Protein AF-A0A0X3Q0L3-F1 (afdb_monomer)

Organism: Schistocephalus solidus (NCBI:txid70667)

Solvent-accessible surface area (backbone atoms only — not comparable to full-atom values): 34203 Å² total; per-residue (Å²): 107,73,65,57,31,51,51,29,46,54,54,20,48,72,30,47,86,81,36,61,68,60,19,51,52,29,45,49,53,25,50,50,51,49,52,51,53,57,54,42,66,73,36,82,92,71,32,82,91,63,59,67,66,60,54,51,52,53,51,50,52,52,52,50,52,54,53,49,52,53,51,39,55,60,30,42,36,82,92,66,62,47,74,60,53,56,71,54,44,70,74,55,35,71,64,55,50,40,54,55,29,55,78,72,66,40,56,74,58,39,51,49,54,40,50,51,43,59,77,46,76,45,83,90,42,58,70,58,37,56,47,34,46,39,42,37,64,34,51,54,50,33,53,51,54,72,69,55,66,90,74,58,68,81,45,75,62,46,58,51,50,52,53,49,47,50,55,48,50,49,62,72,66,49,78,96,72,91,72,89,80,77,90,76,91,79,90,80,86,87,82,93,77,97,68,95,67,83,77,65,62,60,62,47,37,52,65,30,20,53,51,21,44,75,67,66,36,53,63,51,18,54,59,36,38,76,70,43,91,50,61,86,58,39,38,64,51,31,52,75,68,70,38,57,70,61,29,49,54,51,25,60,72,68,66,42,66,67,57,36,49,52,47,54,50,48,60,55,67,42,91,81,63,53,52,68,57,51,52,53,55,35,66,78,34,63,66,61,40,54,52,51,49,53,53,49,55,53,49,67,74,63,69,70,74,78,82,87,82,60,84,63,44,58,51,41,51,53,52,41,45,54,53,54,61,72,65,41,58,68,67,57,58,41,51,50,50,47,55,50,26,71,68,45,88,50,66,70,59,23,44,51,45,31,51,52,38,20,56,52,25,53,76,74,67,38,62,70,62,19,50,51,30,49,52,52,41,51,50,54,54,48,29,53,50,41,44,74,68,61,53,61,24,54,46,68,65,76,78,68,87,70,74,92,73,96,61,102,67,77,66,101,67,75,82,67,57,68,74,83,46,56,53,90,40,97,46,23,50,64,53,78,91,59,50,75,68,52,48,41,26,29,28,46,54,43,68,36,57,70,59,34,52,47,49,38,64,76,69,64,57,54,69,60,60,48,42,53,40,49,51,47,14,28,70,74,29,94,81,26,56,71,57,53,51,54,45,66,70,40,97,73,42,74,54,63,67,68,61,55,44,52,50,29,48,74,71,70,42,50,76,76,31,48,72,57,40,71,74,45,58,71,68,62,28,34,52,52,32,42,74,73,65,43,46,69,62,28,50,52,53,30,57,76,69,66,39,59,65,54,46,50,50,50,59,70,71,48,66,87,81,50,55,66,62,48,52,52,47,50,53,52,40,54,52,53,57,58,51,58,56,56,60,59,60,69,74,74,76,84,77,83,93,129

Structure (mmCIF, N/CA/C/O backbone):
data_AF-A0A0X3Q0L3-F1
#
_entry.id   AF-A0A0X3Q0L3-F1
#
loop_
_atom_site.group_PDB
_atom_site.id
_atom_site.type_symbol
_atom_site.label_atom_id
_atom_site.label_alt_id
_atom_site.label_comp_id
_atom_site.label_asym_id
_atom_site.label_entity_id
_atom_site.label_seq_id
_atom_site.pdbx_PDB_ins_code
_atom_site.Cartn_x
_atom_site.Cartn_y
_atom_site.Cartn_z
_atom_site.occupancy
_atom_site.B_iso_or_equiv
_atom_site.auth_seq_id
_atom_site.auth_comp_id
_atom_site.auth_asym_id
_atom_site.auth_atom_id
_atom_site.pdbx_PDB_model_num
ATOM 1 N N . MET A 1 1 ? 48.470 33.732 -33.107 1.00 76.88 1 MET A N 1
ATOM 2 C CA . MET A 1 1 ? 48.837 32.333 -32.759 1.00 76.88 1 MET A CA 1
ATOM 3 C C . MET A 1 1 ? 47.642 31.388 -32.696 1.00 76.88 1 MET A C 1
ATOM 5 O O . MET A 1 1 ? 47.747 30.322 -33.281 1.00 76.88 1 MET A O 1
ATOM 9 N N . LEU A 1 2 ? 46.522 31.747 -32.050 1.00 81.69 2 LEU A N 1
ATOM 10 C CA . LEU A 1 2 ? 45.299 30.919 -32.047 1.00 81.69 2 LEU A CA 1
ATOM 11 C C . LEU A 1 2 ? 44.821 30.569 -33.469 1.00 81.69 2 LEU A C 1
ATOM 13 O O . LEU A 1 2 ? 44.619 29.400 -33.780 1.00 81.69 2 LEU A O 1
ATOM 17 N N . GLU A 1 3 ? 44.752 31.568 -34.350 1.00 83.94 3 GLU A N 1
ATOM 18 C CA . GLU A 1 3 ? 44.387 31.388 -35.764 1.00 83.94 3 GLU A CA 1
ATOM 19 C C . GLU A 1 3 ? 45.371 30.498 -36.527 1.00 83.94 3 GLU A C 1
ATOM 21 O O . GLU A 1 3 ? 44.949 29.652 -37.301 1.00 83.94 3 GLU A O 1
ATOM 26 N N . ALA A 1 4 ? 46.675 30.615 -36.261 1.00 86.31 4 ALA A N 1
ATOM 27 C CA . ALA A 1 4 ? 47.685 29.768 -36.893 1.00 86.31 4 ALA A CA 1
ATOM 28 C C . ALA A 1 4 ? 47.533 28.293 -36.479 1.00 86.31 4 ALA A C 1
ATOM 30 O O . ALA A 1 4 ? 47.700 27.396 -37.300 1.00 86.31 4 ALA A O 1
ATOM 31 N N . VAL A 1 5 ? 47.176 28.026 -35.216 1.00 86.44 5 VAL A N 1
ATOM 32 C CA . VAL A 1 5 ? 46.862 26.663 -34.757 1.00 86.44 5 VAL A CA 1
ATOM 33 C C . VAL A 1 5 ? 45.595 26.147 -35.440 1.00 86.44 5 VAL A C 1
ATOM 35 O O . VAL A 1 5 ? 45.598 25.012 -35.909 1.00 86.44 5 VAL A O 1
ATOM 38 N N . ALA A 1 6 ? 44.546 26.968 -35.554 1.00 85.94 6 ALA A N 1
ATOM 39 C CA . ALA A 1 6 ? 43.314 26.598 -36.254 1.00 85.94 6 ALA A CA 1
ATOM 40 C C . ALA A 1 6 ? 43.556 26.304 -37.747 1.00 85.94 6 ALA A C 1
ATOM 42 O O . ALA A 1 6 ? 43.159 25.251 -38.234 1.00 85.94 6 ALA A O 1
ATOM 43 N N . GLN A 1 7 ? 44.303 27.162 -38.444 1.00 88.81 7 GLN A N 1
ATOM 44 C CA . GLN A 1 7 ? 44.673 26.970 -39.849 1.00 88.81 7 GLN A CA 1
ATOM 45 C C . GLN A 1 7 ? 45.525 25.713 -40.060 1.00 88.81 7 GLN A C 1
ATOM 47 O O . GLN A 1 7 ? 45.312 24.988 -41.027 1.00 88.81 7 GLN A O 1
ATOM 52 N N . CYS A 1 8 ? 46.452 25.401 -39.146 1.00 89.44 8 CYS A N 1
ATOM 53 C CA . CYS A 1 8 ? 47.207 24.144 -39.187 1.00 89.44 8 CYS A CA 1
ATOM 54 C C . CYS A 1 8 ? 46.304 22.911 -39.021 1.00 89.44 8 CYS A C 1
ATOM 56 O O . CYS A 1 8 ? 46.565 21.883 -39.645 1.00 89.44 8 CYS A O 1
ATOM 58 N N . LEU A 1 9 ? 45.255 22.996 -38.194 1.00 87.06 9 LEU A N 1
ATOM 59 C CA . LEU A 1 9 ? 44.275 21.917 -38.031 1.00 87.06 9 LEU A CA 1
ATOM 60 C C . LEU A 1 9 ? 43.424 21.740 -39.293 1.00 87.06 9 LEU A C 1
ATOM 62 O O . LEU A 1 9 ? 43.298 20.617 -39.777 1.00 87.06 9 LEU A O 1
ATOM 66 N N . ASP A 1 10 ? 42.913 22.830 -39.862 1.00 86.81 10 ASP A N 1
ATOM 67 C CA . ASP A 1 10 ? 42.085 22.789 -41.073 1.00 86.81 10 ASP A CA 1
ATOM 68 C C . ASP A 1 10 ? 42.907 22.315 -42.287 1.00 86.81 10 ASP A C 1
ATOM 70 O O . ASP A 1 10 ? 42.487 21.427 -43.033 1.00 86.81 10 ASP A O 1
ATOM 74 N N . ALA A 1 11 ? 44.151 22.785 -42.426 1.00 87.56 11 ALA A N 1
ATOM 75 C CA . ALA A 1 11 ? 45.081 22.294 -43.443 1.00 87.56 11 ALA A CA 1
ATOM 76 C C . ALA A 1 11 ? 45.384 20.793 -43.280 1.00 87.56 11 ALA A C 1
ATOM 78 O O . ALA A 1 11 ? 45.439 20.057 -44.270 1.00 87.56 11 ALA A O 1
ATOM 79 N N . ALA A 1 12 ? 45.527 20.303 -42.042 1.00 86.69 12 ALA A N 1
ATOM 80 C CA . ALA A 1 12 ? 45.717 18.877 -41.787 1.00 86.69 12 ALA A CA 1
ATOM 81 C C . ALA A 1 12 ? 44.505 18.038 -42.228 1.00 86.69 12 ALA A C 1
ATOM 83 O O . ALA A 1 12 ? 44.691 16.943 -42.767 1.00 86.69 12 ALA A O 1
ATOM 84 N N . CYS A 1 13 ? 43.284 18.552 -42.051 1.00 85.19 13 CYS A N 1
ATOM 85 C CA . CYS A 1 13 ? 42.057 17.906 -42.515 1.00 85.19 13 CYS A CA 1
ATOM 86 C C . CYS A 1 13 ? 42.023 17.743 -44.040 1.00 85.19 13 CYS A C 1
ATOM 88 O O . CYS A 1 13 ? 41.684 16.667 -44.540 1.00 85.19 13 CYS A O 1
ATOM 90 N N . HIS A 1 14 ? 42.419 18.777 -44.786 1.00 83.88 14 HIS A N 1
ATOM 91 C CA . HIS A 1 14 ? 42.435 18.740 -46.251 1.00 83.88 14 HIS A CA 1
ATOM 92 C C . HIS A 1 14 ? 43.498 17.786 -46.815 1.00 83.88 14 HIS A C 1
ATOM 94 O O . HIS A 1 14 ? 43.258 17.106 -47.812 1.00 83.88 14 HIS A O 1
ATOM 100 N N . CYS A 1 15 ? 44.656 17.676 -46.161 1.00 81.56 15 CYS A N 1
ATOM 101 C CA . CYS A 1 15 ? 45.745 16.812 -46.623 1.00 81.56 15 CYS A CA 1
ATOM 102 C C . CYS A 1 15 ? 45.576 15.326 -46.264 1.00 81.56 15 CYS A C 1
ATOM 104 O O . CYS A 1 15 ? 46.312 14.495 -46.798 1.00 81.56 15 CYS A O 1
ATOM 106 N N . ALA A 1 16 ? 44.636 14.971 -45.381 1.00 74.62 16 ALA A N 1
ATOM 107 C CA . ALA A 1 16 ? 44.571 13.651 -44.747 1.00 74.62 16 ALA A CA 1
ATOM 108 C C . ALA A 1 16 ? 44.473 12.466 -45.726 1.00 74.62 16 ALA A C 1
ATOM 110 O O . ALA A 1 16 ? 45.084 11.423 -45.484 1.00 74.62 16 ALA A O 1
ATOM 111 N N . LEU A 1 17 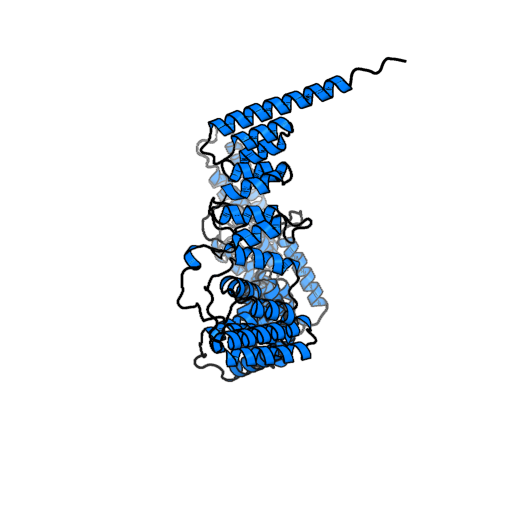? 43.742 12.625 -46.835 1.00 73.19 17 LEU A N 1
ATOM 112 C CA . LEU A 1 17 ? 43.577 11.566 -47.838 1.00 73.19 17 LEU A CA 1
ATOM 113 C C . LEU A 1 17 ? 44.730 11.530 -48.859 1.00 73.19 17 LEU A C 1
ATOM 115 O O . LEU A 1 17 ? 45.048 10.468 -49.385 1.00 73.19 17 LEU A O 1
ATOM 119 N N . ALA A 1 18 ? 45.355 12.683 -49.123 1.00 75.81 18 ALA A N 1
ATOM 120 C CA . ALA A 1 18 ? 46.375 12.855 -50.159 1.00 75.81 18 ALA A CA 1
ATOM 121 C C . ALA A 1 18 ? 47.796 12.535 -49.664 1.00 75.81 18 ALA A C 1
ATOM 123 O O . ALA A 1 18 ? 48.581 11.928 -50.387 1.00 75.81 18 ALA A O 1
ATOM 124 N N . SER A 1 19 ? 48.143 12.923 -48.432 1.00 82.56 19 SER A N 1
ATOM 125 C CA . SER A 1 19 ? 49.452 12.633 -47.839 1.00 82.56 19 SER A CA 1
ATOM 126 C C . SER A 1 19 ? 49.372 12.527 -46.315 1.00 82.56 19 SER A C 1
ATOM 128 O O . SER A 1 19 ? 49.200 13.503 -45.582 1.00 82.56 19 SER A O 1
ATOM 130 N N . LYS A 1 20 ? 49.547 11.299 -45.813 1.00 81.31 20 LYS A N 1
ATOM 131 C CA . LYS A 1 20 ? 49.497 10.998 -44.372 1.00 81.31 20 LYS A CA 1
ATOM 132 C C . LYS A 1 20 ? 50.671 11.614 -43.600 1.00 81.31 20 LYS A C 1
ATOM 134 O O . LYS A 1 20 ? 50.530 11.915 -42.415 1.00 81.31 20 LYS A O 1
ATOM 139 N N . SER A 1 21 ? 51.828 11.797 -44.243 1.00 85.75 21 SER A N 1
ATOM 140 C CA . SER A 1 21 ? 53.028 12.359 -43.607 1.00 85.75 21 SER A CA 1
ATOM 141 C C . SER A 1 21 ? 52.894 13.862 -43.360 1.00 85.75 21 SER A C 1
ATOM 143 O O . SER A 1 21 ? 53.215 14.325 -42.264 1.00 85.75 21 SER A O 1
ATOM 145 N N . THR A 1 22 ? 52.354 14.612 -44.326 1.00 85.75 22 THR A N 1
ATOM 146 C CA . THR A 1 22 ? 52.141 16.062 -44.197 1.00 85.75 22 THR A CA 1
ATOM 147 C C . THR A 1 22 ? 51.029 16.372 -43.202 1.00 85.75 22 THR A C 1
ATOM 149 O O . THR A 1 22 ? 51.220 17.217 -42.329 1.00 85.75 22 THR A O 1
ATOM 152 N N . ALA A 1 23 ? 49.921 15.623 -43.234 1.00 86.25 23 ALA A N 1
ATOM 153 C CA . ALA A 1 23 ? 48.855 15.752 -42.242 1.00 86.25 23 ALA A CA 1
ATOM 154 C C . ALA A 1 23 ? 49.378 15.522 -40.808 1.00 86.25 23 ALA A C 1
ATOM 156 O O . ALA A 1 23 ? 49.073 16.292 -39.899 1.00 86.25 23 ALA A O 1
ATOM 157 N N . LYS A 1 24 ? 50.242 14.516 -40.597 1.00 87.38 24 LYS A N 1
ATOM 158 C CA . LYS A 1 24 ? 50.867 14.253 -39.288 1.00 87.38 24 LYS A CA 1
ATOM 159 C C . LYS A 1 24 ? 51.799 15.387 -38.841 1.00 87.38 24 LYS A C 1
ATOM 161 O O . LYS A 1 24 ? 51.803 15.731 -37.660 1.00 87.38 24 LYS A O 1
ATOM 166 N N . ALA A 1 25 ? 52.573 15.969 -39.758 1.00 89.56 25 ALA A N 1
ATOM 167 C CA . ALA A 1 25 ? 53.445 17.105 -39.458 1.00 89.56 25 ALA A CA 1
ATOM 168 C C . ALA A 1 25 ? 52.641 18.352 -39.043 1.00 89.56 25 ALA A C 1
ATOM 170 O O . ALA A 1 25 ? 52.967 18.979 -38.035 1.00 89.56 25 ALA A O 1
ATOM 171 N N . LEU A 1 26 ? 51.546 18.651 -39.749 1.00 90.12 26 LEU A N 1
ATOM 172 C CA . LEU A 1 26 ? 50.646 19.766 -39.433 1.00 90.12 26 LEU A CA 1
ATOM 173 C C . LEU A 1 26 ? 49.928 19.577 -38.086 1.00 90.12 26 LEU A C 1
ATOM 175 O O . LEU A 1 26 ? 49.872 20.508 -37.284 1.00 90.12 26 LEU A O 1
ATOM 179 N N . LEU A 1 27 ? 49.472 18.357 -37.769 1.00 89.12 27 LEU A N 1
ATOM 180 C CA . LEU A 1 27 ? 48.901 18.042 -36.451 1.00 89.12 27 LEU A CA 1
ATOM 181 C C . LEU A 1 27 ? 49.932 18.175 -35.318 1.00 89.12 27 LEU A C 1
ATOM 183 O O . LEU A 1 27 ? 49.591 18.628 -34.225 1.00 89.12 27 LEU A O 1
ATOM 187 N N . ASN A 1 28 ? 51.198 17.817 -35.560 1.00 89.38 28 ASN A N 1
ATOM 188 C CA . ASN A 1 28 ? 52.276 18.015 -34.587 1.00 89.38 28 ASN A CA 1
ATOM 189 C C . ASN A 1 28 ? 52.581 19.504 -34.366 1.00 89.38 28 ASN A C 1
ATOM 191 O O . ASN A 1 28 ? 52.762 19.918 -33.220 1.00 89.38 28 ASN A O 1
ATOM 195 N N . ALA A 1 29 ? 52.581 20.310 -35.432 1.00 90.38 29 ALA A N 1
ATOM 196 C CA . ALA A 1 29 ? 52.731 21.761 -35.340 1.00 90.38 29 ALA A CA 1
ATOM 197 C C . ALA A 1 29 ? 51.571 22.398 -34.551 1.00 90.38 29 ALA A C 1
ATOM 199 O O . ALA A 1 29 ? 51.804 23.187 -33.633 1.00 90.38 29 ALA A O 1
ATOM 200 N N . ALA A 1 30 ? 50.330 21.980 -34.822 1.00 88.75 30 ALA A N 1
ATOM 201 C CA . ALA A 1 30 ? 49.154 22.410 -34.066 1.00 88.75 30 ALA A CA 1
ATOM 202 C C . ALA A 1 30 ? 49.227 21.990 -32.584 1.00 88.75 30 ALA A C 1
ATOM 204 O O . ALA A 1 30 ? 48.940 22.795 -31.696 1.00 88.75 30 ALA A O 1
ATOM 205 N N . ARG A 1 31 ? 49.678 20.759 -32.289 1.00 87.56 31 ARG A N 1
ATOM 206 C CA . ARG A 1 31 ? 49.891 20.270 -30.913 1.00 87.56 31 ARG A CA 1
ATOM 207 C C . ARG A 1 31 ? 50.918 21.117 -30.161 1.00 87.56 31 ARG A C 1
ATOM 209 O O . ARG A 1 31 ? 50.681 21.440 -28.998 1.00 87.56 31 ARG A O 1
ATOM 216 N N . PHE A 1 32 ? 52.036 21.453 -30.803 1.00 89.19 32 PHE A N 1
ATOM 217 C CA . PHE A 1 32 ? 53.075 22.297 -30.214 1.00 89.19 32 PHE A CA 1
ATOM 218 C C . PHE A 1 32 ? 52.551 23.709 -29.932 1.00 89.19 32 PHE A C 1
ATOM 220 O O . PHE A 1 32 ? 52.651 24.181 -28.801 1.00 89.19 32 PHE A O 1
ATOM 227 N N . GLY A 1 33 ? 51.903 24.340 -30.919 1.00 87.62 33 GLY A N 1
ATOM 228 C CA . GLY A 1 33 ? 51.305 25.668 -30.761 1.00 87.62 33 GLY A CA 1
ATOM 229 C C . GLY A 1 33 ? 50.254 25.716 -29.648 1.00 87.62 33 GLY A C 1
ATOM 230 O O . GLY A 1 33 ? 50.246 26.643 -28.843 1.00 87.62 33 GLY A O 1
ATOM 231 N N . ARG A 1 34 ? 49.422 24.676 -29.519 1.00 85.88 34 ARG A N 1
ATOM 232 C CA . ARG A 1 34 ? 48.458 24.546 -28.415 1.00 85.88 34 ARG A CA 1
ATOM 233 C C . ARG A 1 34 ? 49.137 24.388 -27.052 1.00 85.88 34 ARG A C 1
ATOM 235 O O . ARG A 1 34 ? 48.718 25.024 -26.089 1.00 85.88 34 ARG A O 1
ATOM 242 N N . GLY A 1 35 ? 50.171 23.548 -26.960 1.00 84.44 35 GLY A N 1
ATOM 243 C CA . GLY A 1 35 ? 50.947 23.369 -25.729 1.00 84.44 35 GLY A CA 1
ATOM 244 C C . GLY A 1 35 ? 51.589 24.677 -25.267 1.00 84.44 35 GLY A C 1
ATOM 245 O O . GLY A 1 35 ? 51.504 25.022 -24.093 1.00 84.44 35 GLY A O 1
ATOM 246 N N . PHE A 1 36 ? 52.131 25.450 -26.208 1.00 85.94 36 PHE A N 1
ATOM 247 C CA . PHE A 1 36 ? 52.668 26.781 -25.943 1.00 85.94 36 PHE A CA 1
ATOM 248 C C . PHE A 1 36 ? 51.596 27.742 -25.401 1.00 85.94 36 PHE A C 1
ATOM 250 O O . PHE A 1 36 ? 51.808 28.377 -24.372 1.00 85.94 36 PHE A O 1
ATOM 257 N N . LEU A 1 37 ? 50.415 27.801 -26.029 1.00 83.50 37 LEU A N 1
ATOM 258 C CA . LEU A 1 37 ? 49.298 28.642 -25.572 1.00 83.50 37 LEU A CA 1
ATOM 259 C C . LEU A 1 37 ? 48.811 28.264 -24.164 1.00 83.50 37 LEU A C 1
ATOM 261 O O . LEU A 1 37 ? 48.518 29.145 -23.360 1.00 83.50 37 LEU A O 1
ATOM 265 N N . SER A 1 38 ? 48.781 26.967 -23.841 1.00 82.88 38 SER A N 1
ATOM 266 C CA . SER A 1 38 ? 48.440 26.487 -22.497 1.00 82.88 38 SER A CA 1
ATOM 267 C C . SER A 1 38 ? 49.459 26.925 -21.441 1.00 82.88 38 SER A C 1
ATOM 269 O O . SER A 1 38 ? 49.064 27.229 -20.322 1.00 82.88 38 SER A O 1
ATOM 271 N N . VAL A 1 39 ? 50.752 26.969 -21.776 1.00 83.12 39 VAL A N 1
ATOM 272 C CA . VAL A 1 39 ? 51.809 27.447 -20.866 1.00 83.12 39 VAL A CA 1
ATOM 273 C C . VAL A 1 39 ? 51.728 28.965 -20.690 1.00 83.12 39 VAL A C 1
ATOM 275 O O . VAL A 1 39 ? 51.832 29.459 -19.569 1.00 83.12 39 VAL A O 1
ATOM 278 N N . VAL A 1 40 ? 51.464 29.714 -21.764 1.00 82.25 40 VAL A N 1
ATOM 279 C CA . VAL A 1 40 ? 51.289 31.176 -21.699 1.00 82.25 40 VAL A CA 1
ATOM 280 C C . VAL A 1 40 ? 50.124 31.567 -20.783 1.00 82.25 40 VAL A C 1
ATOM 282 O O . VAL A 1 40 ? 50.267 32.506 -20.008 1.00 82.25 40 VAL A O 1
ATOM 285 N N . LEU A 1 41 ? 49.020 30.809 -20.785 1.00 77.19 41 LEU A N 1
ATOM 286 C CA . LEU A 1 41 ? 47.884 31.030 -19.876 1.00 77.19 41 LEU A CA 1
ATOM 287 C C . LEU A 1 41 ? 48.222 30.839 -18.387 1.00 77.19 41 LEU A C 1
ATOM 289 O O . LEU A 1 41 ? 47.554 31.417 -17.537 1.00 77.19 41 LEU A O 1
ATOM 293 N N . THR A 1 42 ? 49.248 30.049 -18.056 1.00 77.12 42 THR A N 1
ATOM 294 C CA . THR A 1 42 ? 49.684 29.854 -16.658 1.00 77.12 42 THR A CA 1
ATOM 295 C C . THR A 1 42 ? 50.577 30.985 -16.135 1.00 77.12 42 THR A C 1
ATOM 297 O O . THR A 1 42 ? 50.873 31.024 -14.944 1.00 77.12 42 THR A O 1
ATOM 300 N N . SER A 1 43 ? 50.998 31.916 -17.004 1.00 76.06 43 SER A N 1
ATOM 301 C CA . SER A 1 43 ? 51.872 33.046 -16.663 1.00 76.06 43 SER A CA 1
ATOM 302 C C . SER A 1 43 ? 51.085 34.372 -16.652 1.00 76.06 43 SER A C 1
ATOM 304 O O . SER A 1 43 ? 50.711 34.853 -17.724 1.00 76.06 43 SER A O 1
ATOM 306 N N . PRO A 1 44 ? 50.857 35.013 -15.488 1.00 59.56 44 PRO A N 1
ATOM 307 C CA . PRO A 1 44 ? 49.968 36.178 -15.374 1.00 59.56 44 PRO A CA 1
ATOM 308 C C . PRO A 1 44 ? 50.459 37.430 -16.124 1.00 59.56 44 PRO A C 1
ATOM 310 O O . PRO A 1 44 ? 49.642 38.208 -16.604 1.00 59.56 44 PRO A O 1
ATOM 313 N N . GLU A 1 45 ? 51.772 37.602 -16.304 1.00 62.19 45 GLU A N 1
ATOM 314 C CA . GLU A 1 45 ? 52.369 38.777 -16.971 1.00 62.19 45 GLU A CA 1
ATOM 315 C C . GLU A 1 45 ? 52.229 38.768 -18.506 1.00 62.19 45 GLU A C 1
ATOM 317 O O . GLU A 1 45 ? 52.329 39.808 -19.152 1.00 62.19 45 GLU A O 1
ATOM 322 N N . LYS A 1 46 ? 52.011 37.592 -19.114 1.00 61.44 46 LYS A N 1
ATOM 323 C CA . LYS A 1 46 ? 51.996 37.394 -20.581 1.00 61.44 46 LYS A CA 1
ATOM 324 C C . LYS A 1 46 ? 50.614 37.038 -21.135 1.00 61.44 46 LYS A C 1
ATOM 326 O O . LYS A 1 46 ? 50.468 36.859 -22.341 1.00 61.44 46 LYS A O 1
ATOM 331 N N . ALA A 1 47 ? 49.609 36.931 -20.267 1.00 61.38 47 ALA A N 1
ATOM 332 C CA . ALA A 1 47 ? 48.252 36.511 -20.612 1.00 61.38 47 ALA A CA 1
ATOM 333 C C . ALA A 1 47 ? 47.343 37.657 -21.105 1.00 61.38 47 ALA A C 1
ATOM 335 O O . ALA A 1 47 ? 46.173 37.420 -21.409 1.00 61.38 47 ALA A O 1
ATOM 336 N N . HIS A 1 48 ? 47.843 38.898 -21.190 1.00 59.00 48 HIS A N 1
ATOM 337 C CA . HIS A 1 48 ? 47.056 40.047 -21.645 1.00 59.00 48 HIS A CA 1
ATOM 338 C C . HIS A 1 48 ? 46.494 39.818 -23.062 1.00 59.00 48 HIS A C 1
ATOM 340 O O . HIS A 1 48 ? 47.237 39.767 -24.039 1.00 59.00 48 HIS A O 1
ATOM 346 N N . GLY A 1 49 ? 45.167 39.666 -23.158 1.00 65.62 49 GLY A N 1
ATOM 347 C CA . GLY A 1 49 ? 44.433 39.468 -24.414 1.00 65.62 49 GLY A CA 1
ATOM 348 C C . GLY A 1 49 ? 44.163 38.011 -24.825 1.00 65.62 49 GLY A C 1
ATOM 349 O O . GLY A 1 49 ? 43.638 37.797 -25.917 1.00 65.62 49 GLY A O 1
ATOM 350 N N . LEU A 1 50 ? 44.500 37.008 -23.998 1.00 71.19 50 LEU A N 1
ATOM 351 C CA . LEU A 1 50 ? 44.211 35.593 -24.279 1.00 71.19 50 LEU A CA 1
ATOM 352 C C . LEU A 1 50 ? 43.013 35.070 -23.468 1.00 71.19 50 LEU A C 1
ATOM 354 O O . LEU A 1 50 ? 43.088 34.921 -22.250 1.00 71.19 50 LEU A O 1
ATOM 358 N N . ASP A 1 51 ? 41.937 34.690 -24.158 1.00 76.69 51 ASP A N 1
ATOM 359 C CA . ASP A 1 51 ? 40.765 34.090 -23.516 1.00 76.69 51 ASP A CA 1
ATOM 360 C C . ASP A 1 51 ? 40.990 32.592 -23.252 1.00 76.69 51 ASP A C 1
ATOM 362 O O . ASP A 1 51 ? 41.115 31.792 -24.185 1.00 76.69 51 ASP A O 1
ATOM 366 N N . ALA A 1 52 ? 40.960 32.180 -21.981 1.00 78.31 52 ALA A N 1
ATOM 367 C CA . ALA A 1 52 ? 41.069 30.769 -21.591 1.00 78.31 52 ALA A CA 1
ATOM 368 C C . ALA A 1 52 ? 39.972 29.887 -22.227 1.00 78.31 52 ALA A C 1
ATOM 370 O O . ALA A 1 52 ? 40.217 28.731 -22.572 1.00 78.31 52 ALA A O 1
ATOM 371 N N . SER A 1 53 ? 38.781 30.454 -22.453 1.00 80.88 53 SER A N 1
ATOM 372 C CA . SER A 1 53 ? 37.667 29.778 -23.131 1.00 80.88 53 SER A CA 1
ATOM 373 C C . SER A 1 53 ? 38.019 29.373 -24.569 1.00 80.88 53 SER A C 1
ATOM 375 O O . SER A 1 53 ? 37.843 28.216 -24.943 1.00 80.88 53 SER A O 1
ATOM 377 N N . LYS A 1 54 ? 38.631 30.278 -25.348 1.00 80.56 54 LYS A N 1
ATOM 378 C CA . LYS A 1 54 ? 39.022 30.016 -26.745 1.00 80.56 54 LYS A CA 1
ATOM 379 C C . LYS A 1 54 ? 40.109 28.945 -26.849 1.00 80.56 54 LYS A C 1
ATOM 381 O O . LYS A 1 54 ? 40.116 28.147 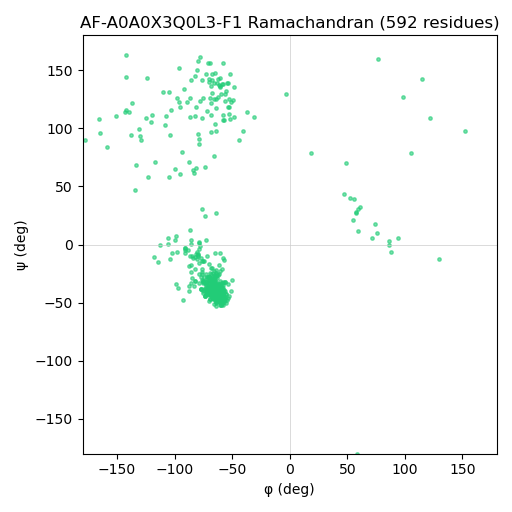-27.781 1.00 80.56 54 LYS A O 1
ATOM 386 N N . VAL A 1 55 ? 41.027 28.884 -25.881 1.00 81.62 55 VAL A N 1
ATOM 387 C CA . VAL A 1 55 ? 42.057 27.829 -25.834 1.00 81.62 55 VAL A CA 1
ATOM 388 C C . VAL A 1 55 ? 41.451 26.467 -25.482 1.00 81.62 55 VAL A C 1
ATOM 390 O O . VAL A 1 55 ? 41.857 25.448 -26.050 1.00 81.62 55 VAL A O 1
ATOM 393 N N . ASN A 1 56 ? 40.450 26.437 -24.600 1.00 81.81 56 ASN A N 1
ATOM 394 C CA . ASN A 1 56 ? 39.700 25.220 -24.287 1.00 81.81 56 ASN A CA 1
ATOM 395 C C . ASN A 1 56 ? 38.865 24.740 -25.483 1.00 81.81 56 ASN A C 1
ATOM 397 O O . ASN A 1 56 ? 38.910 23.555 -25.811 1.00 81.81 56 ASN A O 1
ATOM 401 N N . GLU A 1 57 ? 38.191 25.648 -26.187 1.00 83.25 57 GLU A N 1
ATOM 402 C CA . GLU A 1 57 ? 37.434 25.356 -27.411 1.00 83.25 57 GLU A CA 1
ATOM 403 C C . GLU A 1 57 ? 38.340 24.786 -28.513 1.00 83.25 57 GLU A C 1
ATOM 405 O O . GLU A 1 57 ? 38.069 23.720 -29.068 1.00 83.25 57 GLU A O 1
ATOM 410 N N . LEU A 1 58 ? 39.497 25.410 -28.765 1.00 83.44 58 LEU A N 1
ATOM 411 C CA . LEU A 1 58 ? 40.493 24.876 -29.701 1.00 83.44 58 LEU A CA 1
ATOM 412 C C . LEU A 1 58 ? 41.025 23.505 -29.268 1.00 83.44 58 LEU A C 1
ATOM 414 O O . LEU A 1 58 ? 41.324 22.653 -30.110 1.00 83.44 58 LEU A O 1
ATOM 418 N N . SER A 1 59 ? 41.150 23.267 -27.962 1.00 83.06 59 SER A N 1
ATOM 419 C CA . SER A 1 59 ? 41.581 21.975 -27.430 1.00 83.06 59 SER A CA 1
ATOM 420 C C . SER A 1 59 ? 40.549 20.881 -27.691 1.00 83.06 59 SER A C 1
ATOM 422 O O . SER A 1 59 ? 40.945 19.791 -28.110 1.00 83.06 59 SER A O 1
ATOM 424 N N . GLN A 1 60 ? 39.261 21.182 -27.514 1.00 83.62 60 GLN A N 1
ATOM 425 C CA . GLN A 1 60 ? 38.146 20.288 -27.841 1.00 83.62 60 GLN A CA 1
ATOM 426 C C . GLN A 1 60 ? 38.087 20.016 -29.350 1.00 83.62 60 GLN A C 1
ATOM 428 O O . GLN A 1 60 ? 38.181 18.858 -29.763 1.00 83.62 60 GLN A O 1
ATOM 433 N N . ARG A 1 61 ? 38.125 21.070 -30.177 1.00 84.62 61 ARG A N 1
ATOM 434 C CA . ARG A 1 61 ? 38.168 20.972 -31.647 1.00 84.62 61 ARG A CA 1
ATOM 435 C C . ARG A 1 61 ? 39.347 20.132 -32.152 1.00 84.62 61 ARG A C 1
ATOM 437 O O . ARG A 1 61 ? 39.187 19.320 -33.057 1.00 84.62 61 ARG A O 1
ATOM 444 N N . THR A 1 62 ? 40.528 20.256 -31.540 1.00 85.44 62 THR A N 1
ATOM 445 C CA . THR A 1 62 ? 41.705 19.433 -31.890 1.00 85.44 62 THR A CA 1
ATOM 446 C C . THR A 1 62 ? 41.449 17.941 -31.651 1.00 85.44 62 THR A C 1
ATOM 448 O O . THR A 1 62 ? 41.836 17.103 -32.468 1.00 85.44 62 THR A O 1
ATOM 451 N N . VAL A 1 63 ? 40.832 17.595 -30.517 1.00 85.62 63 VAL A N 1
ATOM 452 C CA . VAL A 1 63 ? 40.533 16.202 -30.154 1.00 85.62 63 VAL A CA 1
ATOM 453 C C . VAL A 1 63 ? 39.481 15.622 -31.096 1.00 85.62 63 VAL A C 1
ATOM 455 O O . VAL A 1 63 ? 39.669 14.515 -31.601 1.00 85.62 63 VAL A O 1
ATOM 458 N N . GLU A 1 64 ? 38.431 16.388 -31.392 1.00 84.00 64 GLU A N 1
ATOM 459 C CA . GLU A 1 64 ? 37.392 16.018 -32.356 1.00 84.00 64 GLU A CA 1
ATOM 460 C C . GLU A 1 64 ? 37.973 15.751 -33.744 1.00 84.00 64 GLU A C 1
ATOM 462 O O . GLU A 1 64 ? 37.771 14.669 -34.291 1.00 84.00 64 GLU A O 1
ATOM 467 N N . ILE A 1 65 ? 38.765 16.685 -34.281 1.00 86.00 65 ILE A N 1
ATOM 468 C CA . ILE A 1 65 ? 39.419 16.536 -35.587 1.00 86.00 65 ILE A CA 1
ATOM 469 C C . ILE A 1 65 ? 40.301 15.285 -35.607 1.00 86.00 65 ILE A C 1
ATOM 471 O O . ILE A 1 65 ? 40.193 14.464 -36.515 1.00 86.00 65 ILE A O 1
ATOM 475 N N . CYS A 1 66 ? 41.142 15.082 -34.590 1.00 86.56 66 CYS A N 1
ATOM 476 C CA . CYS A 1 66 ? 42.021 13.915 -34.542 1.00 86.56 66 CYS A CA 1
ATOM 477 C C . CYS A 1 66 ? 41.244 12.591 -34.495 1.00 86.56 66 CYS A C 1
ATOM 479 O O . CYS A 1 66 ? 41.644 11.629 -35.151 1.00 86.56 66 CYS A O 1
ATOM 481 N N . ASN A 1 67 ? 40.157 12.518 -33.725 1.00 86.56 67 ASN A N 1
ATOM 482 C CA . ASN A 1 67 ? 39.345 11.306 -33.622 1.00 86.56 67 ASN A CA 1
ATOM 483 C C . ASN A 1 67 ? 38.573 11.034 -34.921 1.00 86.56 67 ASN A C 1
ATOM 485 O O . ASN A 1 67 ? 38.593 9.906 -35.416 1.00 86.56 67 ASN A O 1
ATOM 489 N N . THR A 1 68 ? 37.982 12.066 -35.521 1.00 85.06 68 THR A N 1
ATOM 490 C CA . THR A 1 68 ? 37.277 11.970 -36.805 1.00 85.06 68 THR A CA 1
ATOM 491 C C . THR A 1 68 ? 38.228 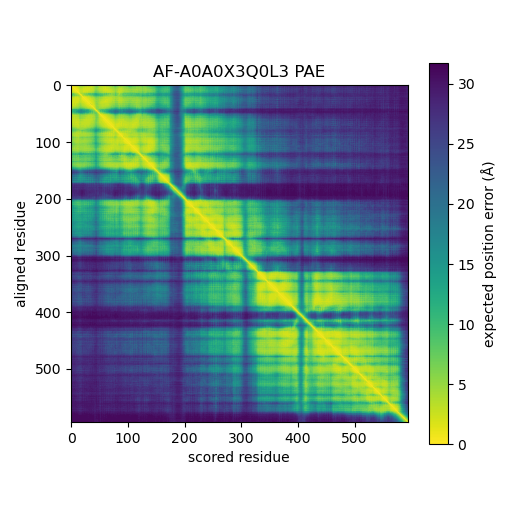11.592 -37.938 1.00 85.06 68 THR A C 1
ATOM 493 O O . THR A 1 68 ? 37.921 10.703 -38.723 1.00 85.06 68 THR A O 1
ATOM 496 N N . LEU A 1 69 ? 39.434 12.165 -37.998 1.00 86.69 69 LEU A N 1
ATOM 497 C CA . LEU A 1 69 ? 40.432 11.783 -39.001 1.00 86.69 69 LEU A CA 1
ATOM 498 C C . LEU A 1 69 ? 40.900 10.333 -38.835 1.00 86.69 69 LEU A C 1
ATOM 500 O O . LEU A 1 69 ? 41.120 9.650 -39.833 1.00 86.69 69 LEU A O 1
ATOM 504 N N . ARG A 1 70 ? 41.035 9.824 -37.603 1.00 86.81 70 ARG A N 1
ATOM 505 C CA . ARG A 1 70 ? 41.305 8.389 -37.380 1.00 86.81 70 ARG A CA 1
ATOM 506 C C . ARG A 1 70 ? 40.164 7.523 -37.915 1.00 86.81 70 ARG A C 1
ATOM 508 O O . ARG A 1 70 ? 40.441 6.539 -38.594 1.00 86.81 70 ARG A O 1
ATOM 515 N N . LEU A 1 71 ? 38.913 7.908 -37.657 1.00 87.06 71 LEU A N 1
ATOM 516 C CA . LEU A 1 71 ? 37.731 7.215 -38.172 1.00 87.06 71 LEU A CA 1
ATOM 517 C C . LEU A 1 71 ? 37.712 7.206 -39.710 1.00 87.06 71 LEU A C 1
ATOM 519 O O . LEU A 1 71 ? 37.646 6.136 -40.307 1.00 87.06 71 LEU A O 1
ATOM 523 N N . LEU A 1 72 ? 37.857 8.368 -40.355 1.00 86.94 72 LEU A N 1
ATOM 524 C CA . LEU A 1 72 ? 37.879 8.499 -41.820 1.00 86.94 72 LEU A CA 1
ATOM 525 C C . LEU A 1 72 ? 39.034 7.714 -42.458 1.00 86.94 72 LEU A C 1
ATOM 527 O O . LEU A 1 72 ? 38.854 7.054 -43.480 1.00 86.94 72 LEU A O 1
ATOM 531 N N . ASN A 1 73 ? 40.210 7.712 -41.828 1.00 86.19 73 ASN A N 1
ATOM 532 C CA . ASN A 1 73 ? 41.337 6.904 -42.288 1.00 86.19 73 ASN A CA 1
ATOM 533 C C . ASN A 1 73 ? 41.046 5.402 -42.212 1.00 86.19 73 ASN A C 1
ATOM 535 O O . ASN A 1 73 ? 41.429 4.675 -43.125 1.00 86.19 73 ASN A O 1
ATOM 539 N N . ASN A 1 74 ? 40.358 4.944 -41.162 1.00 86.31 74 ASN A N 1
ATOM 540 C CA . ASN A 1 74 ? 39.937 3.549 -41.041 1.00 86.31 74 ASN A CA 1
ATOM 541 C C . ASN A 1 74 ? 38.842 3.186 -42.058 1.00 86.31 74 ASN A C 1
ATOM 543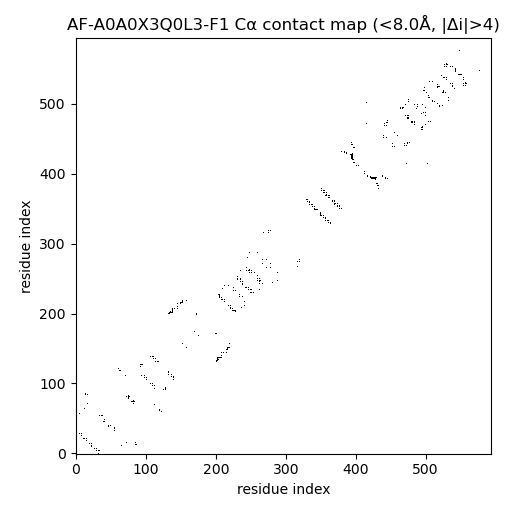 O O . ASN A 1 74 ? 38.821 2.063 -42.550 1.00 86.31 74 ASN A O 1
ATOM 547 N N . LEU A 1 75 ? 37.966 4.127 -42.417 1.00 86.44 75 LEU A N 1
ATOM 548 C CA . LEU A 1 75 ? 36.936 3.947 -43.449 1.00 86.44 75 LEU A CA 1
ATOM 549 C C . LEU A 1 75 ? 37.508 3.851 -44.871 1.00 86.44 75 LEU A C 1
ATOM 551 O O . LEU A 1 75 ? 36.969 3.136 -45.717 1.00 86.44 75 LEU A O 1
ATOM 555 N N . SER A 1 76 ? 38.627 4.535 -45.113 1.00 84.81 76 SER A N 1
ATOM 556 C CA . SER A 1 76 ? 39.343 4.557 -46.395 1.00 84.81 76 SER A CA 1
ATOM 557 C C . SER A 1 76 ? 40.065 3.237 -46.720 1.00 84.81 76 SER A C 1
ATOM 559 O O . SER A 1 76 ? 40.555 3.035 -47.829 1.00 84.81 76 SER A O 1
ATOM 561 N N . VAL A 1 77 ? 40.143 2.308 -45.765 1.00 85.50 77 VAL A N 1
ATOM 562 C CA . VAL A 1 77 ? 40.860 1.045 -45.952 1.00 85.50 77 VAL A CA 1
ATOM 563 C C . VAL A 1 77 ? 40.149 0.155 -46.995 1.00 85.50 77 VAL A C 1
ATOM 565 O O . VAL A 1 77 ? 38.914 0.114 -46.997 1.00 85.50 77 VAL A O 1
ATOM 568 N N . PRO A 1 78 ? 40.873 -0.579 -47.876 1.00 81.25 78 PRO A N 1
ATOM 569 C CA . PRO A 1 78 ? 40.282 -1.215 -49.062 1.00 81.25 78 PRO A CA 1
ATOM 570 C C . PRO A 1 78 ? 39.114 -2.169 -48.799 1.00 81.25 78 PRO A C 1
ATOM 572 O O . PRO A 1 78 ? 38.207 -2.252 -49.617 1.00 81.25 78 PRO A O 1
ATOM 575 N N . TRP A 1 79 ? 39.098 -2.862 -47.658 1.00 80.25 79 TRP A N 1
ATOM 576 C CA . TRP A 1 79 ? 38.019 -3.793 -47.305 1.00 80.25 79 TRP A CA 1
ATOM 577 C C . TRP A 1 79 ? 36.742 -3.112 -46.781 1.00 80.25 79 TRP A C 1
ATOM 579 O O . TRP A 1 79 ? 35.699 -3.755 -46.735 1.00 80.25 79 TRP A O 1
ATOM 589 N N . ILE A 1 80 ? 36.796 -1.833 -46.385 1.00 81.75 80 ILE A N 1
ATOM 590 C CA . ILE A 1 80 ? 35.605 -1.024 -46.055 1.00 81.75 80 ILE A CA 1
ATOM 591 C C . ILE A 1 80 ? 35.192 -0.180 -47.266 1.00 81.75 80 ILE A C 1
ATOM 593 O O . ILE A 1 80 ? 34.003 -0.055 -47.561 1.00 81.75 80 ILE A O 1
ATOM 597 N N . SER A 1 81 ? 36.163 0.341 -48.027 1.00 82.25 81 SER A N 1
ATOM 598 C CA . SER A 1 81 ? 35.964 1.073 -49.291 1.00 82.25 81 SER A CA 1
ATOM 599 C C . SER A 1 81 ? 35.016 2.283 -49.180 1.00 82.25 81 SER A C 1
ATOM 601 O O . SER A 1 81 ? 34.194 2.549 -50.062 1.00 82.25 81 SER A O 1
ATOM 603 N N . ILE A 1 82 ? 35.106 3.029 -48.074 1.00 82.31 82 ILE A N 1
ATOM 604 C CA . ILE A 1 82 ? 34.377 4.288 -47.854 1.00 82.31 82 ILE A CA 1
ATOM 605 C C . ILE A 1 82 ? 35.416 5.406 -47.703 1.00 82.31 82 ILE A C 1
ATOM 607 O O . ILE A 1 82 ? 35.667 5.928 -46.619 1.00 82.31 82 ILE A O 1
ATOM 611 N N . ALA A 1 83 ? 36.073 5.755 -48.810 1.00 83.31 83 ALA A N 1
ATOM 612 C CA . ALA A 1 83 ? 37.025 6.860 -48.846 1.00 83.31 83 ALA A CA 1
ATOM 613 C C . ALA A 1 83 ? 36.265 8.192 -48.949 1.00 83.31 83 ALA A C 1
ATOM 615 O O . ALA A 1 83 ? 35.873 8.612 -50.035 1.00 83.31 83 ALA A O 1
ATOM 616 N N . ILE A 1 84 ? 36.029 8.828 -47.802 1.00 85.88 84 ILE A N 1
ATOM 617 C CA . ILE A 1 84 ? 35.346 10.122 -47.693 1.00 85.88 84 ILE A CA 1
ATOM 618 C C . ILE A 1 84 ? 36.367 11.177 -47.266 1.00 85.88 84 ILE A C 1
ATOM 620 O O . ILE A 1 84 ? 37.131 10.968 -46.322 1.00 85.88 84 ILE A O 1
ATOM 624 N N . THR A 1 85 ? 36.391 12.312 -47.966 1.00 86.56 85 THR A N 1
ATOM 625 C CA . THR A 1 85 ? 37.234 13.455 -47.586 1.00 86.56 85 THR A CA 1
ATOM 626 C C . THR A 1 85 ? 36.614 14.231 -46.426 1.00 86.56 85 THR A C 1
ATOM 628 O O . THR A 1 85 ? 35.411 14.152 -46.191 1.00 86.56 85 THR A O 1
ATOM 631 N N . TRP A 1 86 ? 37.407 15.037 -45.716 1.00 86.25 86 TRP A N 1
ATOM 632 C CA . TRP A 1 86 ? 36.888 15.877 -44.631 1.00 86.25 86 TRP A CA 1
ATOM 633 C C . TRP A 1 86 ? 35.699 16.752 -45.066 1.00 86.25 86 TRP A C 1
ATOM 635 O O . TRP A 1 86 ? 34.678 16.774 -44.396 1.00 86.25 86 TRP A O 1
ATOM 645 N N . PHE A 1 87 ? 35.788 17.393 -46.234 1.00 83.44 87 PHE A N 1
ATOM 646 C CA . PHE A 1 87 ? 34.728 18.264 -46.762 1.00 83.44 87 PHE A CA 1
ATOM 647 C C . PHE A 1 87 ? 33.444 17.493 -47.115 1.00 83.44 87 PHE A C 1
ATOM 649 O O . PHE A 1 87 ? 32.320 17.962 -46.941 1.00 83.44 87 PHE A O 1
ATOM 656 N N . GLN A 1 88 ? 33.602 16.260 -47.597 1.00 86.50 88 GLN A N 1
ATOM 657 C CA . GLN A 1 88 ? 32.470 15.370 -47.834 1.00 86.50 88 GLN A CA 1
ATOM 658 C C . GLN A 1 88 ? 31.856 14.888 -46.519 1.00 86.50 88 GLN A C 1
ATOM 660 O O . GLN A 1 88 ? 30.643 14.775 -46.424 1.00 86.50 88 GLN A O 1
ATOM 665 N N . TYR A 1 89 ? 32.668 14.622 -45.496 1.00 86.62 89 TYR A N 1
ATOM 666 C CA . TYR A 1 89 ? 32.158 14.307 -44.165 1.00 86.62 89 TYR A CA 1
ATOM 667 C C . TYR A 1 89 ? 31.402 15.496 -43.564 1.00 86.62 89 TYR A C 1
ATOM 669 O O . TYR A 1 89 ? 30.340 15.305 -42.982 1.00 86.62 89 TYR A O 1
ATOM 677 N N . GLU A 1 90 ? 31.903 16.713 -43.772 1.00 84.88 90 GLU A N 1
ATOM 678 C CA . GLU A 1 90 ? 31.287 17.935 -43.264 1.00 84.88 90 GLU A CA 1
ATOM 679 C C . GLU A 1 90 ? 29.922 18.228 -43.906 1.00 84.88 90 GLU A C 1
ATOM 681 O O . GLU A 1 90 ? 29.000 18.675 -43.234 1.00 84.88 90 GLU A O 1
ATOM 686 N N . SER A 1 91 ? 29.770 17.907 -45.193 1.00 84.19 91 SER A N 1
ATOM 687 C CA . SER A 1 91 ? 28.505 18.064 -45.927 1.00 84.19 91 SER A CA 1
ATOM 688 C C . SER A 1 91 ? 27.516 16.913 -45.728 1.00 84.19 91 SER A C 1
ATOM 690 O O . SER A 1 91 ? 26.310 17.128 -45.795 1.00 84.19 91 SER A O 1
ATOM 692 N N . VAL A 1 92 ? 28.002 15.686 -45.519 1.00 85.25 92 VAL A N 1
ATOM 693 C CA . VAL A 1 92 ? 27.154 14.497 -45.321 1.00 85.25 92 VAL A CA 1
ATOM 694 C C . VAL A 1 92 ? 26.688 14.380 -43.871 1.00 85.25 92 VAL A C 1
ATOM 696 O O . VAL A 1 92 ? 25.566 13.944 -43.629 1.00 85.25 92 VAL A O 1
ATOM 699 N N . GLY A 1 93 ? 27.538 14.753 -42.917 1.00 85.69 93 GLY A N 1
ATOM 700 C CA . GLY A 1 93 ? 27.268 14.622 -41.493 1.00 85.69 93 GLY A CA 1
ATOM 701 C C . GLY A 1 93 ? 27.430 13.186 -40.962 1.00 85.69 93 GLY A C 1
ATOM 702 O O . GLY A 1 93 ? 27.408 12.197 -41.714 1.00 85.69 93 GLY A O 1
ATOM 703 N N . PRO A 1 94 ? 27.621 13.027 -39.642 1.00 85.19 94 PRO A N 1
ATOM 704 C CA . PRO A 1 94 ? 27.828 11.726 -39.013 1.00 85.19 94 PRO A CA 1
ATOM 705 C C . PRO A 1 94 ? 26.601 10.799 -39.060 1.00 85.19 94 PRO A C 1
ATOM 707 O O . PRO A 1 94 ? 26.777 9.579 -39.079 1.00 85.19 94 PRO A O 1
ATOM 710 N N . LEU A 1 95 ? 25.371 11.329 -39.113 1.00 85.31 95 LEU A N 1
ATOM 711 C CA . LEU A 1 95 ? 24.157 10.501 -39.199 1.00 85.31 95 LEU A CA 1
ATOM 712 C C . LEU A 1 95 ? 24.022 9.799 -40.554 1.00 85.31 95 LEU A C 1
ATOM 714 O O . LEU A 1 95 ? 23.794 8.593 -40.599 1.00 85.31 95 LEU A O 1
ATOM 718 N N . ALA A 1 96 ? 24.222 10.515 -41.660 1.00 87.12 96 ALA A N 1
ATOM 719 C CA . ALA A 1 96 ? 24.157 9.895 -42.981 1.00 87.12 96 ALA A CA 1
ATOM 720 C C . ALA A 1 96 ? 25.349 8.955 -43.226 1.00 87.12 96 ALA A C 1
ATOM 722 O O . ALA A 1 96 ? 25.221 7.963 -43.948 1.00 87.12 96 ALA A O 1
ATOM 723 N N . LEU A 1 97 ? 26.505 9.214 -42.597 1.00 88.31 97 LEU A N 1
ATOM 724 C CA . LEU A 1 97 ? 27.605 8.250 -42.585 1.00 88.31 97 LEU A CA 1
ATOM 725 C C . LEU A 1 97 ? 27.220 6.963 -41.841 1.00 88.31 97 LEU A C 1
ATOM 727 O O . LEU A 1 97 ? 27.519 5.874 -42.332 1.00 88.31 97 LEU A O 1
ATOM 731 N N . LEU A 1 98 ? 26.537 7.075 -40.697 1.00 88.94 98 LEU A N 1
ATOM 732 C CA . LEU A 1 98 ? 26.010 5.920 -39.971 1.00 88.94 98 LEU A CA 1
ATOM 733 C C . LEU A 1 98 ? 25.045 5.112 -40.849 1.00 88.94 98 LEU A C 1
ATOM 735 O O . LEU A 1 98 ? 25.219 3.903 -40.973 1.00 88.94 98 LEU A O 1
ATOM 739 N N . ASP A 1 99 ? 24.101 5.765 -41.526 1.00 88.38 99 ASP A N 1
ATOM 740 C CA . ASP A 1 99 ? 23.135 5.085 -42.398 1.00 88.38 99 ASP A CA 1
ATOM 741 C C . ASP A 1 99 ? 23.823 4.373 -43.585 1.00 88.38 99 ASP A C 1
ATOM 743 O O . ASP A 1 99 ? 23.458 3.251 -43.941 1.00 88.38 99 ASP A O 1
ATOM 747 N N . ARG A 1 100 ? 24.890 4.961 -44.154 1.00 88.81 100 ARG A N 1
ATOM 748 C CA . ARG A 1 100 ? 25.728 4.312 -45.187 1.00 88.81 100 ARG A CA 1
ATOM 749 C C . ARG A 1 100 ? 26.519 3.112 -44.661 1.00 88.81 100 ARG A C 1
ATOM 751 O O . ARG A 1 100 ? 26.746 2.156 -45.398 1.00 88.81 100 ARG A O 1
ATOM 758 N N . LEU A 1 101 ? 26.980 3.163 -43.412 1.00 88.94 101 LEU A N 1
ATOM 759 C CA . LEU A 1 101 ? 27.670 2.035 -42.779 1.00 88.94 101 LEU A CA 1
ATOM 760 C C . LEU A 1 101 ? 26.710 0.887 -42.484 1.00 88.94 101 LEU A C 1
ATOM 762 O O . LEU A 1 101 ? 27.075 -0.275 -42.673 1.00 88.94 101 LEU A O 1
ATOM 766 N N . LEU A 1 102 ? 25.490 1.216 -42.059 1.00 89.31 102 LEU A N 1
ATOM 767 C CA . LEU A 1 102 ? 24.431 0.249 -41.804 1.00 89.31 102 LEU A CA 1
ATOM 768 C C . LEU A 1 102 ? 23.979 -0.443 -43.088 1.00 89.31 102 LEU A C 1
ATOM 770 O O . LEU A 1 102 ? 23.956 -1.670 -43.116 1.00 89.31 102 LEU A O 1
ATOM 774 N N . SER A 1 103 ? 23.753 0.300 -44.176 1.00 87.56 103 SER A N 1
ATOM 775 C CA . SER A 1 103 ? 23.347 -0.293 -45.460 1.00 87.56 103 SER A CA 1
ATOM 776 C C . SER A 1 103 ? 24.384 -1.256 -46.051 1.00 87.56 103 SER A C 1
ATOM 778 O O . SER A 1 103 ? 24.022 -2.183 -46.771 1.00 87.56 103 SER A O 1
ATOM 780 N N . ARG A 1 104 ? 25.671 -1.082 -45.715 1.00 85.94 104 ARG A N 1
ATOM 781 C CA . ARG A 1 104 ? 26.761 -2.011 -46.070 1.00 85.94 104 ARG A CA 1
ATOM 782 C C . ARG A 1 104 ? 27.022 -3.107 -45.024 1.00 85.94 104 ARG A C 1
ATOM 784 O O . ARG A 1 104 ? 27.885 -3.951 -45.240 1.00 85.94 104 ARG A O 1
ATOM 791 N N . GLY A 1 105 ? 26.323 -3.100 -43.889 1.00 83.62 105 GLY A N 1
ATOM 792 C CA . GLY A 1 105 ? 26.469 -4.098 -42.822 1.00 83.62 105 GLY A CA 1
ATOM 793 C C . GLY A 1 105 ? 27.746 -3.973 -41.976 1.00 83.62 105 GLY A C 1
ATOM 794 O O . GLY A 1 105 ? 28.117 -4.914 -41.273 1.00 83.62 105 GLY A O 1
ATOM 795 N N . H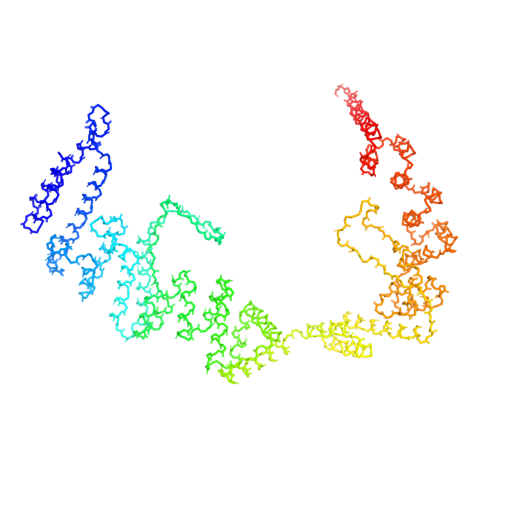IS A 1 106 ? 28.438 -2.831 -41.998 1.00 87.12 106 HIS A N 1
ATOM 796 C CA . HIS A 1 106 ? 29.678 -2.622 -41.236 1.00 87.12 106 HIS A CA 1
ATOM 797 C C . HIS A 1 106 ? 29.409 -2.197 -39.780 1.00 87.12 106 HIS A C 1
ATOM 799 O O . HIS A 1 106 ? 29.798 -1.110 -39.342 1.00 87.12 106 HIS A O 1
ATOM 805 N N . TYR A 1 107 ? 28.777 -3.078 -38.998 1.00 84.75 107 TYR A N 1
ATOM 806 C CA . TYR A 1 107 ? 28.396 -2.815 -37.603 1.00 84.75 107 TYR A CA 1
ATOM 807 C C . TYR A 1 107 ? 29.552 -2.388 -36.678 1.00 84.75 107 TYR A C 1
ATOM 809 O O . TYR A 1 107 ? 29.360 -1.425 -35.939 1.00 84.75 107 TYR A O 1
ATOM 817 N N . PRO A 1 108 ? 30.762 -2.995 -36.722 1.00 83.94 108 PRO A N 1
ATOM 818 C CA . PRO A 1 108 ? 31.860 -2.590 -35.835 1.00 83.94 108 PRO A CA 1
ATOM 819 C C . PRO A 1 108 ? 32.296 -1.133 -36.039 1.00 83.94 108 PRO A C 1
ATOM 821 O O . PRO A 1 108 ? 32.627 -0.422 -35.090 1.00 83.94 108 PRO A O 1
ATOM 824 N N . MET A 1 109 ? 32.257 -0.665 -37.286 1.00 85.19 109 MET A N 1
ATOM 825 C CA . MET A 1 109 ? 32.614 0.709 -37.622 1.00 85.19 109 MET A CA 1
ATOM 826 C C . MET A 1 109 ? 31.495 1.688 -37.253 1.00 85.19 109 MET A C 1
ATOM 828 O O . MET A 1 109 ? 31.765 2.769 -36.735 1.00 85.19 109 MET A O 1
ATOM 832 N N . ALA A 1 110 ? 30.237 1.283 -37.445 1.00 86.44 110 ALA A N 1
ATOM 833 C CA . ALA A 1 110 ? 29.074 2.033 -36.977 1.00 86.44 110 ALA A CA 1
ATOM 834 C C . ALA A 1 110 ? 29.092 2.218 -35.447 1.00 86.44 110 ALA A C 1
ATOM 836 O O . ALA A 1 110 ? 28.862 3.323 -34.954 1.00 86.44 110 ALA A O 1
ATOM 837 N N . THR A 1 111 ? 29.439 1.172 -34.687 1.00 83.81 111 THR A N 1
ATOM 838 C CA . THR A 1 111 ? 29.570 1.266 -33.225 1.00 83.81 111 THR A CA 1
ATOM 839 C C . THR A 1 111 ? 30.710 2.185 -32.803 1.00 83.81 111 THR A C 1
ATOM 841 O O . THR A 1 111 ? 30.555 2.945 -31.849 1.00 83.81 111 THR A O 1
ATOM 844 N N . GLU A 1 112 ? 31.832 2.166 -33.527 1.00 82.75 112 GLU A N 1
ATOM 845 C CA . GLU A 1 112 ? 32.970 3.042 -33.241 1.00 82.75 112 GLU A CA 1
ATOM 846 C C . GLU A 1 112 ? 32.639 4.515 -33.525 1.00 82.75 112 GLU A C 1
ATOM 848 O O . GLU A 1 112 ? 32.982 5.389 -32.728 1.00 82.75 112 GLU A O 1
ATOM 853 N N . LEU A 1 113 ? 31.891 4.793 -34.598 1.00 84.31 113 LEU A N 1
ATOM 854 C CA . LEU A 1 113 ? 31.381 6.131 -34.904 1.00 84.31 113 LEU A CA 1
ATOM 855 C C . LEU A 1 113 ? 30.506 6.667 -33.763 1.00 84.31 113 LEU A C 1
ATOM 857 O O . LEU A 1 113 ? 30.728 7.788 -33.300 1.00 84.31 113 LEU A O 1
ATOM 861 N N . VAL A 1 114 ? 29.554 5.867 -33.271 1.00 84.31 114 VAL A N 1
ATOM 862 C CA . VAL A 1 114 ? 28.685 6.252 -32.143 1.00 84.31 114 VAL A CA 1
ATOM 863 C C . VAL A 1 114 ? 29.502 6.460 -30.863 1.00 84.31 114 VAL A C 1
ATOM 865 O O . VAL A 1 114 ? 29.298 7.453 -30.164 1.00 84.31 114 VAL A O 1
ATOM 868 N N . ARG A 1 115 ? 30.479 5.587 -30.583 1.00 81.81 115 ARG A N 1
ATOM 869 C CA . ARG A 1 115 ? 31.357 5.680 -29.404 1.00 81.81 115 ARG A CA 1
ATOM 870 C C . ARG A 1 115 ? 32.163 6.979 -29.381 1.00 81.81 115 ARG A C 1
ATOM 872 O O . ARG A 1 115 ? 32.252 7.622 -28.337 1.00 81.81 115 ARG A O 1
ATOM 879 N N . ILE A 1 116 ? 32.734 7.380 -30.519 1.00 80.12 116 ILE A N 1
ATOM 880 C CA . ILE A 1 116 ? 33.525 8.616 -30.627 1.00 80.12 116 ILE A CA 1
ATOM 881 C C . ILE A 1 116 ? 32.662 9.844 -30.305 1.00 80.12 116 ILE A C 1
ATOM 883 O O . ILE A 1 116 ? 33.086 10.685 -29.514 1.00 80.12 116 ILE A O 1
ATOM 887 N N . HIS A 1 117 ? 31.443 9.914 -30.847 1.00 79.06 117 HIS A N 1
ATOM 888 C CA . HIS A 1 117 ? 30.524 11.040 -30.627 1.00 79.06 117 HIS A CA 1
ATOM 889 C C . HIS A 1 117 ? 29.911 11.051 -29.211 1.00 79.06 117 HIS A C 1
ATOM 891 O O . HIS A 1 117 ? 29.567 12.111 -28.686 1.00 79.06 117 HIS A O 1
ATOM 897 N N . GLN A 1 118 ? 29.820 9.890 -28.550 1.00 75.81 118 GLN A N 1
ATOM 898 C CA . GLN A 1 118 ? 29.446 9.793 -27.133 1.00 75.81 118 GLN A CA 1
ATOM 899 C C . GLN A 1 118 ? 30.555 10.285 -26.194 1.00 75.81 118 GLN A C 1
ATOM 901 O O . GLN A 1 118 ? 30.265 11.002 -25.241 1.00 75.81 118 GLN A O 1
ATOM 906 N N . GLN A 1 119 ? 31.816 9.926 -26.457 1.00 75.44 119 GLN A N 1
ATOM 907 C CA . GLN A 1 119 ? 32.955 10.324 -25.616 1.00 75.44 119 GLN A CA 1
ATOM 908 C C . GLN A 1 119 ? 33.365 11.785 -25.815 1.00 75.44 119 GLN A C 1
ATOM 910 O O . GLN A 1 119 ? 33.818 12.435 -24.874 1.00 75.44 119 GLN A O 1
ATOM 915 N N . HIS A 1 120 ? 33.214 12.298 -27.035 1.00 73.69 120 HIS A N 1
ATOM 916 C CA . HIS A 1 120 ? 33.598 13.653 -27.398 1.00 73.69 120 HIS A CA 1
ATOM 917 C C . HIS A 1 120 ? 32.446 14.330 -28.138 1.00 73.69 120 HIS A C 1
ATOM 919 O O . HIS A 1 120 ? 32.266 14.093 -29.334 1.00 73.69 120 HIS A O 1
ATOM 925 N N . PRO A 1 121 ? 31.652 15.164 -27.442 1.00 72.25 121 PRO A N 1
ATOM 926 C CA . PRO A 1 121 ? 30.604 15.932 -28.076 1.00 72.25 121 PRO A CA 1
ATOM 927 C C . PRO A 1 121 ? 31.148 16.819 -29.200 1.00 72.25 121 PRO A C 1
ATOM 929 O O . PRO A 1 121 ? 31.783 17.820 -28.915 1.00 72.25 121 PRO A O 1
ATOM 932 N N . SER A 1 122 ? 30.878 16.471 -30.458 1.00 70.50 122 SER A N 1
ATOM 933 C CA . SER A 1 122 ? 31.238 17.301 -31.605 1.00 70.50 122 SER A CA 1
ATOM 934 C C . SER A 1 122 ? 30.647 18.707 -31.499 1.00 70.50 122 SER A C 1
ATOM 936 O O . SER A 1 122 ? 29.422 18.849 -31.430 1.00 70.50 122 SER A O 1
ATOM 938 N N . LEU A 1 123 ? 31.513 19.719 -31.553 1.00 65.56 123 LEU A N 1
ATOM 939 C CA . LEU A 1 123 ? 31.156 21.137 -31.645 1.00 65.56 123 LEU A CA 1
ATOM 940 C C . LEU A 1 123 ? 30.695 21.524 -33.060 1.00 65.56 123 LEU A C 1
ATOM 942 O O . LEU A 1 123 ? 29.938 22.474 -33.221 1.00 65.56 123 LEU A O 1
ATOM 946 N N . LEU A 1 124 ? 31.114 20.763 -34.077 1.00 65.94 124 LEU A N 1
ATOM 947 C CA . LEU A 1 124 ? 30.767 20.997 -35.487 1.00 65.94 124 LEU A CA 1
ATOM 948 C C . LEU A 1 124 ? 29.321 20.591 -35.835 1.00 65.94 124 LEU A C 1
ATOM 950 O O . LEU A 1 124 ? 28.699 21.213 -36.688 1.00 65.94 124 LEU A O 1
ATOM 954 N N . PHE A 1 125 ? 28.773 19.571 -35.160 1.00 73.38 125 PHE A N 1
ATOM 955 C CA . PHE A 1 125 ? 27.438 19.012 -35.438 1.00 73.38 125 PHE A CA 1
ATOM 956 C C . PHE A 1 125 ? 26.619 18.820 -34.153 1.00 73.38 125 PHE A C 1
ATOM 958 O O . PHE A 1 125 ? 26.373 17.682 -33.745 1.00 73.38 125 PHE A O 1
ATOM 965 N N . PRO A 1 126 ? 26.188 19.898 -33.478 1.00 71.06 126 PRO A N 1
ATOM 966 C CA . PRO A 1 126 ? 25.551 19.799 -32.163 1.00 71.06 126 PRO A CA 1
ATOM 967 C C . PRO A 1 126 ? 24.221 19.023 -32.183 1.00 71.06 126 PRO A C 1
ATOM 969 O O . PRO A 1 126 ? 23.985 18.184 -31.308 1.00 71.06 126 PRO A O 1
ATOM 972 N N . GLU A 1 127 ? 23.372 19.239 -33.192 1.00 74.81 127 GLU A N 1
ATOM 973 C CA . GLU A 1 127 ? 22.058 18.583 -33.292 1.00 74.81 127 GLU A CA 1
ATOM 974 C C . GLU A 1 127 ? 22.152 17.101 -33.675 1.00 74.81 127 GLU A C 1
ATOM 976 O O . GLU A 1 127 ? 21.490 16.245 -33.081 1.00 74.81 127 GLU A O 1
ATOM 981 N N . GLU A 1 128 ? 22.988 16.772 -34.660 1.00 76.69 128 GLU A N 1
ATOM 982 C CA . GLU A 1 128 ? 23.168 15.387 -35.102 1.00 76.69 128 GLU A CA 1
ATOM 983 C C . GLU A 1 128 ? 23.842 14.537 -34.031 1.00 76.69 128 GLU A C 1
ATOM 985 O O . GLU A 1 128 ? 23.476 13.383 -33.816 1.00 76.69 128 GLU A O 1
ATOM 990 N N . ASN A 1 129 ? 24.782 15.129 -33.303 1.00 77.25 129 ASN A N 1
ATOM 991 C CA . ASN A 1 129 ? 25.446 14.492 -32.183 1.00 77.25 129 ASN A CA 1
ATOM 992 C C . ASN A 1 129 ? 24.465 14.168 -31.046 1.00 77.25 129 ASN A C 1
ATOM 994 O O . ASN A 1 129 ? 24.486 13.062 -30.506 1.00 77.25 129 ASN A O 1
ATOM 998 N N . ALA A 1 130 ? 23.533 15.072 -30.722 1.00 76.38 130 ALA A N 1
ATOM 999 C CA . ALA A 1 130 ? 22.481 14.777 -29.748 1.00 76.38 130 ALA A CA 1
ATOM 1000 C C . ALA A 1 130 ? 21.635 13.556 -30.160 1.00 76.38 130 ALA A C 1
ATOM 1002 O O . ALA A 1 130 ? 21.357 12.688 -29.327 1.00 76.38 130 ALA A O 1
ATOM 1003 N N . LYS A 1 131 ? 21.300 13.443 -31.453 1.00 79.38 131 LYS A N 1
ATOM 1004 C CA . LYS A 1 131 ? 20.582 12.287 -32.019 1.00 79.38 131 LYS A CA 1
ATOM 1005 C C . LYS A 1 131 ? 21.432 11.013 -32.026 1.00 79.38 131 LYS A C 1
ATOM 1007 O O . LYS A 1 131 ? 20.922 9.948 -31.704 1.00 79.38 131 LYS A O 1
ATOM 1012 N N . LEU A 1 132 ? 22.724 11.087 -32.342 1.00 79.56 132 LEU A N 1
ATOM 1013 C CA . LEU A 1 132 ? 23.632 9.930 -32.325 1.00 79.56 132 LEU A CA 1
ATOM 1014 C C . LEU A 1 132 ? 23.868 9.386 -30.919 1.00 79.56 132 LEU A C 1
ATOM 1016 O O . LEU A 1 132 ? 23.902 8.171 -30.730 1.00 79.56 132 LEU A O 1
ATOM 1020 N N . ARG A 1 133 ? 23.986 10.267 -29.923 1.00 73.56 133 ARG A N 1
ATOM 1021 C CA . ARG A 1 133 ? 24.163 9.854 -28.526 1.00 73.56 133 ARG A CA 1
ATOM 1022 C C . ARG A 1 133 ? 22.964 9.085 -27.984 1.00 73.56 133 ARG A C 1
ATOM 1024 O O . ARG A 1 133 ? 23.157 8.145 -27.219 1.00 73.56 133 ARG A O 1
ATOM 1031 N N . THR A 1 134 ? 21.761 9.480 -28.389 1.00 73.25 134 THR A N 1
ATOM 1032 C CA . THR A 1 134 ? 20.496 8.932 -27.882 1.00 73.25 134 THR A CA 1
ATOM 1033 C C . THR A 1 134 ? 19.976 7.773 -28.734 1.00 73.25 134 THR A C 1
ATOM 1035 O O . THR A 1 134 ? 19.662 6.718 -28.198 1.00 73.25 134 THR A O 1
ATOM 1038 N N . LEU A 1 135 ? 19.934 7.923 -30.062 1.00 77.88 135 LEU A N 1
ATOM 1039 C CA . LEU A 1 135 ? 19.371 6.936 -30.993 1.00 77.88 135 LEU A CA 1
ATOM 1040 C C . LEU A 1 135 ? 20.411 6.122 -31.770 1.00 77.88 135 LEU A C 1
ATOM 1042 O O . LEU A 1 135 ? 20.031 5.145 -32.410 1.00 77.88 135 LEU A O 1
ATOM 1046 N N . GLY A 1 136 ? 21.696 6.490 -31.766 1.00 81.25 136 GLY A N 1
ATOM 1047 C CA . GLY A 1 136 ? 22.692 5.877 -32.656 1.00 81.25 136 GLY A CA 1
ATOM 1048 C C . GLY A 1 136 ? 22.791 4.361 -32.488 1.00 81.25 136 GLY A C 1
ATOM 1049 O O . GLY A 1 136 ? 22.716 3.616 -33.460 1.00 81.25 136 GLY A O 1
ATOM 1050 N N . MET A 1 137 ? 22.873 3.891 -31.246 1.00 80.88 137 MET A N 1
ATOM 1051 C CA . MET A 1 137 ? 22.942 2.459 -30.959 1.00 80.88 137 MET A CA 1
ATOM 1052 C C . MET A 1 137 ? 21.593 1.753 -31.165 1.00 80.88 137 MET A C 1
ATOM 1054 O O . MET A 1 137 ? 21.570 0.657 -31.716 1.00 80.88 137 MET A O 1
ATOM 1058 N N . THR A 1 138 ? 20.470 2.392 -30.816 1.00 83.25 138 THR A N 1
ATOM 1059 C CA . THR A 1 138 ? 19.121 1.882 -31.117 1.00 83.25 138 THR A CA 1
ATOM 1060 C C . THR A 1 138 ? 18.960 1.634 -32.617 1.00 83.25 138 THR A C 1
ATOM 1062 O O . THR A 1 138 ? 18.544 0.555 -33.012 1.00 83.25 138 THR A O 1
ATOM 1065 N N . ARG A 1 139 ? 19.396 2.572 -33.470 1.00 84.81 139 ARG A N 1
ATOM 1066 C CA . ARG A 1 139 ? 19.373 2.424 -34.936 1.00 84.81 139 ARG A CA 1
ATOM 1067 C C . ARG A 1 139 ? 20.232 1.263 -35.428 1.00 84.81 139 ARG A C 1
ATOM 1069 O O . ARG A 1 139 ? 19.781 0.508 -36.285 1.00 84.81 139 ARG A O 1
ATOM 1076 N N . ILE A 1 140 ? 21.442 1.108 -34.880 1.00 86.50 140 ILE A N 1
ATOM 1077 C CA . ILE A 1 140 ? 22.331 -0.018 -35.207 1.00 86.50 140 ILE A CA 1
ATOM 1078 C C . ILE A 1 140 ? 21.631 -1.344 -34.901 1.00 86.50 140 ILE A C 1
ATOM 1080 O O . ILE A 1 140 ? 21.610 -2.238 -35.746 1.00 86.50 140 ILE A O 1
ATOM 1084 N N . LEU A 1 141 ? 21.033 -1.458 -33.715 1.00 83.06 141 LEU A N 1
ATOM 1085 C CA . LEU A 1 141 ? 20.345 -2.669 -33.281 1.00 83.06 141 LEU A CA 1
ATOM 1086 C C . LEU A 1 141 ? 19.060 -2.924 -34.074 1.00 83.06 141 LEU A C 1
ATOM 1088 O O . LEU A 1 141 ? 18.840 -4.051 -34.504 1.00 83.06 141 LEU A O 1
ATOM 1092 N N . SER A 1 142 ? 18.249 -1.901 -34.343 1.00 84.50 142 SER A N 1
ATOM 1093 C CA . SER A 1 142 ? 17.049 -2.026 -35.177 1.00 84.50 142 SER A CA 1
ATOM 1094 C C . SER A 1 142 ? 17.392 -2.470 -36.602 1.00 84.50 142 SER A C 1
ATOM 1096 O O . SER A 1 142 ? 16.710 -3.337 -37.142 1.00 84.50 142 SER A O 1
ATOM 1098 N N . HIS A 1 143 ? 18.462 -1.934 -37.203 1.00 86.62 143 HIS A N 1
ATOM 1099 C CA . HIS A 1 143 ? 18.926 -2.375 -38.522 1.00 86.62 143 HIS A CA 1
ATOM 1100 C C . HIS A 1 143 ? 19.463 -3.809 -38.485 1.00 86.62 143 HIS A C 1
ATOM 1102 O O . HIS A 1 143 ? 19.174 -4.608 -39.375 1.00 86.62 143 HIS A O 1
ATOM 1108 N N . TRP A 1 144 ? 20.223 -4.154 -37.441 1.00 85.06 144 TRP A N 1
ATOM 1109 C CA . TRP A 1 144 ? 20.687 -5.522 -37.241 1.00 85.06 144 TRP A CA 1
ATOM 1110 C C . TRP A 1 144 ? 19.505 -6.491 -37.219 1.00 85.06 144 TRP A C 1
ATOM 1112 O O . TRP A 1 144 ? 19.505 -7.419 -38.018 1.00 85.06 144 TRP A O 1
ATOM 1122 N N . VAL A 1 145 ? 18.470 -6.201 -36.420 1.00 82.44 145 VAL A N 1
ATOM 1123 C CA . VAL A 1 145 ? 17.228 -6.987 -36.333 1.00 82.44 145 VAL A CA 1
ATOM 1124 C C . VAL A 1 145 ? 16.552 -7.163 -37.693 1.00 82.44 145 VAL A C 1
ATOM 1126 O O . VAL A 1 145 ? 16.133 -8.269 -38.018 1.00 82.44 145 VAL A O 1
ATOM 1129 N N . THR A 1 146 ? 16.481 -6.115 -38.518 1.00 84.00 146 THR A N 1
ATOM 1130 C CA . THR A 1 146 ? 15.888 -6.229 -39.865 1.00 84.00 146 THR A CA 1
ATOM 1131 C C . THR A 1 146 ? 16.689 -7.100 -40.828 1.00 84.00 146 THR A C 1
ATOM 1133 O O . THR A 1 146 ? 16.144 -7.553 -41.829 1.00 84.00 146 THR A O 1
ATOM 1136 N N . GLY A 1 147 ? 17.978 -7.313 -40.553 1.00 78.56 147 GLY A N 1
ATOM 1137 C CA . GLY A 1 147 ? 18.861 -8.141 -41.368 1.00 78.56 147 GLY A CA 1
ATOM 1138 C C . GLY A 1 147 ? 18.910 -9.614 -40.953 1.00 78.56 147 GLY A C 1
ATOM 1139 O O . GLY A 1 147 ? 19.622 -10.376 -41.608 1.00 78.56 147 GLY A O 1
ATOM 1140 N N . LEU A 1 148 ? 18.216 -10.032 -39.882 1.00 78.81 148 LEU A N 1
ATOM 1141 C CA . LEU A 1 148 ? 18.191 -11.443 -39.485 1.00 78.81 148 LEU A CA 1
ATOM 1142 C C . LEU A 1 148 ? 17.270 -12.267 -40.400 1.00 78.81 148 LEU A C 1
ATOM 1144 O O . LEU A 1 148 ? 16.186 -11.812 -40.766 1.00 78.81 148 LEU A O 1
ATOM 1148 N N . PRO A 1 149 ? 17.661 -13.507 -40.746 1.00 76.19 149 PRO A N 1
ATOM 1149 C CA . PRO A 1 149 ? 16.780 -14.421 -41.457 1.00 76.19 149 PRO A CA 1
ATOM 1150 C C . PRO A 1 149 ? 15.617 -14.867 -40.556 1.00 76.19 149 PRO A C 1
ATOM 1152 O O . PRO A 1 149 ? 15.817 -15.233 -39.393 1.00 76.19 149 PRO A O 1
ATOM 1155 N N . SER A 1 150 ? 14.400 -14.891 -41.111 1.00 65.56 150 SER A N 1
ATOM 1156 C CA . SER A 1 150 ? 13.199 -15.400 -40.438 1.00 65.56 150 SER A CA 1
ATOM 1157 C C . SER A 1 150 ? 13.405 -16.862 -40.017 1.00 65.56 150 SER A C 1
ATOM 1159 O O . SER A 1 150 ? 13.452 -17.751 -40.861 1.00 65.56 150 SER A O 1
ATOM 1161 N N . GLY A 1 151 ? 13.571 -17.109 -38.713 1.00 63.44 151 GLY A N 1
ATOM 1162 C CA . GLY A 1 151 ? 13.864 -18.439 -38.152 1.00 63.44 151 GLY A CA 1
ATOM 1163 C C . GLY A 1 151 ? 15.051 -18.492 -37.182 1.00 63.44 151 GLY A C 1
ATOM 1164 O O . GLY A 1 151 ? 15.181 -19.465 -36.442 1.00 63.44 151 GLY A O 1
ATOM 1165 N N . ALA A 1 152 ? 15.871 -17.437 -37.102 1.00 61.91 152 ALA A N 1
ATOM 1166 C CA . ALA A 1 152 ? 16.994 -17.352 -36.156 1.00 61.91 152 ALA A CA 1
ATOM 1167 C C . ALA A 1 152 ? 16.580 -17.319 -34.660 1.00 61.91 152 ALA A C 1
ATOM 1169 O O . ALA A 1 152 ? 17.430 -17.417 -33.775 1.00 61.91 152 ALA A O 1
ATOM 1170 N N . ASP A 1 153 ? 15.281 -17.216 -34.362 1.00 59.75 153 ASP A N 1
ATOM 1171 C CA . ASP A 1 153 ? 14.729 -17.005 -33.015 1.00 59.75 153 ASP A CA 1
ATOM 1172 C C . ASP A 1 153 ? 14.763 -18.223 -32.087 1.00 59.75 153 ASP A C 1
ATOM 1174 O O . ASP A 1 153 ? 14.514 -18.085 -30.889 1.00 59.75 153 ASP A O 1
ATOM 1178 N N . GLN A 1 154 ? 14.996 -19.421 -32.625 1.00 60.75 154 GLN A N 1
ATOM 1179 C CA . GLN A 1 154 ? 14.862 -20.679 -31.877 1.00 60.75 154 GLN A CA 1
ATOM 1180 C C . GLN A 1 154 ? 16.213 -21.311 -31.500 1.00 60.75 154 GLN A C 1
ATOM 1182 O O . GLN A 1 154 ? 16.247 -22.365 -30.869 1.00 60.75 154 GLN A O 1
ATOM 1187 N N . GLY A 1 155 ? 17.335 -20.682 -31.871 1.00 60.50 155 GLY A N 1
ATOM 1188 C CA . GLY A 1 155 ? 18.673 -21.246 -31.690 1.00 60.50 155 GLY A CA 1
ATOM 1189 C C . GLY A 1 155 ? 19.412 -20.777 -30.422 1.00 60.50 155 GLY A C 1
ATOM 1190 O O . GLY A 1 155 ? 19.251 -19.631 -29.994 1.00 60.50 155 GLY A O 1
ATOM 1191 N N . PRO A 1 156 ? 20.331 -21.598 -29.866 1.00 60.25 156 PRO A N 1
ATOM 1192 C CA . PRO A 1 156 ? 21.263 -21.182 -28.806 1.00 60.25 156 PRO A CA 1
ATOM 1193 C C . PRO A 1 156 ? 22.199 -20.040 -29.250 1.00 60.25 156 PRO A C 1
ATOM 1195 O O . PRO A 1 156 ? 22.774 -19.336 -28.416 1.00 60.25 156 PRO A O 1
ATOM 1198 N N . GLU A 1 157 ? 22.321 -19.817 -30.561 1.00 60.97 157 GLU A N 1
ATOM 1199 C CA . GLU A 1 157 ? 23.051 -18.693 -31.145 1.00 60.97 157 GLU A CA 1
ATOM 1200 C C . GLU A 1 157 ? 22.434 -17.340 -30.782 1.00 60.97 157 GLU A C 1
ATOM 1202 O O . GLU A 1 157 ? 23.178 -16.408 -30.487 1.00 60.97 157 GLU A O 1
ATOM 1207 N N . LEU A 1 158 ? 21.102 -17.232 -30.693 1.00 62.75 158 LEU A N 1
ATOM 1208 C CA . LEU A 1 158 ? 20.426 -15.993 -30.296 1.00 62.75 158 LEU A CA 1
ATOM 1209 C C . LEU A 1 158 ? 20.792 -15.606 -28.858 1.00 62.75 158 LEU A C 1
ATOM 1211 O O . LEU A 1 158 ? 21.106 -14.452 -28.582 1.00 62.75 158 LEU A O 1
ATOM 1215 N N . HIS A 1 159 ? 20.835 -16.583 -27.949 1.00 62.66 159 HIS A N 1
ATOM 1216 C CA . HIS A 1 159 ? 21.272 -16.373 -26.568 1.00 62.66 159 HIS A CA 1
ATOM 1217 C C . HIS A 1 159 ? 22.743 -15.958 -26.477 1.00 62.66 159 HIS A C 1
ATOM 1219 O O . HIS A 1 159 ? 23.092 -15.092 -25.671 1.00 62.66 159 HIS A O 1
ATOM 1225 N N . LEU A 1 160 ? 23.614 -16.539 -27.306 1.00 64.38 160 LEU A N 1
ATOM 1226 C CA . LEU A 1 160 ? 25.021 -16.148 -27.368 1.00 64.38 160 LEU A CA 1
ATOM 1227 C C . LEU A 1 160 ? 25.187 -14.734 -27.944 1.00 64.38 160 LEU A C 1
ATOM 1229 O O . LEU A 1 160 ? 26.010 -13.968 -27.440 1.00 64.38 160 LEU A O 1
ATOM 1233 N N . LEU A 1 161 ? 24.397 -14.375 -28.957 1.00 64.62 161 LEU A N 1
ATOM 1234 C CA . LEU A 1 161 ? 24.374 -13.049 -29.573 1.00 64.62 161 LEU A CA 1
ATOM 1235 C C . LEU A 1 161 ? 23.829 -11.996 -28.608 1.00 64.62 161 LEU A C 1
ATOM 1237 O O . LEU A 1 161 ? 24.490 -10.982 -28.414 1.00 64.62 161 LEU A O 1
ATOM 1241 N N . LEU A 1 162 ? 22.721 -12.268 -27.915 1.00 64.75 162 LEU A N 1
ATOM 1242 C CA . LEU A 1 162 ? 22.177 -11.417 -26.854 1.00 64.75 162 LEU A CA 1
ATOM 1243 C C . LEU A 1 162 ? 23.175 -11.250 -25.706 1.00 64.75 162 LEU A C 1
ATOM 1245 O O . LEU A 1 162 ? 23.390 -10.132 -25.261 1.00 64.75 162 LEU A O 1
ATOM 1249 N N . ARG A 1 163 ? 23.860 -12.317 -25.270 1.00 65.19 163 ARG A N 1
ATOM 1250 C CA . ARG A 1 163 ? 24.903 -12.238 -24.229 1.00 65.19 163 ARG A CA 1
ATOM 1251 C C . ARG A 1 163 ? 26.125 -11.437 -24.679 1.00 65.19 163 ARG A C 1
ATOM 1253 O O . ARG A 1 163 ? 26.738 -10.724 -23.888 1.00 65.19 163 ARG A O 1
ATOM 1260 N N . ARG A 1 164 ? 26.526 -11.563 -25.944 1.00 64.12 164 ARG A N 1
ATOM 1261 C CA . ARG A 1 164 ? 27.615 -10.757 -26.515 1.00 64.12 164 ARG A CA 1
ATOM 1262 C C . ARG A 1 164 ? 27.193 -9.300 -26.643 1.00 64.12 164 ARG A C 1
ATOM 1264 O O . ARG A 1 164 ? 27.977 -8.430 -26.288 1.00 64.12 164 ARG A O 1
ATOM 1271 N N . LEU A 1 165 ? 25.962 -9.046 -27.068 1.00 66.56 165 LEU A N 1
ATOM 1272 C CA . LEU A 1 165 ? 25.376 -7.721 -27.194 1.00 66.56 165 LEU A CA 1
ATOM 1273 C C . LEU A 1 165 ? 25.250 -7.052 -25.823 1.00 66.56 165 LEU A C 1
ATOM 1275 O O . LEU A 1 165 ? 25.737 -5.942 -25.671 1.00 66.56 165 LEU A O 1
ATOM 1279 N N . THR A 1 166 ? 24.746 -7.730 -24.790 1.00 64.94 166 THR A N 1
ATOM 1280 C CA . THR A 1 166 ? 24.710 -7.190 -23.419 1.00 64.94 166 THR A CA 1
ATOM 1281 C C . THR A 1 166 ? 26.110 -6.963 -22.851 1.00 64.94 166 THR A C 1
ATOM 1283 O O . THR A 1 166 ? 26.351 -5.937 -22.223 1.00 64.94 166 THR A O 1
ATOM 1286 N N . ASN A 1 167 ? 27.083 -7.835 -23.134 1.00 63.09 167 ASN A N 1
ATOM 1287 C CA . ASN A 1 167 ? 28.485 -7.608 -22.759 1.00 63.09 167 ASN A CA 1
ATOM 1288 C C . ASN A 1 167 ? 29.121 -6.416 -23.494 1.00 63.09 167 ASN A C 1
ATOM 1290 O O . ASN A 1 167 ? 29.973 -5.725 -22.942 1.00 63.09 167 ASN A O 1
ATOM 1294 N N . VAL A 1 168 ? 28.748 -6.178 -24.750 1.00 59.84 168 VAL A N 1
ATOM 1295 C CA . VAL A 1 168 ? 29.213 -5.020 -25.523 1.00 59.84 168 VAL A CA 1
ATOM 1296 C C . VAL A 1 168 ? 28.533 -3.751 -25.016 1.00 59.84 168 VAL A C 1
ATOM 1298 O O . VAL A 1 168 ? 29.221 -2.770 -24.765 1.00 59.84 168 VAL A O 1
ATOM 1301 N N . LEU A 1 169 ? 27.225 -3.781 -24.763 1.00 61.25 169 LEU A N 1
ATOM 1302 C CA . LEU A 1 169 ? 26.476 -2.655 -24.208 1.00 61.25 169 LEU A CA 1
ATOM 1303 C C . LEU A 1 169 ? 26.951 -2.278 -22.801 1.00 61.25 169 LEU A C 1
ATOM 1305 O O . LEU A 1 169 ? 27.147 -1.098 -22.544 1.00 61.25 169 LEU A O 1
ATOM 1309 N N . THR A 1 170 ? 27.231 -3.250 -21.929 1.00 60.19 170 THR A N 1
ATOM 1310 C CA . THR A 1 170 ? 27.793 -2.999 -20.585 1.00 60.19 170 THR A CA 1
ATOM 1311 C C . THR A 1 170 ? 29.209 -2.424 -20.643 1.00 60.19 170 THR A C 1
ATOM 1313 O O . THR A 1 170 ? 29.565 -1.556 -19.851 1.00 60.19 170 THR A O 1
ATOM 1316 N N . LYS A 1 171 ? 30.026 -2.846 -21.618 1.00 58.09 171 LYS A N 1
ATOM 1317 C CA . LYS A 1 171 ? 31.345 -2.240 -21.870 1.00 58.09 171 LYS A CA 1
ATOM 1318 C C . LYS A 1 171 ? 31.246 -0.829 -22.452 1.00 58.09 171 LYS A C 1
ATOM 1320 O O . LYS A 1 171 ? 32.104 -0.000 -22.163 1.00 58.09 171 LYS A O 1
ATOM 1325 N N . LEU A 1 172 ? 30.220 -0.555 -23.256 1.00 51.81 172 LEU A N 1
ATOM 1326 C CA . LEU A 1 172 ? 29.949 0.766 -23.825 1.00 51.81 172 LEU A CA 1
ATOM 1327 C C . LEU A 1 172 ? 29.313 1.725 -22.804 1.00 51.81 172 LEU A C 1
ATOM 1329 O O . LEU A 1 172 ? 29.536 2.927 -22.903 1.00 51.81 172 LEU A O 1
ATOM 1333 N N . SER A 1 173 ? 28.582 1.215 -21.804 1.00 51.22 173 SER A N 1
ATOM 1334 C CA . SER A 1 173 ? 27.959 2.016 -20.739 1.00 51.22 173 SER A CA 1
ATOM 1335 C C . SER A 1 173 ? 28.915 2.434 -19.614 1.00 51.22 173 SER A C 1
ATOM 1337 O O . SER A 1 173 ? 28.535 3.249 -18.779 1.00 51.22 173 SER A O 1
ATOM 1339 N N . GLY A 1 174 ? 30.150 1.922 -19.587 1.00 37.84 174 GLY A N 1
ATOM 1340 C CA . GLY A 1 174 ? 31.178 2.295 -18.609 1.00 37.84 174 GLY A CA 1
ATOM 1341 C C . GLY A 1 174 ? 31.587 1.149 -17.677 1.00 37.84 174 GLY A C 1
ATOM 1342 O O . GLY A 1 174 ? 30.780 0.318 -17.277 1.00 37.84 174 GLY A O 1
ATOM 1343 N N . SER A 1 175 ? 32.884 1.109 -17.363 1.00 29.58 175 SER A N 1
ATOM 1344 C CA . SER A 1 175 ? 33.567 0.105 -16.532 1.00 29.58 175 SER A CA 1
ATOM 1345 C C . SER A 1 175 ? 32.906 -0.129 -15.155 1.00 29.58 175 SER A C 1
ATOM 1347 O O . SER A 1 175 ? 32.430 0.830 -14.544 1.00 29.58 175 SER A O 1
ATOM 1349 N N . PRO A 1 176 ? 32.946 -1.363 -14.606 1.00 37.81 176 PRO A N 1
ATOM 1350 C CA . PRO A 1 176 ? 32.463 -1.676 -13.269 1.00 37.81 176 PRO A CA 1
ATOM 1351 C C . PRO A 1 176 ? 33.508 -1.251 -12.229 1.00 37.81 176 PRO A C 1
ATOM 1353 O O . PRO A 1 176 ? 34.385 -2.020 -11.847 1.00 37.81 176 PRO A O 1
ATOM 1356 N N . SER A 1 177 ? 33.420 -0.020 -11.739 1.00 27.83 177 SER A N 1
ATOM 1357 C CA . SER A 1 177 ? 34.015 0.354 -10.453 1.00 27.83 177 SER A CA 1
ATOM 1358 C C . SER A 1 177 ? 32.888 0.838 -9.558 1.00 27.83 177 SER A C 1
ATOM 1360 O O . SER A 1 177 ? 32.233 1.834 -9.857 1.00 27.83 177 SER A O 1
ATOM 1362 N N . GLY A 1 178 ? 32.612 0.050 -8.521 1.00 35.31 178 GLY A N 1
ATOM 1363 C CA . GLY A 1 178 ? 31.390 0.114 -7.741 1.00 35.31 178 GLY A CA 1
ATOM 1364 C C . GLY A 1 178 ? 31.101 1.479 -7.130 1.00 35.31 178 GLY A C 1
ATOM 1365 O O . GLY A 1 178 ? 31.899 2.026 -6.379 1.00 35.31 178 GLY A O 1
ATOM 1366 N N . GLN A 1 179 ? 29.880 1.943 -7.355 1.00 26.45 179 G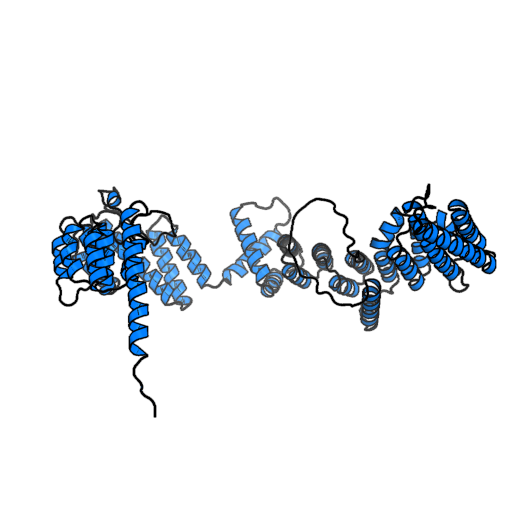LN A N 1
ATOM 1367 C CA . GLN A 1 179 ? 29.125 2.691 -6.365 1.00 26.45 179 GLN A CA 1
ATOM 1368 C C . GLN A 1 179 ? 27.671 2.248 -6.489 1.00 26.45 179 GLN A C 1
ATOM 1370 O O . GLN A 1 179 ? 27.041 2.394 -7.534 1.00 26.45 179 GLN A O 1
ATOM 1375 N N . ARG A 1 180 ? 27.170 1.617 -5.421 1.00 24.16 180 ARG A N 1
ATOM 1376 C CA . ARG A 1 180 ? 25.748 1.330 -5.234 1.00 24.16 180 ARG A CA 1
ATOM 1377 C C . ARG A 1 180 ? 24.980 2.638 -5.403 1.00 24.16 180 ARG A C 1
ATOM 1379 O O . ARG A 1 180 ? 25.178 3.555 -4.611 1.00 24.16 180 ARG A O 1
ATOM 1386 N N . LEU A 1 181 ? 24.103 2.702 -6.396 1.00 25.88 181 LEU A N 1
ATOM 1387 C CA . LEU A 1 181 ? 23.114 3.765 -6.487 1.00 25.88 181 LEU A CA 1
ATOM 1388 C C . LEU A 1 181 ? 22.017 3.463 -5.466 1.00 25.88 181 LEU A C 1
ATOM 1390 O O . LEU A 1 181 ? 21.264 2.498 -5.588 1.00 25.88 181 LEU A O 1
ATOM 1394 N N . SER A 1 182 ? 22.004 4.271 -4.412 1.00 21.45 182 SER A N 1
ATOM 1395 C CA . SER A 1 182 ? 20.906 4.382 -3.465 1.00 21.45 182 SER A CA 1
ATOM 1396 C C . SER A 1 182 ? 19.657 4.871 -4.189 1.00 21.45 182 SER A C 1
ATOM 1398 O O . SER A 1 182 ? 19.678 5.914 -4.840 1.00 21.45 182 SER A O 1
ATOM 1400 N N . VAL A 1 183 ? 18.567 4.126 -4.034 1.00 27.23 183 VAL A N 1
ATOM 1401 C CA . VAL A 1 183 ? 17.219 4.560 -4.397 1.00 27.23 183 VAL A CA 1
ATOM 1402 C C . VAL A 1 183 ? 16.843 5.748 -3.514 1.00 27.23 183 VAL A C 1
ATOM 1404 O O . VAL A 1 183 ? 16.742 5.609 -2.297 1.00 27.23 183 VAL A O 1
ATOM 1407 N N . SER A 1 184 ? 16.611 6.906 -4.126 1.00 22.44 184 SER A N 1
ATOM 1408 C CA . SER A 1 184 ? 15.812 7.971 -3.528 1.00 22.44 184 SER A CA 1
ATOM 1409 C C . SER A 1 184 ? 14.632 8.259 -4.445 1.00 22.44 184 SER A C 1
ATOM 1411 O O . SER A 1 184 ? 14.770 8.852 -5.513 1.00 22.44 184 SER A O 1
ATOM 1413 N N . THR A 1 185 ? 13.474 7.790 -4.003 1.00 29.61 185 THR A N 1
ATOM 1414 C CA . THR A 1 185 ? 12.141 8.189 -4.450 1.00 29.61 185 THR A CA 1
ATOM 1415 C C . THR A 1 185 ? 11.964 9.701 -4.310 1.00 29.61 185 THR A C 1
ATOM 1417 O O . THR A 1 185 ? 12.244 10.249 -3.244 1.00 29.61 185 THR A O 1
ATOM 1420 N N . GLY A 1 186 ? 11.458 10.367 -5.348 1.00 23.61 186 GLY A N 1
ATOM 1421 C CA . GLY A 1 186 ? 11.136 11.792 -5.287 1.00 23.61 186 GLY A CA 1
ATOM 1422 C C . GLY A 1 186 ? 10.526 12.325 -6.578 1.00 23.61 186 GLY A C 1
ATOM 1423 O O . GLY A 1 186 ? 11.234 12.789 -7.462 1.00 23.61 186 GLY A O 1
ATOM 1424 N N . SER A 1 187 ? 9.199 12.260 -6.662 1.00 26.25 187 SER A N 1
ATOM 1425 C CA . SER A 1 187 ? 8.371 13.037 -7.590 1.00 26.25 187 SER A CA 1
ATOM 1426 C C . SER A 1 187 ? 8.548 14.542 -7.333 1.00 26.25 187 SER A C 1
ATOM 1428 O O . SER A 1 187 ? 8.463 14.962 -6.180 1.00 26.25 187 SER A O 1
ATOM 1430 N N . GLY A 1 188 ? 8.694 15.358 -8.386 1.00 23.70 188 GLY A N 1
ATOM 1431 C CA . GLY A 1 188 ? 8.507 16.812 -8.282 1.00 23.70 188 GLY A CA 1
ATOM 1432 C C . GLY A 1 188 ? 9.301 17.669 -9.271 1.00 23.70 188 GLY A C 1
ATOM 1433 O O . GLY A 1 188 ? 10.454 17.993 -9.034 1.00 23.70 188 GLY A O 1
ATOM 1434 N N . SER A 1 189 ? 8.628 18.052 -10.356 1.00 26.11 189 SER A N 1
ATOM 1435 C CA . SER A 1 189 ? 8.808 19.229 -11.223 1.00 26.11 189 SER A CA 1
ATOM 1436 C C . SER A 1 189 ? 9.872 20.295 -10.871 1.00 26.11 189 SER A C 1
ATOM 1438 O O . SER A 1 189 ? 9.773 20.963 -9.847 1.00 26.11 189 SER A O 1
ATOM 1440 N N . GLY A 1 190 ? 10.702 20.619 -11.874 1.00 24.48 190 GLY A N 1
ATOM 1441 C CA . GLY A 1 190 ? 11.106 21.995 -12.205 1.00 24.48 190 GLY A CA 1
ATOM 1442 C C . GLY A 1 190 ? 12.458 22.487 -11.675 1.00 24.48 190 GLY A C 1
ATOM 1443 O O . GLY A 1 190 ? 12.696 22.516 -10.476 1.00 24.48 190 GLY A O 1
ATOM 1444 N N . GLY A 1 191 ? 13.295 22.999 -12.586 1.00 22.55 191 GLY A N 1
ATOM 1445 C CA . GLY A 1 191 ? 14.421 23.884 -12.258 1.00 22.55 191 GLY A CA 1
ATOM 1446 C C . GLY A 1 191 ? 15.782 23.357 -12.704 1.00 22.55 191 GLY A C 1
ATOM 1447 O O . GLY A 1 191 ? 16.308 22.405 -12.141 1.00 22.55 191 GLY A O 1
ATOM 1448 N N . GLY A 1 192 ? 16.354 23.996 -13.727 1.00 29.05 192 GLY A N 1
ATOM 1449 C CA . GLY A 1 192 ? 17.676 23.682 -14.256 1.00 29.05 192 GLY A CA 1
ATOM 1450 C C . GLY A 1 192 ? 18.802 23.880 -13.239 1.00 29.05 192 GLY A C 1
ATOM 1451 O O . GLY A 1 192 ? 18.817 24.840 -12.473 1.00 29.05 192 GLY A O 1
ATOM 1452 N N . GLY A 1 193 ? 19.777 22.978 -13.292 1.00 22.67 193 GLY A N 1
ATOM 1453 C CA . GLY A 1 193 ? 21.024 23.058 -12.547 1.00 22.67 193 GLY A CA 1
ATOM 1454 C C . GLY A 1 193 ? 22.024 22.059 -13.114 1.00 22.67 193 GLY A C 1
ATOM 1455 O O . GLY A 1 193 ? 21.855 20.852 -12.971 1.00 22.67 193 GLY A O 1
ATOM 1456 N N . SER A 1 194 ? 23.042 22.575 -13.801 1.00 31.31 194 SER A N 1
ATOM 1457 C CA . SER A 1 194 ? 24.181 21.828 -14.332 1.00 31.31 194 SER A CA 1
ATOM 1458 C C . SER A 1 194 ? 24.863 20.990 -13.248 1.00 31.31 194 SER A C 1
ATOM 1460 O O . SER A 1 194 ? 25.523 21.525 -12.362 1.00 31.31 194 SER A O 1
ATOM 1462 N N . GLY A 1 195 ? 24.761 19.670 -13.371 1.00 22.33 195 GLY A N 1
ATOM 1463 C CA . GLY A 1 195 ? 25.566 18.694 -12.646 1.00 22.33 195 GLY A CA 1
ATOM 1464 C C . GLY A 1 195 ? 25.854 17.529 -13.583 1.00 22.33 195 GLY A C 1
ATOM 1465 O O . GLY A 1 195 ? 24.928 16.857 -14.027 1.00 22.33 195 GLY A O 1
ATOM 1466 N N . GLY A 1 196 ? 27.126 17.340 -13.945 1.00 28.02 196 GLY A N 1
ATOM 1467 C CA . GLY A 1 196 ? 27.596 16.327 -14.892 1.00 28.02 196 GLY A CA 1
ATOM 1468 C C . GLY A 1 196 ? 27.406 14.896 -14.389 1.00 28.02 196 GLY A C 1
ATOM 1469 O O . GLY A 1 196 ? 28.364 14.247 -13.981 1.00 28.02 196 GLY A O 1
ATOM 1470 N N . GLY A 1 197 ? 26.171 14.404 -14.440 1.00 22.20 197 GLY A N 1
ATOM 1471 C CA . GLY A 1 197 ? 25.857 12.985 -14.374 1.00 22.20 197 GLY A CA 1
ATOM 1472 C C . GLY A 1 197 ? 26.185 12.335 -15.714 1.00 22.20 197 GLY A C 1
ATOM 1473 O O . GLY A 1 197 ? 25.731 12.799 -16.760 1.00 22.20 197 GLY A O 1
ATOM 1474 N N . LEU A 1 198 ? 27.000 11.280 -15.682 1.00 28.84 198 LEU A N 1
ATOM 1475 C CA . LEU A 1 198 ? 27.259 10.403 -16.821 1.00 28.84 198 LEU A CA 1
ATOM 1476 C C . LEU A 1 198 ? 25.928 9.996 -17.464 1.00 28.84 198 LEU A C 1
ATOM 1478 O O . LEU A 1 198 ? 25.143 9.249 -16.883 1.00 28.84 198 LEU A O 1
ATOM 1482 N N . VAL A 1 199 ? 25.684 10.528 -18.661 1.00 34.31 199 VAL A N 1
ATOM 1483 C CA . VAL A 1 199 ? 24.533 10.205 -19.499 1.00 34.31 199 VAL A CA 1
ATOM 1484 C C . VAL A 1 199 ? 24.667 8.738 -19.884 1.00 34.31 199 VAL A C 1
ATOM 1486 O O . VAL A 1 199 ? 25.414 8.393 -20.799 1.00 34.31 199 VAL A O 1
ATOM 1489 N N . VAL A 1 200 ? 23.973 7.863 -19.157 1.00 39.72 200 VAL A N 1
ATOM 1490 C CA . VAL A 1 200 ? 23.717 6.499 -19.619 1.00 39.72 200 VAL A CA 1
ATOM 1491 C C . VAL A 1 200 ? 23.105 6.644 -21.016 1.00 39.72 200 VAL A C 1
ATOM 1493 O O . VAL A 1 200 ? 22.135 7.398 -21.152 1.00 39.72 200 VAL A O 1
ATOM 1496 N N . PRO A 1 201 ? 23.666 6.011 -22.066 1.00 51.03 201 PRO A N 1
ATOM 1497 C CA . PRO A 1 201 ? 23.079 6.074 -23.395 1.00 51.03 201 PRO A CA 1
ATOM 1498 C C . PRO A 1 201 ? 21.622 5.636 -23.266 1.00 51.03 201 PRO A C 1
ATOM 1500 O O . PRO A 1 201 ? 21.363 4.528 -22.796 1.00 51.03 201 PRO A O 1
ATOM 1503 N N . SER A 1 202 ? 20.675 6.512 -23.600 1.00 59.34 202 SER A N 1
ATOM 1504 C CA . SER A 1 202 ? 19.241 6.234 -23.505 1.00 59.34 202 SER A CA 1
ATOM 1505 C C . SER A 1 202 ? 18.831 5.271 -24.621 1.00 59.34 202 SER A C 1
ATOM 1507 O O . SER A 1 202 ? 18.136 5.644 -25.563 1.00 59.34 202 SER A O 1
ATOM 1509 N N . LEU A 1 203 ? 19.336 4.040 -24.540 1.00 70.19 203 LEU A N 1
ATOM 1510 C CA . LEU A 1 203 ? 18.979 2.918 -25.392 1.00 70.19 203 LEU A CA 1
ATOM 1511 C C . LEU A 1 203 ? 17.514 2.590 -25.145 1.00 70.19 203 LEU A C 1
ATOM 1513 O O . LEU A 1 203 ? 17.102 2.371 -24.009 1.00 70.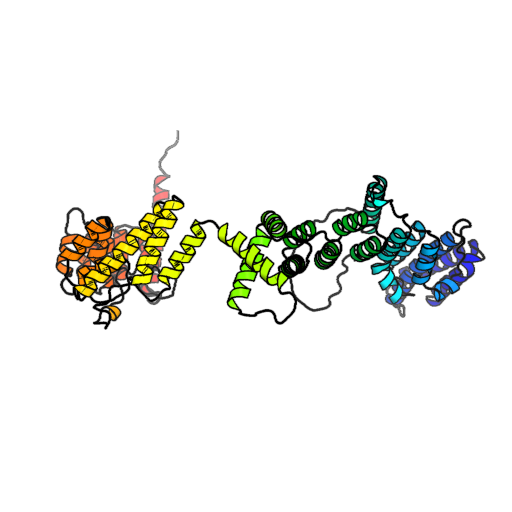19 203 LEU A O 1
ATOM 1517 N N . SER A 1 204 ? 16.741 2.568 -26.221 1.00 76.44 204 SER A N 1
ATOM 1518 C CA . SER A 1 204 ? 15.343 2.161 -26.193 1.00 76.44 204 SER A CA 1
ATOM 1519 C C . SER A 1 204 ? 15.265 0.756 -26.772 1.00 76.44 204 SER A C 1
ATOM 1521 O O . SER A 1 204 ? 15.223 0.584 -27.990 1.00 76.44 204 SER A O 1
ATOM 1523 N N . PHE A 1 205 ? 15.304 -0.265 -25.913 1.00 81.19 205 PHE A N 1
ATOM 1524 C CA . PHE A 1 205 ? 15.109 -1.652 -26.343 1.00 81.19 205 PHE A CA 1
ATOM 1525 C C . PHE A 1 205 ? 13.685 -1.871 -26.843 1.00 81.19 205 PHE A C 1
ATOM 1527 O O . PHE A 1 205 ? 13.475 -2.717 -27.706 1.00 81.19 205 PHE A O 1
ATOM 1534 N N . THR A 1 206 ? 12.738 -1.051 -26.388 1.00 83.25 206 THR A N 1
ATOM 1535 C CA . THR A 1 206 ? 11.361 -1.024 -26.891 1.00 83.25 206 THR A CA 1
ATOM 1536 C C . THR A 1 206 ? 11.311 -0.771 -28.399 1.00 83.25 206 THR A C 1
ATOM 1538 O O . THR A 1 206 ? 10.639 -1.513 -29.107 1.00 83.25 206 THR A O 1
ATOM 1541 N N . ASP A 1 207 ? 12.062 0.205 -28.921 1.00 83.69 207 ASP A N 1
ATOM 1542 C CA . ASP A 1 207 ? 12.069 0.517 -30.364 1.00 83.69 207 ASP A CA 1
ATOM 1543 C C . ASP A 1 207 ? 12.752 -0.575 -31.204 1.00 83.69 207 ASP A C 1
ATOM 1545 O O . ASP A 1 207 ? 12.448 -0.783 -32.380 1.00 83.69 207 ASP A O 1
ATOM 1549 N N . VAL A 1 208 ? 13.695 -1.300 -30.602 1.00 84.38 208 VAL A N 1
ATOM 1550 C CA . VAL A 1 208 ? 14.316 -2.469 -31.236 1.00 84.38 208 VAL A CA 1
ATOM 1551 C C . VAL A 1 208 ? 13.345 -3.652 -31.216 1.00 84.38 208 VAL A C 1
ATOM 1553 O O . VAL A 1 208 ? 13.205 -4.356 -32.215 1.00 84.38 208 VAL A O 1
ATOM 1556 N N . ALA A 1 209 ? 12.637 -3.852 -30.105 1.00 85.62 209 ALA A N 1
ATOM 1557 C CA . ALA A 1 209 ? 11.671 -4.925 -29.914 1.00 85.62 209 ALA A CA 1
ATOM 1558 C C . ALA A 1 209 ? 10.409 -4.738 -30.771 1.00 85.62 209 ALA A C 1
ATOM 1560 O O . ALA A 1 209 ? 9.904 -5.720 -31.312 1.00 85.62 209 ALA A O 1
ATOM 1561 N N . THR A 1 210 ? 9.922 -3.507 -30.965 1.00 87.94 210 THR A N 1
ATOM 1562 C CA . THR A 1 210 ? 8.833 -3.211 -31.915 1.00 87.94 210 THR A CA 1
ATOM 1563 C C . THR A 1 210 ? 9.242 -3.610 -33.323 1.00 87.94 210 THR A C 1
ATOM 1565 O O . THR A 1 210 ? 8.497 -4.315 -34.003 1.00 87.94 210 THR A O 1
ATOM 1568 N N . ARG A 1 211 ? 10.462 -3.248 -33.734 1.00 85.62 211 ARG A N 1
ATOM 1569 C CA . ARG A 1 211 ? 10.979 -3.611 -35.051 1.00 85.62 211 ARG A CA 1
ATOM 1570 C C . ARG A 1 211 ? 11.186 -5.119 -35.198 1.00 85.62 211 ARG A C 1
ATOM 1572 O O . ARG A 1 211 ? 10.884 -5.670 -36.254 1.00 85.62 211 ARG A O 1
ATOM 1579 N N . ALA A 1 212 ? 11.633 -5.798 -34.142 1.00 85.12 212 ALA A N 1
ATOM 1580 C CA . ALA A 1 212 ? 11.725 -7.257 -34.103 1.00 85.12 212 ALA A CA 1
ATOM 1581 C C . ALA A 1 212 ? 10.348 -7.912 -34.262 1.00 85.12 212 ALA A C 1
ATOM 1583 O O . ALA A 1 212 ? 10.193 -8.834 -35.062 1.00 85.12 212 ALA A O 1
ATOM 1584 N N . ALA A 1 213 ? 9.335 -7.394 -33.566 1.00 85.44 213 ALA A N 1
ATOM 1585 C CA . ALA A 1 213 ? 7.964 -7.877 -33.663 1.00 85.44 213 ALA A CA 1
ATOM 1586 C C . ALA A 1 213 ? 7.384 -7.700 -35.078 1.00 85.44 213 ALA A C 1
ATOM 1588 O O . ALA A 1 213 ? 6.742 -8.619 -35.586 1.00 85.44 213 ALA A O 1
ATOM 1589 N N . GLU A 1 214 ? 7.652 -6.565 -35.733 1.00 86.88 214 GLU A N 1
ATOM 1590 C CA . GLU A 1 214 ? 7.269 -6.306 -37.131 1.00 86.88 214 GLU A CA 1
ATOM 1591 C C . GLU A 1 214 ? 7.931 -7.281 -38.112 1.00 86.88 214 GLU A C 1
ATOM 1593 O O . GLU A 1 214 ? 7.295 -7.718 -39.068 1.00 86.88 214 GLU A O 1
ATOM 1598 N N . CYS A 1 215 ? 9.184 -7.667 -37.855 1.00 83.38 215 CYS A N 1
ATOM 1599 C CA . CYS A 1 215 ? 9.917 -8.649 -38.661 1.00 83.38 215 CYS A CA 1
ATOM 1600 C C . CYS A 1 215 ? 9.519 -10.110 -38.352 1.00 83.38 215 CYS A C 1
ATOM 1602 O O . CYS A 1 215 ? 10.070 -11.036 -38.942 1.00 83.38 215 CYS A O 1
ATOM 1604 N N . GLY A 1 216 ? 8.571 -10.337 -37.433 1.00 81.19 216 GLY A N 1
ATOM 1605 C CA . GLY A 1 216 ? 8.100 -11.669 -37.035 1.00 81.19 216 GLY A CA 1
ATOM 1606 C C . GLY A 1 216 ? 8.923 -12.342 -35.929 1.00 81.19 216 GLY A C 1
ATOM 1607 O O . GLY A 1 216 ? 8.553 -13.428 -35.477 1.00 81.19 216 GLY A O 1
ATOM 1608 N N . HIS A 1 217 ? 9.972 -11.683 -35.431 1.00 81.56 217 HIS A N 1
ATOM 1609 C CA . HIS A 1 217 ? 10.891 -12.184 -34.409 1.00 81.56 217 HIS A CA 1
ATOM 1610 C C . HIS A 1 217 ? 10.339 -12.019 -32.983 1.00 81.56 217 HIS A C 1
ATOM 1612 O O . HIS A 1 217 ? 10.849 -11.246 -32.168 1.00 81.56 217 HIS A O 1
ATOM 1618 N N . ARG A 1 218 ? 9.254 -12.740 -32.666 1.00 82.31 218 ARG A N 1
ATOM 1619 C CA . ARG A 1 218 ? 8.511 -12.588 -31.396 1.00 82.31 218 ARG A CA 1
ATOM 1620 C C . ARG A 1 218 ? 9.324 -12.960 -30.150 1.00 82.31 218 ARG A C 1
ATOM 1622 O O . ARG A 1 218 ? 9.260 -12.238 -29.160 1.00 82.31 218 ARG A O 1
ATOM 1629 N N . ASN A 1 219 ? 10.103 -14.041 -30.198 1.00 81.38 219 ASN A N 1
ATOM 1630 C CA . ASN A 1 219 ? 10.892 -14.494 -29.042 1.00 81.38 219 ASN A CA 1
ATOM 1631 C C . ASN A 1 219 ? 12.069 -13.551 -28.753 1.00 81.38 219 ASN A C 1
ATOM 1633 O O . ASN A 1 219 ? 12.386 -13.282 -27.596 1.00 81.38 219 ASN A O 1
ATOM 1637 N N . LEU A 1 220 ? 12.700 -13.014 -29.804 1.00 81.19 220 LEU A N 1
ATOM 1638 C CA . LEU A 1 220 ? 13.725 -11.985 -29.656 1.00 81.19 220 LEU A CA 1
ATOM 1639 C C . LEU A 1 220 ? 13.125 -10.701 -29.073 1.00 81.19 220 LEU A C 1
ATOM 1641 O O . LEU A 1 220 ? 13.720 -10.124 -28.169 1.00 81.19 220 LEU A O 1
ATOM 1645 N N . ALA A 1 221 ? 11.944 -10.279 -29.543 1.00 84.75 221 ALA A N 1
ATOM 1646 C CA . ALA A 1 221 ? 11.245 -9.118 -28.995 1.00 84.75 221 ALA A CA 1
ATOM 1647 C C . ALA A 1 221 ? 10.956 -9.285 -27.493 1.00 84.75 221 ALA A C 1
ATOM 1649 O O . ALA A 1 221 ? 11.239 -8.379 -26.718 1.00 84.75 221 ALA A O 1
ATOM 1650 N N . GLU A 1 222 ? 10.483 -10.461 -27.068 1.00 83.12 222 GLU A N 1
ATOM 1651 C CA . GLU A 1 222 ? 10.276 -10.792 -25.651 1.00 83.12 222 GLU A CA 1
ATOM 1652 C C . GLU A 1 222 ? 11.579 -10.690 -24.845 1.00 83.12 222 GLU A C 1
ATOM 1654 O O . GLU A 1 222 ? 11.614 -10.045 -23.799 1.00 83.12 222 GLU A O 1
ATOM 1659 N N . LYS A 1 223 ? 12.686 -11.240 -25.361 1.00 81.62 223 LYS A N 1
ATOM 1660 C CA . LYS A 1 223 ? 13.968 -11.203 -24.647 1.00 81.62 223 LYS A CA 1
ATOM 1661 C C . LYS A 1 223 ? 14.617 -9.820 -24.608 1.00 81.62 223 LYS A C 1
ATOM 1663 O O . LYS A 1 223 ? 15.330 -9.513 -23.658 1.00 81.62 223 LYS A O 1
ATOM 1668 N N . LEU A 1 224 ? 14.384 -8.993 -25.625 1.00 80.81 224 LEU A N 1
ATOM 1669 C CA . LEU A 1 224 ? 14.807 -7.592 -25.636 1.00 80.81 224 LEU A CA 1
ATOM 1670 C C . LEU A 1 224 ? 13.984 -6.749 -24.659 1.00 80.81 224 LEU A C 1
ATOM 1672 O O . LEU A 1 224 ? 14.541 -5.853 -24.033 1.00 80.81 224 LEU A O 1
ATOM 1676 N N . LEU A 1 225 ? 12.694 -7.053 -24.498 1.00 83.88 225 LEU A N 1
ATOM 1677 C CA . LEU A 1 225 ? 11.831 -6.376 -23.532 1.00 83.88 225 LEU A CA 1
ATOM 1678 C C . LEU A 1 225 ? 12.243 -6.647 -22.086 1.00 83.88 225 LEU A C 1
ATOM 1680 O O . LEU A 1 225 ? 12.247 -5.716 -21.294 1.00 83.88 225 LEU A O 1
ATOM 1684 N N . GLU A 1 226 ? 12.704 -7.859 -21.759 1.00 81.62 226 GLU A N 1
ATOM 1685 C CA . GLU A 1 226 ? 13.265 -8.151 -20.427 1.00 81.62 226 GLU A CA 1
ATOM 1686 C C . GLU A 1 226 ? 14.480 -7.275 -20.059 1.00 81.62 226 GLU A C 1
ATOM 1688 O O . GLU A 1 226 ? 14.836 -7.177 -18.884 1.00 81.62 226 GLU A O 1
ATOM 1693 N N . LEU A 1 227 ? 15.155 -6.685 -21.052 1.00 79.69 227 LEU A N 1
ATOM 1694 C CA . LEU A 1 227 ? 16.301 -5.795 -20.854 1.00 79.69 227 LEU A CA 1
ATOM 1695 C C . LEU A 1 227 ? 15.890 -4.319 -20.734 1.00 79.69 227 LEU A C 1
ATOM 1697 O O . LEU A 1 227 ? 16.746 -3.480 -20.446 1.00 79.69 227 LEU A O 1
ATOM 1701 N N . GLU A 1 228 ? 14.619 -3.981 -20.970 1.00 82.56 228 GLU A N 1
ATOM 1702 C CA . GLU A 1 228 ? 14.127 -2.611 -20.873 1.00 82.56 228 GLU A CA 1
ATOM 1703 C C . GLU A 1 228 ? 13.925 -2.226 -19.393 1.00 82.56 228 GLU A C 1
ATOM 1705 O O . GLU A 1 228 ? 13.172 -2.877 -18.677 1.00 82.56 228 GLU A O 1
ATOM 1710 N N . PRO A 1 229 ? 14.555 -1.142 -18.907 1.00 79.00 229 PRO A N 1
ATOM 1711 C CA . PRO A 1 229 ? 14.399 -0.702 -17.519 1.00 79.00 229 PRO A CA 1
ATOM 1712 C C . PRO A 1 229 ? 13.098 0.079 -17.261 1.00 79.00 229 PRO A C 1
ATOM 1714 O O . PRO A 1 229 ? 12.814 0.432 -16.118 1.00 79.00 229 PRO A O 1
ATOM 1717 N N . ARG A 1 230 ? 12.344 0.431 -18.311 1.00 83.62 230 ARG A N 1
ATOM 1718 C CA . ARG A 1 230 ? 11.174 1.318 -18.251 1.00 83.62 230 ARG A CA 1
ATOM 1719 C C . ARG A 1 230 ? 9.874 0.524 -18.452 1.00 83.62 230 ARG A C 1
ATOM 1721 O O . ARG A 1 230 ? 9.511 0.258 -19.602 1.00 83.62 230 ARG A O 1
ATOM 1728 N N . PRO A 1 231 ? 9.115 0.236 -17.377 1.00 82.69 231 PRO A N 1
ATOM 1729 C CA . PRO A 1 231 ? 7.888 -0.561 -17.469 1.00 82.69 231 PRO A CA 1
ATOM 1730 C C . PRO A 1 231 ? 6.790 0.129 -18.293 1.00 82.69 231 PRO A C 1
ATOM 1732 O O . PRO A 1 231 ? 5.996 -0.534 -18.956 1.00 82.69 231 PRO A O 1
ATOM 1735 N N . SER A 1 232 ? 6.778 1.466 -18.332 1.00 85.62 232 SER A N 1
ATOM 1736 C CA . SER A 1 232 ? 5.803 2.261 -19.093 1.00 85.62 232 SER A CA 1
ATOM 1737 C C . SER A 1 232 ? 5.859 2.047 -20.609 1.00 85.62 232 SER A C 1
ATOM 1739 O O . SER A 1 232 ? 4.856 2.247 -21.291 1.00 85.62 232 SER A O 1
ATOM 1741 N N . LEU A 1 233 ? 7.012 1.639 -21.141 1.00 84.69 233 LEU A N 1
ATOM 1742 C CA . LEU A 1 233 ? 7.200 1.329 -22.561 1.00 84.69 233 LEU A CA 1
ATOM 1743 C C . LEU A 1 233 ? 7.131 -0.180 -22.828 1.00 84.69 233 LEU A C 1
ATOM 1745 O O . LEU A 1 233 ? 6.608 -0.602 -23.860 1.00 84.69 233 LEU A O 1
ATOM 1749 N N . GLU A 1 234 ? 7.602 -0.985 -21.875 1.00 87.75 234 GLU A N 1
ATOM 1750 C CA . GLU A 1 234 ? 7.586 -2.448 -21.933 1.00 87.75 234 GLU A CA 1
ATOM 1751 C C . GLU A 1 234 ? 6.154 -3.007 -21.958 1.00 87.75 234 GLU A C 1
ATOM 1753 O O . GLU A 1 234 ? 5.788 -3.773 -22.853 1.00 87.75 234 GLU A O 1
ATOM 1758 N N . ILE A 1 235 ? 5.321 -2.597 -20.995 1.00 88.62 235 ILE A N 1
ATOM 1759 C CA . ILE A 1 235 ? 3.994 -3.175 -20.748 1.00 88.62 235 ILE A CA 1
ATOM 1760 C C . ILE A 1 235 ? 3.053 -3.027 -21.959 1.00 88.62 235 ILE A C 1
ATOM 1762 O O . ILE A 1 235 ? 2.463 -4.032 -22.373 1.00 88.62 235 ILE A O 1
ATOM 1766 N N . PRO A 1 236 ? 2.928 -1.848 -22.607 1.00 87.81 236 PRO A N 1
ATOM 1767 C CA . PRO A 1 236 ? 2.119 -1.719 -23.818 1.00 87.81 236 PRO A CA 1
ATOM 1768 C C . PRO A 1 236 ? 2.587 -2.628 -24.964 1.00 87.81 236 PRO A C 1
ATOM 1770 O O . PRO A 1 236 ? 1.760 -3.116 -25.739 1.00 87.81 236 PRO A O 1
ATOM 1773 N N . LEU A 1 237 ? 3.895 -2.882 -25.085 1.00 86.06 237 LEU A N 1
ATOM 1774 C CA . LEU A 1 237 ? 4.424 -3.765 -26.124 1.00 86.06 237 LEU A CA 1
ATOM 1775 C C . LEU A 1 237 ? 4.160 -5.243 -25.805 1.00 86.06 237 LEU A C 1
ATOM 1777 O O . LEU A 1 237 ? 3.768 -5.988 -26.702 1.00 86.06 237 LEU A O 1
ATOM 1781 N N . LEU A 1 238 ? 4.287 -5.659 -24.540 1.00 88.25 238 LEU A N 1
ATOM 1782 C CA . LEU A 1 238 ? 3.926 -7.014 -24.100 1.00 88.25 238 LEU A CA 1
ATOM 1783 C C . LEU A 1 238 ? 2.447 -7.329 -24.369 1.00 88.25 238 LEU A C 1
ATOM 1785 O O . LEU A 1 238 ? 2.121 -8.432 -24.816 1.00 88.25 238 LEU A O 1
ATOM 1789 N N . LEU A 1 239 ? 1.561 -6.347 -24.169 1.00 86.81 239 LEU A N 1
ATOM 1790 C CA . LEU A 1 239 ? 0.141 -6.469 -24.506 1.00 86.81 239 LEU A CA 1
ATOM 1791 C C . LEU A 1 239 ? -0.076 -6.663 -26.014 1.00 86.81 239 LEU A C 1
ATOM 1793 O O . LEU A 1 239 ? -0.848 -7.534 -26.405 1.00 86.81 239 LEU A O 1
ATOM 1797 N N . ARG A 1 240 ? 0.651 -5.931 -26.872 1.00 85.50 240 ARG A N 1
ATOM 1798 C CA . ARG A 1 240 ? 0.609 -6.114 -28.340 1.00 85.50 240 ARG A CA 1
ATOM 1799 C C . ARG A 1 240 ? 1.148 -7.474 -28.799 1.00 85.50 240 ARG A C 1
ATOM 1801 O O . ARG A 1 240 ? 0.767 -7.947 -29.867 1.00 85.50 240 ARG A O 1
ATOM 1808 N N . LEU A 1 241 ? 2.035 -8.093 -28.018 1.00 83.44 241 LEU A N 1
ATOM 1809 C CA . LEU A 1 241 ? 2.583 -9.431 -28.267 1.00 83.44 241 LEU A CA 1
ATOM 1810 C C . LEU A 1 241 ? 1.698 -10.567 -27.715 1.00 83.44 241 LEU A C 1
ATOM 1812 O O . LEU A 1 241 ? 2.093 -11.729 -27.807 1.00 83.44 241 LEU A O 1
ATOM 1816 N N . ASN A 1 242 ? 0.518 -10.256 -27.160 1.00 84.06 242 ASN A N 1
ATOM 1817 C CA . ASN A 1 242 ? -0.389 -11.194 -26.481 1.00 84.06 242 ASN A CA 1
ATOM 1818 C C . ASN A 1 242 ? 0.257 -11.928 -25.286 1.00 84.06 242 ASN A C 1
ATOM 1820 O O . ASN A 1 242 ? -0.139 -13.037 -24.923 1.00 84.06 242 ASN A O 1
ATOM 1824 N N . LYS A 1 243 ? 1.260 -11.319 -24.638 1.00 85.88 243 LYS A N 1
ATOM 1825 C CA . LYS A 1 243 ? 1.964 -11.872 -23.466 1.00 85.88 243 LYS A CA 1
ATOM 1826 C C . LYS A 1 243 ? 1.365 -11.333 -22.165 1.00 85.88 243 LYS A C 1
ATOM 1828 O O . LYS A 1 243 ? 2.027 -10.693 -21.354 1.00 85.88 243 LYS A O 1
ATOM 1833 N N . HIS A 1 244 ? 0.084 -11.625 -21.976 1.00 85.06 244 HIS A N 1
ATOM 1834 C CA . HIS A 1 244 ? -0.764 -11.116 -20.895 1.00 85.06 244 HIS A CA 1
ATOM 1835 C C . HIS A 1 244 ? -0.254 -11.418 -19.478 1.00 85.06 244 HIS A C 1
ATOM 1837 O O . HIS A 1 244 ? -0.225 -10.522 -18.639 1.00 85.06 244 HIS A O 1
ATOM 1843 N N . GLY A 1 245 ? 0.189 -12.653 -19.217 1.00 84.88 245 GLY A N 1
ATOM 1844 C CA . GLY A 1 245 ? 0.704 -13.039 -17.897 1.00 84.88 245 GLY A CA 1
ATOM 1845 C C . GLY A 1 245 ? 1.983 -12.290 -17.522 1.00 84.88 245 GLY A C 1
ATOM 1846 O O . GLY A 1 245 ? 2.074 -11.741 -16.432 1.00 84.88 245 GLY A O 1
ATOM 1847 N N . LEU A 1 246 ? 2.937 -12.183 -18.454 1.00 85.75 246 LEU A N 1
ATOM 1848 C CA . LEU A 1 246 ? 4.179 -11.435 -18.230 1.00 85.75 246 LEU A CA 1
ATOM 1849 C C . LEU A 1 246 ? 3.917 -9.937 -18.048 1.00 85.75 246 LEU A C 1
ATOM 1851 O O . LEU A 1 246 ? 4.489 -9.333 -17.146 1.00 85.75 246 LEU A O 1
ATOM 1855 N N . ALA A 1 247 ? 3.021 -9.355 -18.853 1.00 88.19 247 ALA A N 1
ATOM 1856 C CA . ALA A 1 247 ? 2.621 -7.957 -18.705 1.00 88.19 247 ALA A CA 1
ATOM 1857 C C . ALA A 1 247 ? 2.039 -7.677 -17.310 1.00 88.19 247 ALA A C 1
ATOM 1859 O O . ALA A 1 247 ? 2.364 -6.658 -16.706 1.00 88.19 247 ALA A O 1
ATOM 1860 N N . LEU A 1 248 ? 1.224 -8.597 -16.780 1.00 88.06 248 LEU A N 1
ATOM 1861 C CA . LEU A 1 248 ? 0.658 -8.477 -15.439 1.00 88.06 248 LEU A CA 1
ATOM 1862 C C . LEU A 1 248 ? 1.734 -8.585 -14.353 1.00 88.06 248 LEU A C 1
ATOM 1864 O O . LEU A 1 248 ? 1.765 -7.744 -13.459 1.00 88.06 248 LEU A O 1
ATOM 1868 N N . THR A 1 249 ? 2.647 -9.557 -14.452 1.00 89.44 249 THR A N 1
ATOM 1869 C CA . THR A 1 249 ? 3.770 -9.690 -13.509 1.00 89.44 249 THR A CA 1
ATOM 1870 C C . THR A 1 249 ? 4.610 -8.417 -13.465 1.00 89.44 249 THR A C 1
ATOM 1872 O O . THR A 1 249 ? 4.885 -7.903 -12.386 1.00 89.44 249 THR A O 1
ATOM 1875 N N . ARG A 1 250 ? 4.962 -7.863 -14.631 1.00 86.38 250 ARG A N 1
ATOM 1876 C CA . ARG A 1 250 ? 5.774 -6.641 -14.731 1.00 86.38 250 ARG A CA 1
ATOM 1877 C C . ARG A 1 250 ? 5.049 -5.397 -14.230 1.00 86.38 250 ARG A C 1
ATOM 1879 O O . ARG A 1 250 ? 5.664 -4.574 -13.562 1.00 86.38 250 ARG A O 1
ATOM 1886 N N . ALA A 1 251 ? 3.746 -5.281 -14.483 1.00 89.56 251 ALA A N 1
ATOM 1887 C CA . ALA A 1 251 ? 2.937 -4.193 -13.933 1.00 89.56 251 ALA A CA 1
ATOM 1888 C C . ALA A 1 251 ? 2.821 -4.266 -12.402 1.00 89.56 251 ALA A C 1
ATOM 1890 O O . ALA A 1 251 ? 2.816 -3.244 -11.723 1.00 89.56 251 ALA A O 1
ATOM 1891 N N . VAL A 1 252 ? 2.756 -5.475 -11.838 1.00 89.44 252 VAL A N 1
ATOM 1892 C CA . VAL A 1 252 ? 2.783 -5.666 -10.382 1.00 89.44 252 VAL A CA 1
ATOM 1893 C C . VAL A 1 252 ? 4.158 -5.323 -9.806 1.00 89.44 252 VAL A C 1
ATOM 1895 O O . VAL A 1 252 ? 4.229 -4.692 -8.754 1.00 89.44 252 VAL A O 1
ATOM 1898 N N . GLU A 1 253 ? 5.241 -5.715 -10.481 1.00 88.81 253 GLU A N 1
ATOM 1899 C CA . GLU A 1 253 ? 6.613 -5.397 -10.069 1.00 88.81 253 GLU A CA 1
ATOM 1900 C C . GLU A 1 253 ? 6.926 -3.897 -10.143 1.00 88.81 253 GLU A C 1
ATOM 1902 O O . GLU A 1 253 ? 7.683 -3.405 -9.306 1.00 88.81 253 GLU A O 1
ATOM 1907 N N . SER A 1 254 ? 6.348 -3.161 -11.102 1.00 87.44 254 SER A N 1
ATOM 1908 C CA . SER A 1 254 ? 6.554 -1.711 -11.205 1.00 87.44 254 SER A CA 1
ATOM 1909 C C . SER A 1 254 ? 5.877 -0.939 -10.073 1.00 87.44 254 SER A C 1
ATOM 1911 O O . SER A 1 254 ? 6.353 0.127 -9.692 1.00 87.44 254 SER A O 1
ATOM 1913 N N . GLY A 1 255 ? 4.783 -1.474 -9.519 1.00 85.88 255 GLY A N 1
ATOM 1914 C CA . GLY A 1 255 ? 3.995 -0.811 -8.479 1.00 85.88 255 GLY A CA 1
ATOM 1915 C C . GLY A 1 255 ? 3.190 0.397 -8.976 1.00 85.88 255 GLY A C 1
ATOM 1916 O O . GLY A 1 255 ? 2.555 1.073 -8.169 1.00 85.88 255 GLY A O 1
ATOM 1917 N N . ASP A 1 256 ? 3.185 0.657 -10.286 1.00 87.62 256 ASP A N 1
ATOM 1918 C CA . ASP A 1 256 ? 2.443 1.759 -10.895 1.00 87.62 256 ASP A CA 1
ATOM 1919 C C . ASP A 1 256 ? 0.977 1.355 -11.099 1.00 87.62 256 ASP A C 1
ATOM 1921 O O . ASP A 1 256 ? 0.647 0.532 -11.960 1.00 87.62 256 ASP A O 1
ATOM 1925 N N . THR A 1 257 ? 0.077 1.968 -10.329 1.00 85.88 257 THR A N 1
ATOM 1926 C CA . THR A 1 257 ? -1.368 1.679 -10.360 1.00 85.88 257 THR A CA 1
ATOM 1927 C C . THR A 1 257 ? -1.994 1.936 -11.729 1.00 85.88 257 THR A C 1
ATOM 1929 O O . THR A 1 257 ? -2.868 1.184 -12.154 1.00 85.88 257 THR A O 1
ATOM 1932 N N . ASP A 1 258 ? -1.516 2.949 -12.452 1.00 87.06 258 ASP A N 1
ATOM 1933 C CA . ASP A 1 258 ? -2.047 3.324 -13.766 1.00 87.06 258 ASP A CA 1
ATOM 1934 C C . ASP A 1 258 ? -1.678 2.298 -14.846 1.00 87.06 258 ASP A C 1
ATOM 1936 O O . ASP A 1 258 ? -2.516 1.928 -15.671 1.00 87.06 258 ASP A O 1
ATOM 1940 N N . LEU A 1 259 ? -0.444 1.779 -14.815 1.00 86.94 259 LEU A N 1
ATOM 1941 C CA . LEU A 1 259 ? 0.004 0.723 -15.730 1.00 86.94 259 LEU A CA 1
ATOM 1942 C C . LEU A 1 259 ? -0.686 -0.605 -15.409 1.00 86.94 259 LEU A C 1
ATOM 1944 O O . LEU A 1 259 ? -1.092 -1.327 -16.320 1.00 86.94 259 LEU A O 1
ATOM 1948 N N . LEU A 1 260 ? -0.880 -0.903 -14.121 1.00 86.88 260 LEU A N 1
ATOM 1949 C CA . LEU A 1 260 ? -1.651 -2.060 -13.680 1.00 86.88 260 LEU A CA 1
ATOM 1950 C C . LEU A 1 260 ? -3.107 -1.974 -14.159 1.00 86.88 260 LEU A C 1
ATOM 1952 O O . LEU A 1 260 ? -3.626 -2.946 -14.708 1.00 86.88 260 LEU A O 1
ATOM 1956 N N . LEU A 1 261 ? -3.746 -0.808 -14.029 1.00 84.31 261 LEU A N 1
ATOM 1957 C CA . LEU A 1 261 ? -5.095 -0.573 -14.542 1.00 84.31 261 LEU A CA 1
ATOM 1958 C C . LEU A 1 261 ? -5.148 -0.715 -16.066 1.00 84.31 261 LEU A C 1
ATOM 1960 O O . LEU A 1 261 ? -6.056 -1.360 -16.585 1.00 84.31 261 LEU A O 1
ATOM 1964 N N . GLN A 1 262 ? -4.160 -0.175 -16.781 1.00 84.50 262 GLN A N 1
ATOM 1965 C CA . GLN A 1 262 ? -4.058 -0.309 -18.232 1.00 84.50 262 GLN A CA 1
ATOM 1966 C C . GLN A 1 262 ? -3.976 -1.780 -18.662 1.00 84.50 262 GLN A C 1
ATOM 1968 O O . GLN A 1 262 ? -4.661 -2.177 -19.605 1.00 84.50 262 GLN A O 1
ATOM 1973 N N . VAL A 1 263 ? -3.182 -2.603 -17.966 1.00 85.19 263 VAL A N 1
ATOM 1974 C CA . VAL A 1 263 ? -3.114 -4.050 -18.218 1.00 85.19 263 VAL A CA 1
ATOM 1975 C C . VAL A 1 263 ? -4.451 -4.708 -17.918 1.00 85.19 263 VAL A C 1
ATOM 1977 O O . VAL A 1 263 ? -4.963 -5.423 -18.769 1.00 85.19 263 VAL A O 1
ATOM 1980 N N . LEU A 1 264 ? -5.054 -4.449 -16.757 1.00 82.19 264 LEU A N 1
ATOM 1981 C CA . LEU A 1 264 ? -6.333 -5.051 -16.371 1.00 82.19 264 LEU A CA 1
ATOM 1982 C C . LEU A 1 264 ? -7.465 -4.699 -17.347 1.00 82.19 264 LEU A C 1
ATOM 1984 O O . LEU A 1 264 ? -8.250 -5.573 -17.710 1.00 82.19 264 LEU A O 1
ATOM 1988 N N . MET A 1 265 ? -7.519 -3.455 -17.827 1.00 79.00 265 MET A N 1
ATOM 1989 C CA . MET A 1 265 ? -8.468 -3.029 -18.860 1.00 79.00 265 MET A CA 1
ATOM 1990 C C . MET A 1 265 ? -8.183 -3.706 -20.202 1.00 79.00 265 MET A C 1
ATOM 1992 O O . MET A 1 265 ? -9.099 -4.219 -20.836 1.00 79.00 265 MET A O 1
ATOM 1996 N N . ALA A 1 266 ? -6.916 -3.787 -20.614 1.00 78.62 266 ALA A N 1
ATOM 1997 C CA . ALA A 1 266 ? -6.543 -4.491 -21.838 1.00 78.62 266 ALA A CA 1
ATOM 1998 C C . ALA A 1 266 ? -6.863 -5.994 -21.769 1.00 78.62 266 ALA A C 1
ATOM 2000 O O . ALA A 1 266 ? -7.267 -6.572 -22.773 1.00 78.62 266 ALA A O 1
ATOM 2001 N N . LEU A 1 267 ? -6.728 -6.627 -20.598 1.00 75.62 267 LEU A N 1
ATOM 2002 C CA . LEU A 1 267 ? -7.126 -8.020 -20.365 1.00 75.62 267 LEU A CA 1
ATOM 2003 C C . LEU A 1 267 ? -8.645 -8.214 -20.423 1.00 75.62 267 LEU A C 1
ATOM 2005 O O . LEU A 1 267 ? -9.104 -9.287 -20.803 1.00 75.62 267 LEU A O 1
ATOM 2009 N N . GLN A 1 268 ? -9.410 -7.189 -20.048 1.00 72.00 268 GLN A N 1
ATOM 2010 C CA . GLN A 1 268 ? -10.869 -7.192 -20.102 1.00 72.00 268 GLN A CA 1
ATOM 2011 C C . GLN A 1 268 ? -11.395 -6.986 -21.534 1.00 72.00 268 GLN A C 1
ATOM 2013 O O . GLN A 1 268 ? -12.382 -7.607 -21.929 1.00 72.00 268 GLN A O 1
ATOM 2018 N N . ASP A 1 269 ? -10.739 -6.120 -22.307 1.00 70.38 269 ASP A N 1
ATOM 2019 C CA . ASP A 1 269 ? -11.138 -5.774 -23.674 1.00 70.38 269 ASP A CA 1
ATOM 2020 C C . ASP A 1 269 ? -10.589 -6.753 -24.726 1.00 70.38 269 ASP A C 1
ATOM 2022 O O . ASP A 1 269 ? -11.169 -6.898 -25.807 1.00 70.38 269 ASP A O 1
ATOM 2026 N N . ALA A 1 270 ? -9.490 -7.456 -24.428 1.00 62.50 270 ALA A N 1
ATOM 2027 C CA . ALA A 1 270 ? -8.943 -8.492 -25.293 1.00 62.50 270 ALA A CA 1
ATOM 2028 C C . ALA A 1 270 ? -9.891 -9.702 -25.338 1.00 62.50 270 ALA A C 1
ATOM 2030 O O . ALA A 1 270 ? -9.843 -10.598 -24.499 1.00 62.50 270 ALA A O 1
ATOM 2031 N N . ALA A 1 271 ? -10.722 -9.747 -26.380 1.00 52.00 271 ALA A N 1
ATOM 2032 C CA . ALA A 1 271 ? -11.717 -10.782 -26.676 1.00 52.00 271 ALA A CA 1
ATOM 2033 C C . ALA A 1 271 ? -11.150 -12.199 -26.964 1.00 52.00 271 ALA A C 1
ATOM 2035 O O . ALA A 1 271 ? -11.768 -12.969 -27.695 1.00 52.00 271 ALA A O 1
ATOM 2036 N N . GLN A 1 272 ? -9.973 -12.547 -26.431 1.00 56.25 272 GLN A N 1
ATOM 2037 C CA . GLN A 1 272 ? -9.328 -13.857 -26.584 1.00 56.25 272 GLN A CA 1
ATOM 2038 C C . GLN A 1 272 ? -9.121 -14.611 -25.260 1.00 56.25 272 GLN A C 1
ATOM 2040 O O . GLN A 1 272 ? -8.777 -15.790 -25.307 1.00 56.25 272 GLN A O 1
ATOM 2045 N N . LEU A 1 273 ? -9.317 -13.982 -24.092 1.00 61.97 273 LEU A N 1
ATOM 2046 C CA . LEU A 1 273 ? -9.267 -14.691 -22.808 1.00 61.97 273 LEU A CA 1
ATOM 2047 C C . LEU A 1 273 ? -10.668 -15.052 -22.309 1.00 61.97 273 LEU A C 1
ATOM 2049 O O . LEU A 1 273 ? -11.518 -14.185 -22.111 1.00 61.97 273 LEU A O 1
ATOM 2053 N N . ASP A 1 274 ? -10.866 -16.335 -22.012 1.00 68.94 274 ASP A N 1
ATOM 2054 C CA . ASP A 1 274 ? -12.022 -16.808 -21.252 1.00 68.94 274 ASP A CA 1
ATOM 2055 C C . ASP A 1 274 ? -11.985 -16.264 -19.813 1.00 68.94 274 ASP A C 1
ATOM 2057 O O . ASP A 1 274 ? -10.915 -16.143 -19.205 1.00 68.94 274 ASP A O 1
ATOM 2061 N N . ALA A 1 275 ? -13.157 -16.011 -19.217 1.00 67.44 275 ALA A N 1
ATOM 2062 C CA . ALA A 1 275 ? -13.272 -15.517 -17.837 1.00 67.44 275 ALA A CA 1
ATOM 2063 C C . ALA A 1 275 ? -12.522 -16.400 -16.820 1.00 67.44 275 ALA A C 1
ATOM 2065 O O . ALA A 1 275 ? -11.943 -15.893 -15.861 1.00 67.44 275 ALA A O 1
ATOM 2066 N N . ALA A 1 276 ? -12.480 -17.716 -17.048 1.00 71.69 276 ALA A N 1
ATOM 2067 C CA . ALA A 1 276 ? -11.745 -18.657 -16.205 1.00 71.69 276 ALA A CA 1
ATOM 2068 C C . ALA A 1 276 ? -10.221 -18.455 -16.281 1.00 71.69 276 ALA A C 1
ATOM 2070 O O . ALA A 1 276 ? -9.541 -18.502 -15.256 1.00 71.69 276 ALA A O 1
ATOM 2071 N N . SER A 1 277 ? -9.689 -18.180 -17.474 1.00 73.94 277 SER A N 1
ATOM 2072 C CA . SER A 1 277 ? -8.262 -17.918 -17.700 1.00 73.94 277 SER A CA 1
ATOM 2073 C C . SER A 1 277 ? -7.828 -16.596 -17.068 1.00 73.94 277 SER A C 1
ATOM 2075 O O . SER A 1 277 ? -6.753 -16.522 -16.473 1.00 73.94 277 SER A O 1
ATOM 2077 N N . LEU A 1 278 ? -8.687 -15.572 -17.125 1.00 76.12 278 LEU A N 1
ATOM 2078 C CA . LEU A 1 278 ? -8.465 -14.302 -16.432 1.00 76.12 278 LEU A CA 1
ATOM 2079 C C . LEU A 1 278 ? -8.431 -14.494 -14.909 1.00 76.12 278 LEU A C 1
ATOM 2081 O O . LEU A 1 278 ? -7.502 -14.032 -14.252 1.00 76.12 278 LEU A O 1
ATOM 2085 N N . VAL A 1 279 ? -9.406 -15.217 -14.347 1.00 75.88 279 VAL A N 1
ATOM 2086 C CA . VAL A 1 279 ? -9.446 -15.515 -12.906 1.00 75.88 279 VAL A CA 1
ATOM 2087 C C . VAL A 1 279 ? -8.219 -16.323 -12.480 1.00 75.88 279 VAL A C 1
ATOM 2089 O O . VAL A 1 279 ? -7.627 -16.025 -11.446 1.00 75.88 279 VAL A O 1
ATOM 2092 N N . LEU A 1 280 ? -7.780 -17.298 -13.282 1.00 80.31 280 LEU A N 1
ATOM 2093 C CA . LEU A 1 280 ? -6.569 -18.070 -12.998 1.00 80.31 280 LEU A CA 1
ATOM 2094 C C . LEU A 1 280 ? -5.313 -17.183 -12.966 1.00 80.31 280 LEU A C 1
ATOM 2096 O O . LEU A 1 280 ? -4.504 -17.320 -12.051 1.00 80.31 280 LEU A O 1
ATOM 2100 N N . LEU A 1 281 ? -5.163 -16.265 -13.926 1.00 78.88 281 LEU A N 1
ATOM 2101 C CA . LEU A 1 281 ? -4.045 -15.314 -13.962 1.00 78.88 281 LEU A CA 1
ATOM 2102 C C . LEU A 1 281 ? -4.083 -14.339 -12.780 1.00 78.88 281 LEU A C 1
ATOM 2104 O O . LEU A 1 281 ? -3.060 -14.108 -12.141 1.00 78.88 281 LEU A O 1
ATOM 2108 N N . LEU A 1 282 ? -5.259 -13.813 -12.432 1.00 80.25 282 LEU A N 1
ATOM 2109 C CA . LEU A 1 282 ? -5.414 -12.933 -11.271 1.00 80.25 282 LEU A CA 1
ATOM 2110 C C . LEU A 1 282 ? -5.114 -13.661 -9.954 1.00 80.25 282 LEU A C 1
ATOM 2112 O O . LEU A 1 282 ? -4.550 -13.061 -9.044 1.00 80.25 282 LEU A O 1
ATOM 2116 N N . ARG A 1 283 ? -5.407 -14.964 -9.846 1.00 78.44 283 ARG A N 1
ATOM 2117 C CA . ARG A 1 283 ? -5.033 -15.772 -8.669 1.00 78.44 283 ARG A CA 1
ATOM 2118 C C . ARG A 1 283 ? -3.524 -15.919 -8.494 1.00 78.44 283 ARG A C 1
ATOM 2120 O O . ARG A 1 283 ? -3.066 -16.029 -7.361 1.00 78.44 283 ARG A O 1
ATOM 2127 N N . GLN A 1 284 ? -2.754 -15.919 -9.582 1.00 85.44 284 GLN A N 1
ATOM 2128 C CA . GLN A 1 284 ? -1.290 -15.966 -9.503 1.00 85.44 284 GLN A CA 1
ATOM 2129 C C . GLN A 1 284 ? -0.705 -14.665 -8.923 1.00 85.44 284 GLN A C 1
ATOM 2131 O O . GLN A 1 284 ? 0.402 -14.683 -8.387 1.00 85.44 284 GLN A O 1
ATOM 2136 N N . HIS A 1 285 ? -1.462 -13.558 -8.959 1.00 83.94 285 HIS A N 1
ATOM 2137 C CA . HIS A 1 285 ? -1.026 -12.234 -8.512 1.00 83.94 285 HIS A CA 1
ATOM 2138 C C . HIS A 1 285 ? -2.038 -11.589 -7.536 1.00 83.94 285 HIS A C 1
ATOM 2140 O O . HIS A 1 285 ? -2.917 -10.832 -7.960 1.00 83.94 285 HIS A O 1
ATOM 2146 N N . PRO A 1 286 ? -1.911 -11.812 -6.210 1.00 83.06 286 PRO A N 1
ATOM 2147 C CA . PRO A 1 286 ? -2.896 -11.352 -5.220 1.00 83.06 286 PRO A CA 1
ATOM 2148 C C . PRO A 1 286 ? -3.029 -9.823 -5.137 1.00 83.06 286 PRO A C 1
ATOM 2150 O O . PRO A 1 286 ? -4.101 -9.310 -4.824 1.00 83.06 286 PRO A O 1
ATOM 2153 N N . THR A 1 287 ? -1.962 -9.086 -5.447 1.00 83.00 287 THR A N 1
ATOM 2154 C CA . THR A 1 287 ? -1.953 -7.616 -5.505 1.00 83.00 287 THR A CA 1
ATOM 2155 C C . THR A 1 287 ? -2.820 -7.087 -6.644 1.00 83.00 287 THR A C 1
ATOM 2157 O O . THR A 1 287 ? -3.661 -6.217 -6.423 1.00 83.00 287 THR A O 1
ATOM 2160 N N . ALA A 1 288 ? -2.678 -7.659 -7.842 1.00 81.69 288 ALA A N 1
ATOM 2161 C CA . ALA A 1 288 ? -3.511 -7.325 -8.992 1.00 81.69 288 ALA A CA 1
ATOM 2162 C C . ALA A 1 288 ? -4.986 -7.650 -8.729 1.00 81.69 288 ALA A C 1
ATOM 2164 O O . ALA A 1 288 ? -5.863 -6.874 -9.096 1.00 81.69 288 ALA A O 1
ATOM 2165 N N . LEU A 1 289 ? -5.259 -8.765 -8.047 1.00 81.31 289 LEU A N 1
ATOM 2166 C CA . LEU A 1 289 ? -6.608 -9.175 -7.669 1.00 81.31 289 LEU A CA 1
ATOM 2167 C C . LEU A 1 289 ? -7.250 -8.178 -6.689 1.00 81.31 289 LEU A C 1
ATOM 2169 O O . LEU A 1 289 ? -8.381 -7.746 -6.911 1.00 81.31 289 LEU A O 1
ATOM 2173 N N . ALA A 1 290 ? -6.536 -7.773 -5.635 1.00 80.31 290 ALA A N 1
ATOM 2174 C CA . ALA A 1 290 ? -7.026 -6.785 -4.671 1.00 80.31 290 ALA A CA 1
ATOM 2175 C C . ALA A 1 290 ? -7.327 -5.432 -5.336 1.00 80.31 290 ALA A C 1
ATOM 2177 O O . ALA A 1 290 ? -8.395 -4.861 -5.123 1.00 80.31 290 ALA A O 1
ATOM 2178 N N . PHE A 1 291 ? -6.423 -4.967 -6.198 1.00 81.94 291 PHE A N 1
ATOM 2179 C CA . PHE A 1 291 ? -6.594 -3.723 -6.942 1.00 81.94 291 PHE A CA 1
ATOM 2180 C C . PHE A 1 291 ? -7.763 -3.795 -7.936 1.00 81.94 291 PHE A C 1
ATOM 2182 O O . PHE A 1 291 ? -8.577 -2.878 -8.024 1.00 81.94 291 PHE A O 1
ATOM 2189 N N . TYR A 1 292 ? -7.908 -4.922 -8.640 1.00 78.19 292 TYR A N 1
ATOM 2190 C CA . TYR A 1 292 ? -9.039 -5.161 -9.533 1.00 78.19 292 TYR A CA 1
ATOM 2191 C C . TYR A 1 292 ? -10.374 -5.131 -8.773 1.00 78.19 292 TYR A C 1
ATOM 2193 O O . TYR A 1 292 ? -11.330 -4.525 -9.249 1.00 78.19 292 TYR A O 1
ATOM 2201 N N . ARG A 1 293 ? -10.441 -5.706 -7.564 1.00 75.44 293 ARG A N 1
ATOM 2202 C CA . ARG A 1 293 ? -11.634 -5.637 -6.699 1.00 75.44 293 ARG A CA 1
ATOM 2203 C C . ARG A 1 293 ? -11.990 -4.209 -6.319 1.00 75.44 293 ARG A C 1
ATOM 2205 O O . ARG A 1 293 ? -13.141 -3.820 -6.487 1.00 75.44 293 ARG A O 1
ATOM 2212 N N . GLU A 1 294 ? -11.014 -3.440 -5.846 1.00 77.06 294 GLU A N 1
ATOM 2213 C CA . GLU A 1 294 ? -11.229 -2.043 -5.468 1.00 77.06 294 GLU A CA 1
ATOM 2214 C C . GLU A 1 294 ? -11.756 -1.231 -6.657 1.00 77.06 294 GLU A C 1
ATOM 2216 O O . GLU A 1 294 ? -12.756 -0.523 -6.538 1.00 77.06 294 GLU A O 1
ATOM 2221 N N . HIS A 1 295 ? -11.163 -1.413 -7.839 1.00 74.75 295 HIS A N 1
ATOM 2222 C CA . HIS A 1 295 ? -11.646 -0.769 -9.056 1.00 74.75 295 HIS A CA 1
ATOM 2223 C C . HIS A 1 295 ? -13.087 -1.144 -9.410 1.00 74.75 295 HIS A C 1
ATOM 2225 O O . HIS A 1 295 ? -13.845 -0.295 -9.881 1.00 74.75 295 HIS A O 1
ATOM 2231 N N . LEU A 1 296 ? -13.494 -2.394 -9.195 1.00 70.38 296 LEU A N 1
ATOM 2232 C CA . LEU A 1 296 ? -14.863 -2.830 -9.475 1.00 70.38 296 LEU A CA 1
ATOM 2233 C C . LEU A 1 296 ? -15.857 -2.297 -8.440 1.00 70.38 296 LEU A C 1
ATOM 2235 O O . LEU A 1 296 ? -16.950 -1.884 -8.822 1.00 70.38 296 LEU A O 1
ATOM 2239 N N . GLU A 1 297 ? -15.482 -2.244 -7.160 1.00 69.50 297 GLU A N 1
ATOM 2240 C CA . GLU A 1 297 ? -16.291 -1.622 -6.104 1.00 69.50 297 GLU A CA 1
ATOM 2241 C C . GLU A 1 297 ? -16.490 -0.121 -6.379 1.00 69.50 297 GLU A C 1
ATOM 2243 O O . GLU A 1 297 ? -17.615 0.381 -6.328 1.00 69.50 297 GLU A O 1
ATOM 2248 N N . GLN A 1 298 ? -15.429 0.585 -6.782 1.00 71.81 298 GLN A N 1
ATOM 2249 C CA . GLN A 1 298 ? -15.498 1.992 -7.189 1.00 71.81 298 GLN A CA 1
ATOM 2250 C C . GLN A 1 298 ? -16.366 2.199 -8.444 1.00 71.81 298 GLN A C 1
ATOM 2252 O O . GLN A 1 298 ? -17.132 3.165 -8.517 1.00 71.81 298 GLN A O 1
ATOM 2257 N N . ARG A 1 299 ? -16.315 1.286 -9.425 1.00 66.75 299 ARG A N 1
ATOM 2258 C CA . ARG A 1 299 ? -17.204 1.327 -10.605 1.00 66.75 299 ARG A CA 1
ATOM 2259 C C . ARG A 1 299 ? -18.668 1.073 -10.245 1.00 66.75 299 ARG A C 1
ATOM 2261 O O . ARG A 1 299 ? -19.539 1.753 -10.779 1.00 66.75 299 ARG A O 1
ATOM 2268 N N . ALA A 1 300 ? -18.947 0.153 -9.321 1.00 60.25 300 ALA A N 1
ATOM 2269 C CA . ALA A 1 300 ? -20.307 -0.116 -8.849 1.00 60.25 300 ALA A CA 1
ATOM 2270 C C . ALA A 1 300 ? -20.921 1.095 -8.121 1.00 60.25 300 ALA A C 1
ATOM 2272 O O . ALA A 1 300 ? -22.106 1.378 -8.282 1.00 60.25 300 ALA A O 1
ATOM 2273 N N . LEU A 1 301 ? -20.111 1.842 -7.363 1.00 58.09 301 LEU A N 1
ATOM 2274 C CA . LEU A 1 301 ? -20.536 3.056 -6.654 1.00 58.09 301 LEU A CA 1
ATOM 2275 C C . LEU A 1 301 ? -20.782 4.254 -7.583 1.00 58.09 301 LEU A C 1
ATOM 2277 O O . LEU A 1 301 ? -21.627 5.095 -7.288 1.00 58.09 301 LEU A O 1
ATOM 2281 N N . THR A 1 302 ? -20.042 4.352 -8.690 1.00 59.53 302 THR A N 1
ATOM 2282 C CA . THR A 1 302 ? -20.073 5.520 -9.590 1.00 59.53 302 THR A CA 1
ATOM 2283 C C . THR A 1 302 ? -21.137 5.443 -10.686 1.00 59.53 302 THR A C 1
ATOM 2285 O O . THR A 1 302 ? -21.322 6.422 -11.407 1.00 59.53 302 THR A O 1
ATOM 2288 N N . GLY A 1 303 ? -21.869 4.328 -10.814 1.00 50.88 303 GLY A N 1
ATOM 2289 C CA . GLY A 1 303 ? -23.069 4.224 -11.660 1.00 50.88 303 GLY A CA 1
ATOM 2290 C C . GLY A 1 303 ? -22.864 4.505 -13.157 1.00 50.88 303 GLY A C 1
ATOM 2291 O O . GLY A 1 303 ? -23.841 4.661 -13.888 1.00 50.88 303 GLY A O 1
ATOM 2292 N N . CYS A 1 304 ? -21.619 4.586 -13.635 1.00 41.25 304 CYS A N 1
ATOM 2293 C CA . CYS A 1 304 ? -21.316 4.805 -15.045 1.00 41.25 304 CYS A CA 1
ATOM 2294 C C . CYS A 1 304 ? -21.471 3.492 -15.820 1.00 41.25 304 CYS A C 1
ATOM 2296 O O . CYS A 1 304 ? -20.508 2.755 -16.035 1.00 41.25 304 CYS A O 1
ATOM 2298 N N . GLU A 1 305 ? -22.702 3.221 -16.254 1.00 36.25 305 GLU A N 1
ATOM 2299 C CA . GLU A 1 305 ? -22.977 2.343 -17.392 1.00 36.25 305 GLU A CA 1
ATOM 2300 C C . GLU A 1 305 ? -22.124 2.806 -18.588 1.00 36.25 305 GLU A C 1
ATOM 2302 O O . GLU A 1 305 ? -22.209 3.975 -18.982 1.00 36.25 305 GLU A O 1
ATOM 2307 N N . PRO A 1 306 ? -21.276 1.946 -19.179 1.00 41.66 306 PRO A N 1
ATOM 2308 C CA . PRO A 1 306 ? -20.513 2.336 -20.347 1.00 41.66 306 PRO A CA 1
ATOM 2309 C C . PRO A 1 306 ? -21.471 2.507 -21.528 1.00 41.66 306 PRO A C 1
ATOM 2311 O O . PRO A 1 306 ? -22.014 1.543 -22.072 1.00 41.66 306 PRO A O 1
ATOM 2314 N N . THR A 1 307 ? -21.640 3.753 -21.969 1.00 35.44 307 THR A N 1
ATOM 2315 C CA . THR A 1 307 ? -22.158 4.070 -23.299 1.00 35.44 307 THR A CA 1
ATOM 2316 C C . THR A 1 307 ? -21.347 3.308 -24.344 1.00 35.44 307 THR A C 1
ATOM 2318 O O . THR A 1 307 ? -20.185 3.607 -24.605 1.00 35.44 307 THR A O 1
ATOM 2321 N N . THR A 1 308 ? -21.997 2.293 -24.914 1.00 41.84 308 THR A N 1
ATOM 2322 C CA . THR A 1 308 ? -21.806 1.816 -26.287 1.00 41.84 308 THR A CA 1
ATOM 2323 C C . THR A 1 308 ? -20.359 1.576 -26.732 1.00 41.84 308 THR A C 1
ATOM 2325 O O . THR A 1 308 ? -19.880 2.229 -27.652 1.00 41.84 308 THR A O 1
ATOM 2328 N N . ARG A 1 309 ? -19.708 0.539 -26.182 1.00 38.44 309 ARG A N 1
ATOM 2329 C CA . ARG A 1 309 ? -18.750 -0.327 -26.911 1.00 38.44 309 ARG A CA 1
ATOM 2330 C C . ARG A 1 309 ? -18.485 -1.625 -26.126 1.00 38.44 309 ARG A C 1
ATOM 2332 O O . ARG A 1 309 ? -17.650 -1.661 -25.238 1.00 38.44 309 ARG A O 1
ATOM 2339 N N . GLY A 1 310 ? -19.219 -2.689 -26.478 1.00 42.53 310 GLY A N 1
ATOM 2340 C CA . GLY A 1 310 ? -18.919 -4.079 -26.089 1.00 42.53 310 GLY A CA 1
ATOM 2341 C C . GLY A 1 310 ? -19.801 -4.694 -24.991 1.00 42.53 310 GLY A C 1
ATOM 2342 O O . GLY A 1 310 ? -19.354 -4.867 -23.864 1.00 42.53 310 GLY A O 1
ATOM 2343 N N . ARG A 1 311 ? -21.024 -5.139 -25.332 1.00 43.81 311 ARG A N 1
ATOM 2344 C CA . ARG A 1 311 ? -21.918 -5.931 -24.444 1.00 43.81 311 ARG A CA 1
ATOM 2345 C C . ARG A 1 311 ? -21.306 -7.250 -23.924 1.00 43.81 311 ARG A C 1
ATOM 2347 O O . ARG A 1 311 ? -21.859 -7.857 -23.017 1.00 43.81 311 ARG A O 1
ATOM 2354 N N . THR A 1 312 ? -20.197 -7.712 -24.497 1.00 48.44 312 THR A N 1
ATOM 2355 C CA . THR A 1 312 ? -19.488 -8.939 -24.097 1.00 48.44 312 THR A CA 1
ATOM 2356 C C . THR A 1 312 ? -18.500 -8.708 -22.948 1.00 48.44 312 THR A C 1
ATOM 2358 O O . THR A 1 312 ? -18.361 -9.576 -22.089 1.00 48.44 312 THR A O 1
ATOM 2361 N N . SER A 1 313 ? -17.870 -7.528 -22.883 1.00 49.19 313 SER A N 1
ATOM 2362 C CA . SER A 1 313 ? -16.896 -7.157 -21.841 1.00 49.19 313 SER A CA 1
ATOM 2363 C C . SER A 1 313 ? -17.574 -7.012 -20.471 1.00 49.19 313 SER A C 1
ATOM 2365 O O . SER A 1 313 ? -17.088 -7.537 -19.471 1.00 49.19 313 SER A O 1
ATOM 2367 N N . THR A 1 314 ? -18.775 -6.422 -20.430 1.00 53.38 314 THR A N 1
ATOM 2368 C CA . THR A 1 314 ? -19.571 -6.289 -19.196 1.00 53.38 314 THR A CA 1
ATOM 2369 C C . THR A 1 314 ? -20.049 -7.639 -18.653 1.00 53.38 314 THR A C 1
ATOM 2371 O O . THR A 1 314 ? -20.008 -7.877 -17.444 1.00 53.38 314 THR A O 1
ATOM 2374 N N . HIS A 1 315 ? -20.436 -8.565 -19.535 1.00 54.12 315 HIS A N 1
ATOM 2375 C CA . HIS A 1 315 ? -20.848 -9.913 -19.142 1.00 54.12 315 HIS A CA 1
ATOM 2376 C C . HIS A 1 315 ? -19.682 -10.719 -18.549 1.00 54.12 315 HIS A C 1
ATOM 2378 O O . HIS A 1 315 ? -19.847 -11.357 -17.512 1.00 54.12 315 HIS A O 1
ATOM 2384 N N . LEU A 1 316 ? -18.488 -10.639 -19.151 1.00 56.69 316 LEU A N 1
ATOM 2385 C CA . LEU A 1 316 ? -17.280 -11.276 -18.616 1.00 56.69 316 LEU A CA 1
ATOM 2386 C C . LEU A 1 316 ? -16.870 -10.674 -17.268 1.00 56.69 316 LEU A C 1
ATOM 2388 O O . LEU A 1 316 ? -16.535 -11.430 -16.359 1.00 56.69 316 LEU A O 1
ATOM 2392 N N . THR A 1 317 ? -16.974 -9.351 -17.084 1.00 58.31 317 THR A N 1
ATOM 2393 C CA . THR A 1 317 ? -16.709 -8.734 -15.772 1.00 58.31 317 THR A CA 1
ATOM 2394 C C . THR A 1 317 ? -17.694 -9.164 -14.705 1.00 58.31 317 THR A C 1
ATOM 2396 O O . THR A 1 317 ? -17.274 -9.465 -13.596 1.00 58.31 317 THR A O 1
ATOM 2399 N N . PHE A 1 318 ? -18.988 -9.240 -15.025 1.00 58.22 318 PHE A N 1
ATOM 2400 C CA . PHE A 1 318 ? -20.004 -9.661 -14.066 1.00 58.22 318 PHE A CA 1
ATOM 2401 C C . PHE A 1 318 ? -19.866 -11.151 -13.726 1.00 58.22 318 PHE A C 1
ATOM 2403 O O . PHE A 1 318 ? -20.013 -11.535 -12.571 1.00 58.22 318 PHE A O 1
ATOM 2410 N N . GLN A 1 319 ? -19.509 -11.989 -14.703 1.00 59.94 319 GLN A N 1
ATOM 2411 C CA . GLN A 1 319 ? -19.251 -13.413 -14.495 1.00 59.94 319 GLN A CA 1
ATOM 2412 C C . GLN A 1 319 ? -17.963 -13.664 -13.694 1.00 59.94 319 GLN A C 1
ATOM 2414 O O . GLN A 1 319 ? -17.966 -14.494 -12.786 1.00 59.94 319 GLN A O 1
ATOM 2419 N N . ALA A 1 320 ? -16.881 -12.933 -13.983 1.00 59.12 320 ALA A N 1
ATOM 2420 C CA . ALA A 1 320 ? -15.634 -12.993 -13.222 1.00 59.12 320 ALA A CA 1
ATOM 2421 C C . ALA A 1 320 ? -15.816 -12.441 -11.799 1.00 59.12 320 ALA A C 1
ATOM 2423 O O . ALA A 1 320 ? -15.321 -13.042 -10.852 1.00 59.12 320 ALA A O 1
ATOM 2424 N N . LEU A 1 321 ? -16.590 -11.364 -11.625 1.00 62.34 321 LEU A N 1
ATOM 2425 C CA . LEU A 1 321 ? -17.005 -10.843 -10.318 1.00 62.34 321 LEU A CA 1
ATOM 2426 C C . LEU A 1 321 ? -17.828 -11.860 -9.538 1.00 62.34 321 LEU A C 1
ATOM 2428 O O . LEU A 1 321 ? -17.515 -12.129 -8.387 1.00 62.34 321 LEU A O 1
ATOM 2432 N N . ALA A 1 322 ? -18.846 -12.458 -10.156 1.00 58.28 322 ALA A N 1
ATOM 2433 C CA . ALA A 1 322 ? -19.685 -13.457 -9.507 1.00 58.28 322 ALA A CA 1
ATOM 2434 C C . ALA A 1 322 ? -18.887 -14.710 -9.110 1.00 58.28 322 ALA A C 1
ATOM 2436 O O . ALA A 1 322 ? -19.174 -15.309 -8.075 1.00 58.28 322 ALA A O 1
ATOM 2437 N N . ALA A 1 323 ? -17.875 -15.095 -9.896 1.00 60.19 323 ALA A N 1
ATOM 2438 C CA . ALA A 1 323 ? -16.944 -16.163 -9.542 1.00 60.19 323 ALA A CA 1
ATOM 2439 C C . ALA A 1 323 ? -16.014 -15.751 -8.384 1.00 60.19 323 ALA A C 1
ATOM 2441 O O . ALA A 1 323 ? -15.926 -16.473 -7.397 1.00 60.19 323 ALA A O 1
ATOM 2442 N N . LEU A 1 324 ? -15.398 -14.565 -8.450 1.00 60.19 324 LEU A N 1
ATOM 2443 C CA . LEU A 1 324 ? -14.483 -14.051 -7.421 1.00 60.19 324 LEU A CA 1
ATOM 2444 C C . LEU A 1 324 ? -15.182 -13.737 -6.084 1.00 60.19 324 LEU A C 1
ATOM 2446 O O . LEU A 1 324 ? -14.567 -13.910 -5.038 1.00 60.19 324 LEU A O 1
ATOM 2450 N N . GLN A 1 325 ? -16.443 -13.293 -6.107 1.00 58.50 325 GLN A N 1
ATOM 2451 C CA . GLN A 1 325 ? -17.259 -12.983 -4.922 1.00 58.50 325 GLN A CA 1
ATOM 2452 C C . GLN A 1 325 ? -17.848 -14.236 -4.264 1.00 58.50 325 GLN A C 1
ATOM 2454 O O . GLN A 1 325 ? -18.002 -14.276 -3.043 1.00 58.50 325 GLN A O 1
ATOM 2459 N N . LYS A 1 326 ? -18.184 -15.273 -5.047 1.00 56.94 326 LYS A N 1
ATOM 2460 C CA . LYS A 1 326 ? -18.585 -16.582 -4.499 1.00 56.94 326 LYS A CA 1
ATOM 2461 C C . LYS A 1 326 ? -17.425 -17.309 -3.821 1.00 56.94 326 LYS A C 1
ATOM 2463 O O . LYS A 1 326 ? -17.668 -18.155 -2.965 1.00 56.94 326 LYS A O 1
ATOM 2468 N N . GLU A 1 327 ? -16.199 -16.993 -4.224 1.00 52.72 327 GLU A N 1
ATOM 2469 C CA . GLU A 1 327 ? -14.964 -17.577 -3.700 1.00 52.72 327 GLU A CA 1
ATOM 2470 C C . GLU A 1 327 ? -14.276 -16.720 -2.632 1.00 52.72 327 GLU A C 1
ATOM 2472 O O . GLU A 1 327 ? -13.305 -17.185 -2.035 1.00 52.72 327 GLU A O 1
ATOM 2477 N N . ASP A 1 328 ? -14.762 -15.500 -2.363 1.00 56.66 328 ASP A N 1
ATOM 2478 C CA . ASP A 1 328 ? -14.364 -14.770 -1.161 1.00 56.66 328 ASP A CA 1
ATOM 2479 C C . ASP A 1 328 ? -14.614 -15.655 0.057 1.00 56.66 328 ASP A C 1
ATOM 2481 O O . ASP A 1 328 ? -15.637 -16.346 0.119 1.00 56.66 328 ASP A O 1
ATOM 2485 N N . ASP A 1 329 ? -13.672 -15.631 1.011 1.00 69.31 329 ASP A N 1
ATOM 2486 C CA . ASP A 1 329 ? -13.803 -16.293 2.306 1.00 69.31 329 ASP A CA 1
ATOM 2487 C C . ASP A 1 329 ? -15.256 -16.156 2.752 1.00 69.31 329 ASP A C 1
ATOM 2489 O O . ASP A 1 329 ? -15.721 -15.040 2.991 1.00 69.31 329 ASP A O 1
ATOM 2493 N N . GLN A 1 330 ? -15.996 -17.266 2.835 1.00 73.25 330 GLN A N 1
ATOM 2494 C CA . GLN A 1 330 ? -17.420 -17.231 3.188 1.00 73.25 330 GLN A CA 1
ATOM 2495 C C . GLN A 1 330 ? -17.632 -16.394 4.464 1.00 73.25 330 GLN A C 1
ATOM 2497 O O . GLN A 1 330 ? -18.608 -15.663 4.592 1.00 73.25 330 GLN A O 1
ATOM 2502 N N . ALA A 1 331 ? -16.637 -16.390 5.356 1.00 77.12 331 ALA A N 1
ATOM 2503 C CA . ALA A 1 331 ? -16.571 -15.549 6.543 1.00 77.12 331 ALA A CA 1
ATOM 2504 C C . ALA A 1 331 ? -16.608 -14.031 6.270 1.00 77.12 331 ALA A C 1
ATOM 2506 O O . ALA A 1 331 ? -17.209 -13.294 7.045 1.00 77.12 331 ALA A O 1
ATOM 2507 N N . LEU A 1 332 ? -15.961 -13.528 5.216 1.00 79.38 332 LEU A N 1
ATOM 2508 C CA . LEU A 1 332 ? -15.965 -12.109 4.847 1.00 79.38 332 LEU A CA 1
ATOM 2509 C C . LEU A 1 332 ? -17.321 -11.678 4.280 1.00 79.38 332 LEU A C 1
ATOM 2511 O O . LEU A 1 332 ? -17.806 -10.603 4.636 1.00 79.38 332 LEU A O 1
ATOM 2515 N N . ASN A 1 333 ? -17.968 -12.533 3.486 1.00 80.44 333 ASN A N 1
ATOM 2516 C CA . ASN A 1 333 ? -19.333 -12.287 3.016 1.00 80.44 333 ASN A CA 1
ATOM 2517 C C . ASN A 1 333 ? -20.312 -12.196 4.193 1.00 80.44 333 ASN A C 1
ATOM 2519 O O . ASN A 1 333 ? -21.041 -11.211 4.305 1.00 80.44 333 ASN A O 1
ATOM 2523 N N . VAL A 1 334 ? -20.233 -13.125 5.151 1.00 85.06 334 VAL A N 1
ATOM 2524 C CA . VAL A 1 334 ? -21.063 -13.056 6.364 1.00 85.06 334 VAL A CA 1
ATOM 2525 C C . VAL A 1 334 ? -20.735 -11.811 7.204 1.00 85.06 334 VAL A C 1
ATOM 2527 O O . VAL A 1 334 ? -21.634 -11.169 7.743 1.00 85.06 334 VAL A O 1
ATOM 2530 N N . LYS A 1 335 ? -19.467 -11.379 7.283 1.00 85.81 335 LYS A N 1
ATOM 2531 C CA . LYS A 1 335 ? -19.115 -10.102 7.937 1.00 85.81 335 LYS A CA 1
ATOM 2532 C C . LYS A 1 335 ? -19.786 -8.904 7.263 1.00 85.81 335 LYS A C 1
ATOM 2534 O O . LYS A 1 335 ? -20.301 -8.038 7.969 1.00 85.81 335 LYS A O 1
ATOM 2539 N N . ARG A 1 336 ? -19.798 -8.846 5.927 1.00 83.31 336 ARG A N 1
ATOM 2540 C CA . ARG A 1 336 ? -20.482 -7.784 5.165 1.00 83.31 336 ARG A CA 1
ATOM 2541 C C . ARG A 1 336 ? -21.986 -7.787 5.445 1.00 83.31 336 ARG A C 1
ATOM 2543 O O . ARG A 1 336 ? -22.545 -6.721 5.693 1.00 83.31 336 ARG A O 1
ATOM 2550 N N . GLU A 1 337 ? -22.612 -8.961 5.498 1.00 85.25 337 GLU A N 1
ATOM 2551 C CA . GLU A 1 337 ? -24.026 -9.110 5.871 1.00 85.25 337 GLU A CA 1
ATOM 2552 C C . GLU A 1 337 ? -24.312 -8.587 7.284 1.00 85.25 337 GLU A C 1
ATOM 2554 O O . GLU A 1 337 ? -25.271 -7.842 7.482 1.00 85.25 337 GLU A O 1
ATOM 2559 N N . VAL A 1 338 ? -23.458 -8.899 8.265 1.00 88.12 338 VAL A N 1
ATOM 2560 C CA . VAL A 1 338 ? -23.599 -8.387 9.638 1.00 88.12 338 VAL A CA 1
ATOM 2561 C C . VAL A 1 338 ? -23.482 -6.861 9.675 1.00 88.12 338 VAL A C 1
ATOM 2563 O O . VAL A 1 338 ? -24.298 -6.197 10.314 1.00 88.12 338 VAL A O 1
ATOM 2566 N N . VAL A 1 339 ? -22.506 -6.278 8.973 1.00 87.50 339 VAL A N 1
ATOM 2567 C CA . VAL A 1 339 ? -22.350 -4.814 8.892 1.00 87.50 339 VAL A CA 1
ATOM 2568 C C . VAL A 1 339 ? -23.579 -4.169 8.244 1.00 87.50 339 VAL A C 1
ATOM 2570 O O . VAL A 1 339 ? -24.103 -3.183 8.767 1.00 87.50 339 VAL A O 1
ATOM 2573 N N . ALA A 1 340 ? -24.094 -4.754 7.161 1.00 84.69 340 ALA A N 1
ATOM 2574 C CA . ALA A 1 340 ? -25.321 -4.298 6.513 1.00 84.69 340 ALA A CA 1
ATOM 2575 C C . ALA A 1 340 ? -26.544 -4.410 7.445 1.00 84.69 340 ALA A C 1
ATOM 2577 O O . ALA A 1 340 ? -27.373 -3.498 7.495 1.00 84.69 340 ALA A O 1
ATOM 2578 N N . ALA A 1 341 ? -26.628 -5.472 8.252 1.00 86.62 341 ALA A N 1
ATOM 2579 C CA . ALA A 1 341 ? -27.684 -5.645 9.246 1.00 86.62 341 ALA A CA 1
ATOM 2580 C C . ALA A 1 341 ? -27.667 -4.524 10.299 1.00 86.62 341 ALA A C 1
ATOM 2582 O O . ALA A 1 341 ? -28.720 -3.968 10.623 1.00 86.62 341 ALA A O 1
ATOM 2583 N N . PHE A 1 342 ? -26.492 -4.125 10.795 1.00 83.00 342 PHE A N 1
ATOM 2584 C CA . PHE A 1 342 ? -26.376 -2.991 11.722 1.00 83.00 342 PHE A CA 1
ATOM 2585 C C . PHE A 1 342 ? -26.648 -1.629 11.064 1.00 83.00 342 PHE A C 1
ATOM 2587 O O . PHE A 1 342 ? -27.139 -0.726 11.743 1.00 83.00 342 PHE A O 1
ATOM 2594 N N . ALA A 1 343 ? -26.400 -1.483 9.759 1.00 83.31 343 ALA A N 1
ATOM 2595 C CA . ALA A 1 343 ? -26.739 -0.276 9.001 1.00 83.31 343 ALA A CA 1
ATOM 2596 C C . ALA A 1 343 ? -28.250 -0.145 8.720 1.00 83.31 343 ALA A C 1
ATOM 2598 O O . ALA A 1 343 ? -28.764 0.970 8.596 1.00 83.31 343 ALA A O 1
ATOM 2599 N N . SER A 1 344 ? -28.976 -1.267 8.638 1.00 81.31 344 SER A N 1
ATOM 2600 C CA . SER A 1 344 ? -30.426 -1.269 8.415 1.00 81.31 344 SER A CA 1
ATOM 2601 C C . SER A 1 344 ? -31.176 -0.562 9.554 1.00 81.31 344 SER A C 1
ATOM 2603 O O . SER A 1 344 ? -30.853 -0.747 10.727 1.00 81.31 344 SER A O 1
ATOM 2605 N N . ARG A 1 345 ? -32.174 0.271 9.223 1.00 72.94 345 ARG A N 1
ATOM 2606 C CA . ARG A 1 345 ? -33.013 0.979 10.216 1.00 72.94 345 ARG A CA 1
ATOM 2607 C C . ARG A 1 345 ? -34.143 0.108 10.768 1.00 72.94 345 ARG A C 1
ATOM 2609 O O . ARG A 1 345 ? -34.644 0.385 11.853 1.00 72.94 345 ARG A O 1
ATOM 2616 N N . ASP A 1 346 ? -34.511 -0.942 10.041 1.00 80.12 346 ASP A N 1
ATOM 2617 C CA . ASP A 1 346 ? -35.596 -1.843 10.409 1.00 80.12 346 ASP A CA 1
ATOM 2618 C C . ASP A 1 346 ? -35.099 -2.960 11.334 1.00 80.12 346 ASP A C 1
ATOM 2620 O O . ASP A 1 346 ? -34.158 -3.697 11.053 1.00 80.12 346 ASP A O 1
ATOM 2624 N N . MET A 1 347 ? -35.752 -3.104 12.483 1.00 70.88 347 MET A N 1
ATOM 2625 C CA . MET A 1 347 ? -35.254 -3.974 13.556 1.00 70.88 347 MET A CA 1
ATOM 2626 C C . MET A 1 347 ? -35.620 -5.445 13.358 1.00 70.88 347 MET A C 1
ATOM 2628 O O . MET A 1 347 ? -34.873 -6.337 13.762 1.00 70.88 347 MET A O 1
ATOM 2632 N N . ALA A 1 348 ? -36.768 -5.711 12.730 1.00 80.62 348 ALA A N 1
ATOM 2633 C CA . ALA A 1 348 ? -37.174 -7.068 12.377 1.00 80.62 348 ALA A CA 1
ATOM 2634 C C . ALA A 1 348 ? -36.239 -7.653 11.310 1.00 80.62 348 ALA A C 1
ATOM 2636 O O . ALA A 1 348 ? -35.797 -8.793 11.445 1.00 80.62 348 ALA A O 1
ATOM 2637 N N . THR A 1 349 ? -35.873 -6.839 10.314 1.00 84.31 349 THR A N 1
ATOM 2638 C CA . THR A 1 349 ? -34.930 -7.232 9.264 1.00 84.31 349 THR A CA 1
ATOM 2639 C C . THR A 1 349 ? -33.533 -7.425 9.847 1.00 84.31 349 THR A C 1
ATOM 2641 O O . THR A 1 349 ? -32.923 -8.457 9.584 1.00 84.31 349 THR A O 1
ATOM 2644 N N . ARG A 1 350 ? -33.077 -6.540 10.748 1.00 87.50 350 ARG A N 1
ATOM 2645 C CA . ARG A 1 350 ? -31.822 -6.714 11.499 1.00 87.50 350 ARG A CA 1
ATOM 2646 C C . ARG A 1 350 ? -31.775 -8.028 12.283 1.00 87.50 350 ARG A C 1
ATOM 2648 O O . ARG A 1 350 ? -30.787 -8.746 12.188 1.00 87.50 350 ARG A O 1
ATOM 2655 N N . SER A 1 351 ? -32.829 -8.361 13.032 1.00 86.88 351 SER A N 1
ATOM 2656 C CA . SER A 1 351 ? -32.904 -9.614 13.803 1.00 86.88 351 SER A CA 1
ATOM 2657 C C . SER A 1 351 ? -32.860 -10.845 12.890 1.00 86.88 351 SER A C 1
ATOM 2659 O O . SER A 1 351 ? -32.073 -11.760 13.124 1.00 86.88 351 SER A O 1
ATOM 2661 N N . SER A 1 352 ? -33.623 -10.837 11.789 1.00 89.69 352 SER A N 1
ATOM 2662 C CA . SER A 1 352 ? -33.589 -11.929 10.807 1.00 89.69 352 SER A CA 1
ATOM 2663 C C . SER A 1 352 ? -32.240 -12.049 10.089 1.00 89.69 352 SER A C 1
ATOM 2665 O O . SER A 1 352 ? -31.753 -13.154 9.888 1.00 89.69 352 SER A O 1
ATOM 2667 N N . ALA A 1 353 ? -31.594 -10.927 9.762 1.00 89.75 353 ALA A N 1
ATOM 2668 C CA . ALA A 1 353 ? -30.297 -10.913 9.096 1.00 89.75 353 ALA A CA 1
ATOM 2669 C C . ALA A 1 353 ? -29.179 -11.424 10.016 1.00 89.75 353 ALA A C 1
ATOM 2671 O O . ALA A 1 353 ? -28.322 -12.177 9.569 1.00 89.75 353 ALA A O 1
ATOM 2672 N N . LEU A 1 354 ? -29.210 -11.082 11.310 1.00 91.00 354 LEU A N 1
ATOM 2673 C CA . LEU A 1 354 ? -28.276 -11.632 12.299 1.00 91.00 354 LEU A CA 1
ATOM 2674 C C . LEU A 1 354 ? -28.501 -13.129 12.545 1.00 91.00 354 LEU A C 1
ATOM 2676 O O . LEU A 1 354 ? -27.533 -13.858 12.756 1.00 91.00 354 LEU A O 1
ATOM 2680 N N . GLN A 1 355 ? -29.751 -13.597 12.484 1.00 91.50 355 GLN A N 1
ATOM 2681 C CA . GLN A 1 355 ? -30.063 -15.023 12.566 1.00 91.50 355 GLN A CA 1
ATOM 2682 C C . GLN A 1 355 ? -29.543 -15.782 11.335 1.00 91.50 355 GLN A C 1
ATOM 2684 O O . GLN A 1 355 ? -28.886 -16.806 11.494 1.00 91.50 355 GLN A O 1
ATOM 2689 N N . ASN A 1 356 ? -29.724 -15.237 10.131 1.00 91.44 356 ASN A N 1
ATOM 2690 C CA . ASN A 1 356 ? -29.144 -15.810 8.915 1.00 91.44 356 ASN A CA 1
ATOM 2691 C C . ASN A 1 356 ? -27.607 -15.822 8.983 1.00 91.44 356 ASN A C 1
ATOM 2693 O O . ASN A 1 356 ? -26.981 -16.839 8.698 1.00 91.44 356 ASN A O 1
ATOM 2697 N N . ALA A 1 357 ? -26.991 -14.724 9.435 1.00 91.31 357 ALA A N 1
ATOM 2698 C CA . ALA A 1 357 ? -25.542 -14.638 9.600 1.00 91.31 357 ALA A CA 1
ATOM 2699 C C . ALA A 1 357 ? -25.009 -15.652 10.625 1.00 91.31 357 ALA A C 1
ATOM 2701 O O . ALA A 1 357 ? -23.940 -16.229 10.429 1.00 91.31 357 ALA A O 1
ATOM 2702 N N . LYS A 1 358 ? -25.757 -15.913 11.706 1.00 93.06 358 LYS A N 1
ATOM 2703 C CA . LYS A 1 358 ? -25.441 -16.976 12.668 1.00 93.06 358 LYS A CA 1
ATOM 2704 C C . LYS A 1 358 ? -25.404 -18.338 11.977 1.00 93.06 358 LYS A C 1
ATOM 2706 O O . LYS A 1 358 ? -24.424 -19.062 12.153 1.00 93.06 358 LYS A O 1
ATOM 2711 N N . ASP A 1 359 ? -26.442 -18.675 11.218 1.00 92.75 359 ASP A N 1
ATOM 2712 C CA . ASP A 1 359 ? -26.543 -19.970 10.542 1.00 92.75 359 ASP A CA 1
ATOM 2713 C C . ASP A 1 359 ? -25.394 -20.135 9.528 1.00 92.75 359 ASP A C 1
ATOM 2715 O O . ASP A 1 359 ? -24.744 -21.182 9.484 1.00 92.75 359 ASP A O 1
ATOM 2719 N N . SER A 1 360 ? -25.032 -19.063 8.818 1.00 89.81 360 SER A N 1
ATOM 2720 C CA . SER A 1 360 ? -23.861 -19.027 7.934 1.00 89.81 360 SER A CA 1
ATOM 2721 C C . SER A 1 360 ? -22.530 -19.197 8.690 1.00 89.81 360 SER A C 1
ATOM 2723 O O . SER A 1 360 ? -21.681 -19.982 8.271 1.00 89.81 360 SER A O 1
ATOM 2725 N N . TYR A 1 361 ? -22.325 -18.545 9.843 1.00 91.69 361 TYR A N 1
ATOM 2726 C CA . TYR A 1 361 ? -21.109 -18.746 10.652 1.00 91.69 361 TYR A CA 1
ATOM 2727 C C . TYR A 1 361 ? -20.996 -20.160 11.233 1.00 91.69 361 TYR A C 1
ATOM 2729 O O . TYR A 1 361 ? -19.882 -20.671 11.378 1.00 91.69 361 TYR A O 1
ATOM 2737 N N . GLN A 1 362 ? -22.123 -20.809 11.539 1.00 91.88 362 GLN A N 1
ATOM 2738 C CA . GLN A 1 362 ? -22.140 -22.213 11.953 1.00 91.88 362 GLN A CA 1
ATOM 2739 C C . GLN A 1 362 ? -21.711 -23.139 10.811 1.00 91.88 362 GLN A C 1
ATOM 2741 O O . GLN A 1 362 ? -20.912 -24.048 11.041 1.00 91.88 362 GLN A O 1
ATOM 2746 N N . GLN A 1 363 ? -22.156 -22.872 9.578 1.00 90.19 363 GLN A N 1
ATOM 2747 C CA . GLN A 1 363 ? -21.714 -23.617 8.392 1.00 90.19 363 GLN A CA 1
ATOM 2748 C C . GLN A 1 363 ? -20.196 -23.493 8.171 1.00 90.19 363 GLN A C 1
ATOM 2750 O O . GLN A 1 363 ? -19.533 -24.486 7.875 1.00 90.19 363 GLN A O 1
ATOM 2755 N N . ILE A 1 364 ? -19.629 -22.306 8.409 1.00 87.94 364 ILE A N 1
ATOM 2756 C CA . ILE A 1 364 ? -18.187 -22.019 8.272 1.00 87.94 364 ILE A CA 1
ATOM 2757 C C . ILE A 1 364 ? -17.370 -22.543 9.479 1.00 87.94 364 ILE A C 1
ATOM 2759 O O . ILE A 1 364 ? -16.142 -22.469 9.488 1.00 87.94 364 ILE A O 1
ATOM 2763 N N . ARG A 1 365 ? -18.026 -23.105 10.510 1.00 87.25 365 ARG A N 1
ATOM 2764 C CA . ARG A 1 365 ? -17.421 -23.550 11.785 1.00 87.25 365 ARG A CA 1
ATOM 2765 C C . ARG A 1 365 ? -16.719 -22.432 12.574 1.00 87.25 365 ARG A C 1
ATOM 2767 O O . ARG A 1 365 ? -15.773 -22.684 13.318 1.00 87.25 365 ARG A O 1
ATOM 2774 N N . GLN A 1 366 ? -17.191 -21.190 12.457 1.00 88.50 366 GLN A N 1
ATOM 2775 C CA . GLN A 1 366 ? -16.734 -20.061 13.277 1.00 88.50 366 GLN A CA 1
ATOM 2776 C C . GLN A 1 366 ? -17.641 -19.877 14.502 1.00 88.50 366 GLN A C 1
ATOM 2778 O O . GLN A 1 366 ? -18.503 -18.998 14.543 1.00 88.50 366 GLN A O 1
ATOM 2783 N N . GLU A 1 367 ? -17.429 -20.708 15.529 1.00 90.88 367 GLU A N 1
ATOM 2784 C CA . GLU A 1 367 ? -18.303 -20.785 16.713 1.00 90.88 367 GLU A CA 1
ATOM 2785 C C . GLU A 1 367 ? -18.410 -19.465 17.489 1.00 90.88 367 GLU A C 1
ATOM 2787 O O . GLU A 1 367 ? -19.503 -19.072 17.892 1.00 90.88 367 GLU A O 1
ATOM 2792 N N . PHE A 1 368 ? -17.296 -18.747 17.660 1.00 93.06 368 PHE A N 1
ATOM 2793 C CA . PHE A 1 368 ? -17.274 -17.484 18.404 1.00 93.06 368 PHE A CA 1
ATOM 2794 C C . PHE A 1 368 ? -18.159 -16.406 17.757 1.00 93.06 368 PHE A C 1
ATOM 2796 O O . PHE A 1 368 ? -18.932 -15.737 18.441 1.00 93.06 368 PHE A O 1
ATOM 2803 N N . LEU A 1 369 ? -18.080 -16.247 16.432 1.00 90.38 369 LEU A N 1
ATOM 2804 C CA . LEU A 1 369 ? -18.864 -15.237 15.715 1.00 90.38 369 LEU A CA 1
ATOM 2805 C C . LEU A 1 369 ? -20.342 -15.624 15.625 1.00 90.38 369 LEU A C 1
ATOM 2807 O O . LEU A 1 369 ? -21.204 -14.752 15.743 1.00 90.38 369 LEU A O 1
ATOM 2811 N N . ALA A 1 370 ? -20.642 -16.920 15.508 1.00 92.19 370 ALA A N 1
ATOM 2812 C CA . ALA A 1 370 ? -22.009 -17.421 15.610 1.00 92.19 370 ALA A CA 1
ATOM 2813 C C . ALA A 1 370 ? -22.620 -17.117 16.991 1.00 92.19 370 ALA A C 1
ATOM 2815 O O . ALA A 1 370 ? -23.743 -16.616 17.071 1.00 92.19 370 ALA A O 1
ATOM 2816 N N . GLN A 1 371 ? -21.870 -17.354 18.076 1.00 92.44 371 GLN A N 1
ATOM 2817 C CA . GLN A 1 371 ? -22.298 -17.020 19.439 1.00 92.44 371 GLN A CA 1
ATOM 2818 C C . GLN A 1 371 ? -22.512 -15.512 19.614 1.00 92.44 371 GLN A C 1
ATOM 2820 O O . GLN A 1 371 ? -23.530 -15.105 20.169 1.00 92.44 371 GLN A O 1
ATOM 2825 N N . ALA A 1 372 ? -21.622 -14.673 19.077 1.00 91.62 372 ALA A N 1
ATOM 2826 C CA . ALA A 1 372 ? -21.780 -13.220 19.127 1.00 91.62 372 ALA A CA 1
ATOM 2827 C C . ALA A 1 372 ? -23.046 -12.735 18.390 1.00 91.62 372 ALA A C 1
ATOM 2829 O O . ALA A 1 372 ? -23.770 -11.880 18.904 1.00 91.62 372 ALA A O 1
ATOM 2830 N N . CYS A 1 373 ? -23.358 -13.302 17.217 1.00 91.38 373 CYS A N 1
ATOM 2831 C CA . CYS A 1 373 ? -24.593 -12.990 16.483 1.00 91.38 373 CYS A CA 1
ATOM 2832 C C . CYS A 1 373 ? -25.844 -13.451 17.251 1.00 91.38 373 CYS A C 1
ATOM 2834 O O . CYS A 1 373 ? -26.861 -12.750 17.280 1.00 91.38 373 CYS A O 1
ATOM 2836 N N . GLU A 1 374 ? -25.766 -14.601 17.924 1.00 91.81 374 GLU A N 1
ATOM 2837 C CA . GLU A 1 374 ? -26.837 -15.105 18.782 1.00 91.81 374 GLU A CA 1
ATOM 2838 C C . GLU A 1 374 ? -27.080 -14.195 19.996 1.00 91.81 374 GLU A C 1
ATOM 2840 O O . GLU A 1 374 ? -28.226 -13.851 20.292 1.00 91.81 374 GLU A O 1
ATOM 2845 N N . GLU A 1 375 ? -26.023 -13.773 20.691 1.00 91.50 375 GLU A N 1
ATOM 2846 C CA . GLU A 1 375 ? -26.115 -12.850 21.827 1.00 91.50 375 GLU A CA 1
ATOM 2847 C C . GLU A 1 375 ? -26.663 -11.481 21.407 1.00 91.50 375 GLU A C 1
ATOM 2849 O O . GLU A 1 375 ? -27.532 -10.935 22.092 1.00 91.50 375 GLU A O 1
ATOM 2854 N N . ALA A 1 376 ? -26.240 -10.958 20.252 1.00 90.31 376 ALA A N 1
ATOM 2855 C CA . ALA A 1 376 ? -26.781 -9.720 19.694 1.00 90.31 376 ALA A CA 1
ATOM 2856 C C . ALA A 1 376 ? -28.286 -9.836 19.395 1.00 90.31 376 ALA A C 1
ATOM 2858 O O . ALA A 1 376 ? -29.066 -8.947 19.742 1.00 90.31 376 ALA A O 1
ATOM 2859 N N . THR A 1 377 ? -28.722 -10.963 18.827 1.00 90.69 377 THR A N 1
ATOM 2860 C CA . THR A 1 377 ? -30.143 -11.232 18.549 1.00 90.69 377 THR A CA 1
ATOM 2861 C C . THR A 1 377 ? -30.958 -11.354 19.843 1.00 90.69 377 THR A C 1
ATOM 2863 O O . THR A 1 377 ? -32.058 -10.804 19.949 1.00 90.69 377 THR A O 1
ATOM 2866 N N . LYS A 1 378 ? -30.411 -12.016 20.875 1.00 90.88 378 LYS A N 1
ATOM 2867 C CA . LYS A 1 378 ? -31.023 -12.086 22.215 1.00 90.88 378 LYS A CA 1
ATOM 2868 C C . LYS A 1 378 ? -31.184 -10.701 22.839 1.00 90.88 378 LYS A C 1
ATOM 2870 O O . LYS A 1 378 ? -32.249 -10.413 23.384 1.00 90.88 378 LYS A O 1
ATOM 2875 N N . LEU A 1 379 ? -30.172 -9.841 22.723 1.00 90.88 379 LEU A N 1
ATOM 2876 C CA . LEU A 1 379 ? -30.214 -8.475 23.244 1.00 90.88 379 LEU A CA 1
ATOM 2877 C C . LEU A 1 379 ? -31.292 -7.631 22.554 1.00 90.88 379 LEU A C 1
ATOM 2879 O O . LEU A 1 379 ? -32.088 -6.997 23.243 1.00 90.88 379 LEU A O 1
ATOM 2883 N N . LEU A 1 380 ? -31.401 -7.701 21.224 1.00 89.00 380 LEU A N 1
ATOM 2884 C CA . LEU A 1 380 ? -32.467 -7.016 20.478 1.00 89.00 380 LEU A CA 1
ATOM 2885 C C . LEU A 1 380 ? -33.864 -7.474 20.922 1.00 89.00 380 LEU A C 1
ATOM 2887 O O . LEU A 1 380 ? -34.764 -6.656 21.120 1.00 89.00 380 LEU A O 1
ATOM 2891 N N . ASN A 1 381 ? -34.047 -8.779 21.134 1.00 89.06 381 ASN A N 1
ATOM 2892 C CA . ASN A 1 381 ? -35.307 -9.324 21.640 1.00 89.06 381 ASN A CA 1
ATOM 2893 C C . ASN A 1 381 ? -35.596 -8.881 23.084 1.00 89.06 381 ASN A C 1
ATOM 2895 O O . ASN A 1 381 ? -36.754 -8.644 23.431 1.00 89.06 381 ASN A O 1
ATOM 2899 N N . PHE A 1 382 ? -34.567 -8.746 23.923 1.00 89.25 382 PHE A N 1
ATOM 2900 C CA . PHE A 1 382 ? -34.698 -8.215 25.279 1.00 89.25 382 PHE A CA 1
ATOM 2901 C C . PHE A 1 382 ? -35.101 -6.735 25.263 1.00 89.25 382 PHE A C 1
ATOM 2903 O O . PHE A 1 382 ? -36.062 -6.361 25.932 1.00 89.25 382 PHE A O 1
ATOM 2910 N N . HIS A 1 383 ? -34.459 -5.906 24.434 1.00 89.25 383 HIS A N 1
ATOM 2911 C CA . HIS A 1 383 ? -34.846 -4.501 24.246 1.00 89.25 383 HIS A CA 1
ATOM 2912 C C . HIS A 1 383 ? -36.287 -4.366 23.755 1.00 89.25 383 HIS A C 1
ATOM 2914 O O . HIS A 1 383 ? -37.040 -3.568 24.305 1.00 89.25 383 HIS A O 1
ATOM 2920 N N . LYS A 1 384 ? -36.717 -5.211 22.809 1.00 88.06 384 LYS A N 1
ATOM 2921 C CA . LYS A 1 384 ? -38.113 -5.254 22.351 1.00 88.06 384 LYS A CA 1
ATOM 2922 C C . LYS A 1 384 ? -39.088 -5.548 23.498 1.00 88.06 384 LYS A C 1
ATOM 2924 O O . LYS A 1 384 ? -40.138 -4.915 23.578 1.00 88.06 384 LYS A O 1
ATOM 2929 N N . LYS A 1 385 ? -38.751 -6.476 24.404 1.00 88.69 385 LYS A N 1
ATOM 2930 C CA . LYS A 1 385 ? -39.569 -6.771 25.597 1.00 88.69 385 LYS A CA 1
ATOM 2931 C C . LYS A 1 385 ? -39.631 -5.579 26.558 1.00 88.69 385 LYS A C 1
ATOM 2933 O O . LYS A 1 385 ? -40.707 -5.284 27.067 1.00 88.69 385 LYS A O 1
ATOM 2938 N N . LEU A 1 386 ? -38.514 -4.883 26.783 1.00 86.00 386 LEU A N 1
ATOM 2939 C CA . LEU A 1 386 ? -38.472 -3.693 27.645 1.00 86.00 386 LEU A CA 1
ATOM 2940 C C . LEU A 1 386 ? -39.335 -2.549 27.097 1.00 86.00 386 LEU A C 1
ATOM 2942 O O . LEU A 1 386 ? -40.054 -1.900 27.857 1.00 86.00 386 LEU A O 1
ATOM 2946 N N . GLU A 1 387 ? -39.305 -2.337 25.780 1.00 86.50 387 GLU A N 1
ATOM 2947 C CA . GLU A 1 387 ? -40.137 -1.337 25.105 1.00 86.50 387 GLU A CA 1
ATOM 2948 C C . GLU A 1 387 ? -41.626 -1.704 25.160 1.00 86.50 387 GLU A C 1
ATOM 2950 O O . GLU A 1 387 ? -42.463 -0.849 25.450 1.00 86.50 387 GLU A O 1
ATOM 2955 N N . GLN A 1 388 ? -41.968 -2.986 24.981 1.00 87.94 388 GLN A N 1
ATOM 2956 C CA . GLN A 1 388 ? -43.339 -3.485 25.154 1.00 87.94 388 GLN A CA 1
ATOM 2957 C C . GLN A 1 388 ? -43.853 -3.299 26.589 1.00 87.94 388 GLN A C 1
ATOM 2959 O O . GLN A 1 388 ? -45.009 -2.933 26.786 1.00 87.94 388 GLN A O 1
ATOM 2964 N N . GLN A 1 389 ? -42.992 -3.514 27.586 1.00 87.00 389 GLN A N 1
ATOM 2965 C CA . GLN A 1 389 ? -43.298 -3.307 29.006 1.00 87.00 389 GLN A CA 1
ATOM 2966 C C . GLN A 1 389 ? -43.250 -1.828 29.432 1.00 87.00 389 GLN A C 1
ATOM 2968 O O . GLN A 1 389 ? -43.532 -1.525 30.590 1.00 87.00 389 GLN A O 1
ATOM 2973 N N . ARG A 1 390 ? -42.917 -0.906 28.513 1.00 81.62 390 ARG A N 1
ATOM 2974 C CA . ARG A 1 390 ? -42.807 0.547 28.742 1.00 81.62 390 ARG A CA 1
ATOM 2975 C C . ARG A 1 390 ? -41.912 0.916 29.932 1.00 81.62 390 ARG A C 1
ATOM 2977 O O . ARG A 1 390 ? -42.211 1.846 30.680 1.00 81.62 390 ARG A O 1
ATOM 2984 N N . VAL A 1 391 ? -40.797 0.205 30.102 1.00 81.88 391 VAL A N 1
ATOM 2985 C CA . VAL A 1 391 ? -39.826 0.504 31.164 1.00 81.88 391 VAL A CA 1
ATOM 2986 C C . VAL A 1 391 ? -39.137 1.837 30.865 1.00 81.88 391 VAL A C 1
ATOM 2988 O O . VAL A 1 391 ? -38.511 1.993 29.817 1.00 81.88 391 VAL A O 1
ATOM 2991 N N . THR A 1 392 ? -39.235 2.795 31.787 1.00 77.81 392 THR A N 1
ATOM 2992 C CA . THR A 1 392 ? -38.615 4.121 31.661 1.00 77.81 392 THR A CA 1
ATOM 2993 C C . THR A 1 392 ? -37.269 4.167 32.374 1.00 77.81 392 THR A C 1
ATOM 2995 O O . THR A 1 392 ? -37.205 3.958 33.587 1.00 77.81 392 THR A O 1
ATOM 2998 N N . ALA A 1 393 ? -36.205 4.507 31.650 1.00 75.94 393 ALA A N 1
ATOM 2999 C CA . ALA A 1 393 ? -34.898 4.803 32.227 1.00 75.94 393 ALA A CA 1
ATOM 3000 C C . ALA A 1 393 ? -34.220 5.949 31.468 1.00 75.94 393 ALA A C 1
ATOM 3002 O O . ALA A 1 393 ? -34.343 6.016 30.242 1.00 75.94 393 ALA A O 1
ATOM 3003 N N . PRO A 1 394 ? -33.466 6.831 32.146 1.00 73.75 394 PRO A N 1
ATOM 3004 C CA . PRO A 1 394 ? -32.745 7.900 31.465 1.00 73.75 394 PRO A CA 1
ATOM 3005 C C . PRO A 1 394 ? -31.786 7.320 30.418 1.00 73.75 394 PRO A C 1
ATOM 3007 O O . PRO A 1 394 ? -31.137 6.295 30.643 1.00 73.75 394 PRO A O 1
ATOM 3010 N N . ALA A 1 395 ? -31.741 7.958 29.251 1.00 68.56 395 ALA A N 1
ATOM 3011 C CA . ALA A 1 395 ? -30.874 7.565 28.149 1.00 68.56 395 ALA A CA 1
ATOM 3012 C C . ALA A 1 395 ? -29.584 8.382 28.211 1.00 68.56 395 ALA A C 1
ATOM 3014 O O . ALA A 1 395 ? -29.616 9.601 28.089 1.00 68.56 395 ALA A O 1
ATOM 3015 N N . PHE A 1 396 ? -28.451 7.710 28.374 1.00 73.81 396 PHE A N 1
ATOM 3016 C CA . PHE A 1 396 ? -27.122 8.316 28.337 1.00 73.81 396 PHE A CA 1
ATOM 3017 C C . PHE A 1 396 ? -26.159 7.359 27.634 1.00 73.81 396 PHE A C 1
ATOM 3019 O O . PHE A 1 396 ? -26.458 6.179 27.478 1.00 73.81 396 PHE A O 1
ATOM 3026 N N . ARG A 1 397 ? -25.000 7.850 27.192 1.00 66.75 397 ARG A N 1
ATOM 3027 C CA . ARG A 1 397 ? -23.954 7.012 26.590 1.00 66.75 397 ARG A CA 1
ATOM 3028 C C . ARG A 1 397 ? -22.821 6.823 27.587 1.00 66.75 397 ARG A C 1
ATOM 3030 O O . ARG A 1 397 ? -22.327 7.796 28.150 1.00 66.75 397 ARG A O 1
ATOM 3037 N N . LEU A 1 398 ? -22.390 5.579 27.783 1.00 64.12 398 LEU A N 1
ATOM 3038 C CA . LEU A 1 398 ? -21.104 5.318 28.425 1.00 64.12 398 LEU A CA 1
ATOM 3039 C C . LEU A 1 398 ? -20.016 5.763 27.441 1.00 64.12 398 LEU A C 1
ATOM 3041 O O . LEU A 1 398 ? -20.044 5.356 26.280 1.00 64.12 398 LEU A O 1
ATOM 3045 N N . ARG A 1 399 ? -19.099 6.635 27.872 1.00 56.94 399 ARG A N 1
ATOM 3046 C CA . ARG A 1 399 ? -18.027 7.147 27.010 1.00 56.94 399 ARG A CA 1
ATOM 3047 C C . ARG A 1 399 ? -17.111 5.984 26.625 1.00 56.94 399 ARG A C 1
ATOM 3049 O O . ARG A 1 399 ? -16.314 5.516 27.435 1.00 56.94 399 ARG A O 1
ATOM 3056 N N . GLU A 1 400 ? -17.235 5.497 25.394 1.00 51.31 400 GLU A N 1
ATOM 3057 C CA . GLU A 1 400 ? -16.218 4.638 24.790 1.00 51.31 400 GLU A CA 1
ATOM 3058 C C . GLU A 1 400 ? -14.921 5.443 24.735 1.00 51.31 400 GLU A C 1
ATOM 3060 O O . GLU A 1 400 ? -14.971 6.641 24.451 1.00 51.31 400 GLU A O 1
ATOM 3065 N N . ARG A 1 401 ? -13.786 4.822 25.097 1.00 45.56 401 ARG A N 1
ATOM 3066 C CA . ARG A 1 401 ? -12.456 5.455 25.159 1.00 45.56 401 ARG A CA 1
ATOM 3067 C C . ARG A 1 401 ? -12.263 6.387 23.961 1.00 45.56 401 ARG A C 1
ATOM 3069 O O . ARG A 1 401 ? -11.919 5.936 22.873 1.00 45.56 401 ARG A O 1
ATOM 3076 N N . ALA A 1 402 ? -12.488 7.681 24.169 1.00 38.19 402 ALA A N 1
ATOM 3077 C CA . ALA A 1 402 ? -12.249 8.668 23.140 1.00 38.19 402 ALA A CA 1
ATOM 3078 C C . ALA A 1 402 ? -10.741 8.687 22.893 1.00 38.19 402 ALA A C 1
ATOM 3080 O O . ALA A 1 402 ? -9.958 8.857 23.835 1.00 38.19 402 ALA A O 1
ATOM 3081 N N . ALA A 1 403 ? -10.346 8.493 21.635 1.00 34.75 403 ALA A N 1
ATOM 3082 C CA . ALA A 1 403 ? -9.021 8.870 21.176 1.00 34.75 403 ALA A CA 1
ATOM 3083 C C . ALA A 1 403 ? -8.746 10.311 21.632 1.00 34.75 403 ALA A C 1
ATOM 3085 O O . ALA A 1 403 ? -9.637 11.160 21.592 1.00 34.75 403 ALA A O 1
ATOM 3086 N N . ALA A 1 404 ? -7.537 10.522 22.149 1.00 39.91 404 ALA A N 1
ATOM 3087 C CA . ALA A 1 404 ? -7.057 11.737 22.790 1.00 39.91 404 ALA A CA 1
ATOM 3088 C C . ALA A 1 404 ? -7.694 13.031 22.244 1.00 39.91 404 ALA A C 1
ATOM 3090 O O . ALA A 1 404 ? -7.388 13.468 21.140 1.00 39.91 404 ALA A O 1
ATOM 3091 N N . ALA A 1 405 ? -8.542 13.666 23.052 1.00 32.25 405 ALA A N 1
ATOM 3092 C CA . ALA A 1 405 ? -9.021 15.019 22.808 1.00 32.25 405 ALA A CA 1
ATOM 3093 C C . ALA A 1 405 ? -9.032 15.789 24.134 1.00 32.25 405 ALA A C 1
ATOM 3095 O O . ALA A 1 405 ? -9.940 15.672 24.954 1.00 32.25 405 ALA A O 1
ATOM 3096 N N . THR A 1 406 ? -7.923 16.495 24.347 1.00 36.06 406 THR A N 1
ATOM 3097 C CA . THR A 1 406 ? -7.769 17.802 24.995 1.00 36.06 406 THR A CA 1
ATOM 3098 C C . THR A 1 406 ? -8.926 18.280 25.881 1.00 36.06 406 THR A C 1
ATOM 3100 O O . THR A 1 406 ? -9.677 19.168 25.497 1.00 36.06 406 THR A O 1
ATOM 3103 N N . ILE A 1 407 ? -9.011 17.771 27.112 1.00 34.03 407 ILE A N 1
ATOM 3104 C CA . ILE A 1 407 ? -9.579 18.516 28.244 1.00 34.03 407 ILE A CA 1
ATOM 3105 C C . ILE A 1 407 ? -8.656 18.280 29.444 1.00 34.03 407 ILE A C 1
ATOM 3107 O O . ILE A 1 407 ? -8.407 17.147 29.845 1.00 34.03 407 ILE A O 1
ATOM 3111 N N . VAL A 1 408 ? -8.127 19.365 30.009 1.00 38.06 408 VAL A N 1
ATOM 3112 C CA . VAL A 1 408 ? -7.179 19.409 31.143 1.00 38.06 408 VAL A CA 1
ATOM 3113 C C . VAL A 1 408 ? -7.885 19.138 32.492 1.00 38.06 408 VAL A C 1
ATOM 3115 O O . VAL A 1 408 ? -7.476 19.605 33.544 1.00 38.06 408 VAL A O 1
ATOM 3118 N N . SER A 1 409 ? -8.948 18.337 32.499 1.00 41.97 409 SER A N 1
ATOM 3119 C CA . SER A 1 409 ? -9.708 17.991 33.703 1.00 41.97 409 SER A CA 1
ATOM 3120 C C . SER A 1 409 ? -9.759 16.469 33.836 1.00 41.97 409 SER A C 1
ATOM 3122 O O . SER A 1 409 ? -10.392 15.791 33.034 1.00 41.97 409 SER A O 1
ATOM 3124 N N . LEU A 1 410 ? -9.032 15.937 34.824 1.00 44.88 410 LEU A N 1
ATOM 3125 C CA . LEU A 1 410 ? -9.106 14.548 35.309 1.00 44.88 410 LEU A CA 1
ATOM 3126 C C . LEU A 1 410 ? -8.770 13.406 34.321 1.00 44.88 410 LEU A C 1
ATOM 3128 O O . LEU A 1 410 ? -9.253 12.297 34.495 1.00 44.88 410 LEU A O 1
ATOM 3132 N N . GLY A 1 411 ? -7.855 13.595 33.366 1.00 41.66 411 GLY A N 1
ATOM 3133 C CA . GLY A 1 411 ? -7.211 12.482 32.639 1.00 41.66 411 GLY A CA 1
ATOM 3134 C C . GLY A 1 411 ? -8.147 11.515 31.867 1.00 41.66 411 GLY A C 1
ATOM 3135 O O . GLY A 1 411 ? -9.362 11.668 31.840 1.00 41.66 411 GLY A O 1
ATOM 3136 N N . PRO A 1 412 ? -7.601 10.486 31.193 1.00 45.44 412 PRO A N 1
ATOM 3137 C CA . PRO A 1 412 ? -8.355 9.575 30.313 1.00 45.44 412 PRO A CA 1
ATOM 3138 C C . PRO A 1 412 ? -9.262 8.547 31.037 1.00 45.44 412 PRO A C 1
ATOM 3140 O O . PRO A 1 412 ? -9.563 7.488 30.480 1.00 45.44 412 PRO A O 1
ATOM 3143 N N . HIS A 1 413 ? -9.699 8.822 32.272 1.00 52.09 413 HIS A N 1
ATOM 3144 C CA . HIS A 1 413 ? -10.418 7.871 33.134 1.00 52.09 413 HIS A CA 1
ATOM 3145 C C . HIS A 1 413 ? -11.651 8.484 33.819 1.00 52.09 413 HIS A C 1
ATOM 3147 O O . HIS A 1 413 ? -11.863 8.296 35.015 1.00 52.09 413 HIS A O 1
ATOM 3153 N N . THR A 1 414 ? -12.497 9.206 33.080 1.00 58.72 414 THR A N 1
ATOM 3154 C CA . THR A 1 414 ? -13.844 9.535 33.573 1.00 58.72 414 THR A CA 1
ATOM 3155 C C . THR A 1 414 ? -14.705 8.267 33.553 1.00 58.72 414 THR A C 1
ATOM 3157 O O . THR A 1 414 ? -14.926 7.682 32.495 1.00 58.72 414 THR A O 1
ATOM 3160 N N . ILE A 1 415 ? -15.127 7.804 34.730 1.00 67.25 415 ILE A N 1
ATOM 3161 C CA . ILE A 1 415 ? -15.901 6.571 34.943 1.00 67.25 415 ILE A CA 1
ATOM 3162 C C . ILE A 1 415 ? -17.400 6.866 34.807 1.00 67.25 415 ILE A C 1
ATOM 3164 O O . ILE A 1 415 ? -18.152 6.036 34.293 1.00 67.25 415 ILE A O 1
ATOM 3168 N N . LEU A 1 416 ? -17.835 8.047 35.253 1.00 67.44 416 LEU A N 1
ATOM 3169 C CA . LEU A 1 416 ? -19.221 8.493 35.148 1.00 67.44 416 LEU A CA 1
ATOM 3170 C C . LEU A 1 416 ? -19.514 9.159 33.790 1.00 67.44 416 LEU A C 1
ATOM 3172 O O . LEU A 1 416 ? -18.671 9.898 33.279 1.00 67.44 416 LEU A O 1
ATOM 3176 N N . PRO A 1 417 ? -20.700 8.926 33.197 1.00 67.94 417 PRO A N 1
ATOM 3177 C CA . PRO A 1 417 ? -21.168 9.683 32.037 1.00 67.94 417 PRO A CA 1
ATOM 3178 C C . PRO A 1 417 ? -21.506 11.137 32.409 1.00 67.94 417 PRO A C 1
ATOM 3180 O O . PRO A 1 417 ? -21.824 11.432 33.562 1.00 67.94 417 PRO A O 1
ATOM 3183 N N . ASP A 1 418 ? -21.460 12.038 31.422 1.00 60.78 418 ASP A N 1
ATOM 3184 C CA . ASP A 1 418 ? -21.676 13.471 31.646 1.00 60.78 418 ASP A CA 1
ATOM 3185 C C . ASP A 1 418 ? -23.071 13.749 32.253 1.00 60.78 418 ASP A C 1
ATOM 3187 O O . ASP A 1 418 ? -24.087 13.310 31.700 1.00 60.78 418 ASP A O 1
ATOM 3191 N N . PRO A 1 419 ? -23.160 14.528 33.350 1.00 54.62 419 PRO A N 1
ATOM 3192 C CA . PRO A 1 419 ? -24.406 14.744 34.091 1.00 54.62 419 PRO A CA 1
ATOM 3193 C C . PRO A 1 419 ? -25.492 15.477 33.284 1.00 54.62 419 PRO A C 1
ATOM 3195 O O . PRO A 1 419 ? -26.677 15.332 33.579 1.00 54.62 419 PRO A O 1
ATOM 3198 N N . ALA A 1 420 ? -25.119 16.215 32.231 1.00 50.09 420 ALA A N 1
ATOM 3199 C CA . ALA A 1 420 ? -26.053 16.908 31.340 1.00 50.09 420 ALA A CA 1
ATOM 3200 C C . ALA A 1 420 ? -26.890 15.956 30.456 1.00 50.09 420 ALA A C 1
ATOM 3202 O O . ALA A 1 420 ? -27.993 16.313 30.053 1.00 50.09 420 ALA A O 1
ATOM 3203 N N . LEU A 1 421 ? -26.404 14.737 30.186 1.00 52.69 421 LEU A N 1
ATOM 3204 C CA . LEU A 1 421 ? -27.113 13.729 29.381 1.00 52.69 421 LEU A CA 1
ATOM 3205 C C . LEU A 1 421 ? -28.109 12.891 30.200 1.00 52.69 421 LEU A C 1
ATOM 3207 O O . LEU A 1 421 ? -28.884 12.132 29.631 1.00 52.69 421 LEU A O 1
ATOM 3211 N N . VAL A 1 422 ? -28.087 13.004 31.531 1.00 53.44 422 VAL A N 1
ATOM 3212 C CA . VAL A 1 422 ? -28.916 12.199 32.448 1.00 53.44 422 VAL A CA 1
ATOM 3213 C C . VAL A 1 422 ? -30.311 12.815 32.647 1.00 53.44 422 VAL A C 1
ATOM 3215 O O . VAL A 1 422 ? -31.240 12.132 33.081 1.00 53.44 422 VAL A O 1
ATOM 3218 N N . ALA A 1 423 ? -30.488 14.097 32.304 1.00 49.00 423 ALA A N 1
ATOM 3219 C CA . ALA A 1 423 ? -31.781 14.773 32.362 1.00 49.00 423 ALA A CA 1
ATOM 3220 C C . ALA A 1 423 ? -32.758 14.212 31.312 1.00 49.00 423 ALA A C 1
ATOM 3222 O O . ALA A 1 423 ? -32.348 13.793 30.233 1.00 49.00 423 ALA A O 1
ATOM 3223 N N . ALA A 1 424 ? -34.050 14.191 31.662 1.00 52.69 424 ALA A N 1
ATOM 3224 C CA . ALA A 1 424 ? -35.154 13.538 30.954 1.00 52.69 424 ALA A CA 1
ATOM 3225 C C . ALA A 1 424 ? -35.140 13.755 29.427 1.00 52.69 424 ALA A C 1
ATOM 3227 O O . ALA A 1 424 ? -35.730 14.692 28.896 1.00 52.69 424 ALA A O 1
ATOM 3228 N N . SER A 1 425 ? -34.466 12.846 28.725 1.00 55.97 425 SER A N 1
ATOM 3229 C CA . SER A 1 425 ? -34.415 12.801 27.269 1.00 55.97 425 SER A CA 1
ATOM 3230 C C . SER A 1 425 ? -35.667 12.091 26.726 1.00 55.97 425 SER A C 1
ATOM 3232 O O . SER A 1 425 ? -36.126 11.118 27.340 1.00 55.97 425 SER A O 1
ATOM 3234 N N . PRO A 1 426 ? -36.216 12.504 25.565 1.00 59.00 426 PRO A N 1
ATOM 3235 C CA . PRO A 1 426 ? -37.355 11.840 24.911 1.00 59.00 426 PRO A CA 1
ATOM 3236 C C . PRO A 1 426 ? -37.101 10.357 24.575 1.00 59.00 426 PRO A C 1
ATOM 3238 O O . PRO A 1 426 ? -38.034 9.620 24.280 1.00 59.00 426 PRO A O 1
ATOM 3241 N N . LEU A 1 427 ? -35.849 9.896 24.674 1.00 60.03 427 LEU A N 1
ATOM 3242 C CA . LEU A 1 427 ? -35.419 8.508 24.471 1.00 60.03 427 LEU A CA 1
ATOM 3243 C C . LEU A 1 427 ? -35.525 7.627 25.732 1.00 60.03 427 LEU A C 1
ATOM 3245 O O . LEU A 1 427 ? -34.990 6.522 25.756 1.00 60.03 427 LEU A O 1
ATOM 3249 N N . SER A 1 428 ? -36.209 8.080 26.787 1.00 66.69 428 SER A N 1
ATOM 3250 C CA . SER A 1 428 ? -36.313 7.342 28.059 1.00 66.69 428 SER A CA 1
ATOM 3251 C C . SER A 1 428 ? -36.966 5.956 27.944 1.00 66.69 428 SER A C 1
ATOM 3253 O O . SER A 1 428 ? -36.728 5.086 28.782 1.00 66.69 428 SER A O 1
ATOM 3255 N N . GLN A 1 429 ? -37.767 5.743 26.898 1.00 69.94 429 GLN A N 1
ATOM 3256 C CA . GLN A 1 429 ? -38.410 4.465 26.585 1.00 69.94 429 GLN A CA 1
ATOM 3257 C C . GLN A 1 429 ? -37.715 3.707 25.453 1.00 69.94 429 GLN A C 1
ATOM 3259 O O . GLN A 1 429 ? -38.080 2.569 25.198 1.00 69.94 429 GLN A O 1
ATOM 3264 N N . HIS A 1 430 ? -36.734 4.309 24.777 1.00 80.62 430 HIS A N 1
ATOM 3265 C CA . HIS A 1 430 ? -36.021 3.661 23.683 1.00 80.62 430 HIS A CA 1
ATOM 3266 C C . HIS A 1 430 ? -34.813 2.898 24.222 1.00 80.62 430 HIS A C 1
ATOM 3268 O O . HIS A 1 430 ? -33.944 3.488 24.873 1.00 80.62 430 HIS A O 1
ATOM 3274 N N . TRP A 1 431 ? -34.760 1.594 23.959 1.00 80.50 431 TRP A N 1
ATOM 3275 C CA . TRP A 1 431 ? -33.708 0.698 24.461 1.00 80.50 431 TRP A CA 1
ATOM 3276 C C . TRP A 1 431 ? -32.827 0.123 23.349 1.00 80.50 431 TRP A C 1
ATOM 3278 O O . TRP A 1 431 ? -31.759 -0.415 23.630 1.00 80.50 431 TRP A O 1
ATOM 3288 N N . GLN A 1 432 ? -33.263 0.227 22.094 1.00 75.88 432 GLN A N 1
ATOM 3289 C CA . GLN A 1 432 ? -32.588 -0.408 20.967 1.00 75.88 432 GLN A CA 1
ATOM 3290 C C . GLN A 1 432 ? -31.237 0.254 20.659 1.00 75.88 432 GLN A C 1
ATOM 3292 O O . GLN A 1 432 ? -31.103 1.474 20.655 1.00 75.88 432 GLN A O 1
ATOM 3297 N N . GLY A 1 433 ? -30.237 -0.570 20.336 1.00 76.19 433 GLY A N 1
ATOM 3298 C CA . GLY A 1 433 ? -28.894 -0.113 19.955 1.00 76.19 433 GLY A CA 1
ATOM 3299 C C . GLY A 1 433 ? -27.933 0.098 21.127 1.00 76.19 433 GLY A C 1
ATOM 3300 O O . GLY A 1 433 ? -26.741 0.299 20.899 1.00 76.19 433 GLY A O 1
ATOM 3301 N N . ASP A 1 434 ? -28.411 -0.011 22.367 1.00 83.19 434 ASP A N 1
ATOM 3302 C CA . ASP A 1 434 ? -27.550 0.034 23.544 1.00 83.19 434 ASP A CA 1
ATOM 3303 C C . ASP A 1 434 ? -26.722 -1.247 23.695 1.00 83.19 434 ASP A C 1
ATOM 3305 O O . ASP A 1 434 ? -27.179 -2.353 23.413 1.00 83.19 434 ASP A O 1
ATOM 3309 N N . SER A 1 435 ? -25.502 -1.117 24.218 1.00 87.31 435 SER A N 1
ATOM 3310 C CA . SER A 1 435 ? -24.715 -2.283 24.625 1.00 87.31 435 SER A CA 1
ATOM 3311 C C . SER A 1 435 ? -25.295 -2.928 25.884 1.00 87.31 435 SER A C 1
ATOM 3313 O O . SER A 1 435 ? -25.890 -2.248 26.720 1.00 87.31 435 SER A O 1
ATOM 3315 N N . THR A 1 436 ? -25.029 -4.220 26.097 1.00 89.50 436 THR A N 1
ATOM 3316 C CA . THR A 1 436 ? -25.448 -4.956 27.306 1.00 89.50 436 THR A CA 1
ATOM 3317 C C . THR A 1 436 ? -25.049 -4.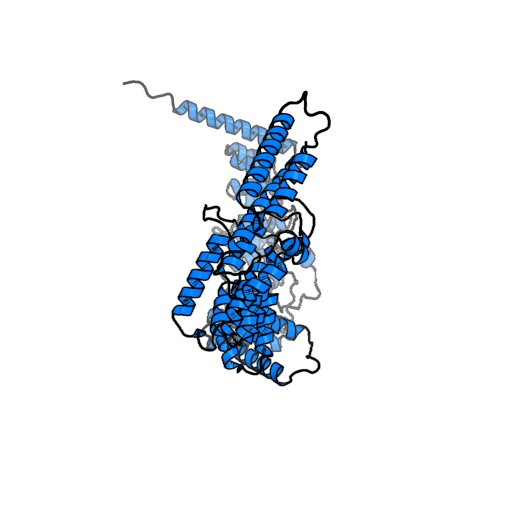231 28.596 1.00 89.50 436 THR A C 1
ATOM 3319 O O . THR A 1 436 ? -25.829 -4.140 29.542 1.00 89.50 436 THR A O 1
ATOM 3322 N N . ASN A 1 437 ? -23.842 -3.653 28.621 1.00 89.62 437 ASN A N 1
ATOM 3323 C CA . ASN A 1 437 ? -23.344 -2.892 29.766 1.00 89.62 437 ASN A CA 1
ATOM 3324 C C . ASN A 1 437 ? -24.167 -1.620 29.996 1.00 89.62 437 ASN A C 1
ATOM 3326 O O . ASN A 1 437 ? -24.553 -1.341 31.128 1.00 89.62 437 ASN A O 1
ATOM 3330 N N . LEU A 1 438 ? -24.447 -0.860 28.933 1.00 87.12 438 LEU A N 1
ATOM 3331 C CA . LEU A 1 438 ? -25.243 0.359 29.029 1.00 87.12 438 LEU A CA 1
ATOM 3332 C C . LEU A 1 438 ? -26.682 0.048 29.456 1.00 87.12 438 LEU A C 1
ATOM 3334 O O . LEU A 1 438 ? -27.200 0.699 30.361 1.00 87.12 438 LEU A O 1
ATOM 3338 N N . THR A 1 439 ? -27.295 -0.989 28.880 1.00 88.81 439 THR A N 1
ATOM 3339 C CA . THR A 1 439 ? -28.645 -1.425 29.252 1.00 88.81 439 THR A CA 1
ATOM 3340 C C . THR A 1 439 ? -28.713 -1.802 30.737 1.00 88.81 439 THR A C 1
ATOM 3342 O O . THR A 1 439 ? -29.650 -1.393 31.420 1.00 88.81 439 THR A O 1
ATOM 3345 N N . TYR A 1 440 ? -27.707 -2.505 31.276 1.00 89.88 440 TYR A N 1
ATOM 3346 C CA . TYR A 1 440 ? -27.648 -2.831 32.706 1.00 89.88 440 TYR A CA 1
ATOM 3347 C C . TYR A 1 440 ? -27.611 -1.572 33.583 1.00 89.88 440 TYR A C 1
ATOM 3349 O O . TYR A 1 440 ? -28.398 -1.448 34.520 1.00 89.88 440 TYR A O 1
ATOM 3357 N N . VAL A 1 441 ? -26.731 -0.611 33.274 1.00 88.44 441 VAL A N 1
ATOM 3358 C CA . VAL A 1 441 ? -26.619 0.635 34.056 1.00 88.44 441 VAL A CA 1
ATOM 3359 C C . VAL A 1 441 ? -27.931 1.421 33.998 1.00 88.44 441 VAL A C 1
ATOM 3361 O O . VAL A 1 441 ? -28.415 1.867 35.037 1.00 88.44 441 VAL A O 1
ATOM 3364 N N . ARG A 1 442 ? -28.557 1.536 32.819 1.00 85.94 442 ARG A N 1
ATOM 3365 C CA . ARG A 1 442 ? -29.862 2.198 32.659 1.00 85.94 442 ARG A CA 1
ATOM 3366 C C . ARG A 1 442 ? -30.954 1.541 33.512 1.00 85.94 442 ARG A C 1
ATOM 3368 O O . ARG A 1 442 ? -31.725 2.257 34.147 1.00 85.94 442 ARG A O 1
ATOM 3375 N N . LEU A 1 443 ? -31.000 0.208 33.596 1.00 88.38 443 LEU A N 1
ATOM 3376 C CA . LEU A 1 443 ? -31.962 -0.507 34.451 1.00 88.38 443 LEU A CA 1
ATOM 3377 C C . LEU A 1 443 ? -31.749 -0.232 35.947 1.00 88.38 443 LEU A C 1
ATOM 3379 O O . LEU A 1 443 ? -32.729 -0.066 36.674 1.00 88.38 443 LEU A O 1
ATOM 3383 N N . ILE A 1 444 ? -30.494 -0.138 36.401 1.00 88.12 444 ILE A N 1
ATOM 3384 C CA . ILE A 1 444 ? -30.173 0.222 37.792 1.00 88.12 444 ILE A CA 1
ATOM 3385 C C . ILE A 1 444 ? -30.629 1.651 38.103 1.00 88.12 444 ILE A C 1
ATOM 3387 O O . ILE A 1 444 ? -31.291 1.870 39.115 1.00 88.12 444 ILE A O 1
ATOM 3391 N N . VAL A 1 445 ? -30.363 2.609 37.208 1.00 86.31 445 VAL A N 1
ATOM 3392 C CA . VAL A 1 445 ? -30.819 4.001 37.382 1.00 86.31 445 VAL A CA 1
ATOM 3393 C C . VAL A 1 445 ? -32.351 4.095 37.375 1.00 86.31 445 VAL A C 1
ATOM 3395 O O . VAL A 1 445 ? -32.934 4.848 38.152 1.00 86.31 445 VAL A O 1
ATOM 3398 N N . GLY A 1 446 ? -33.021 3.283 36.552 1.00 82.69 446 GLY A N 1
ATOM 3399 C CA . GLY A 1 446 ? -34.482 3.144 36.527 1.00 82.69 446 GLY A CA 1
ATOM 3400 C C . GLY A 1 446 ? -35.085 2.377 37.715 1.00 82.69 446 GLY A C 1
ATOM 3401 O O . GLY A 1 446 ? -36.293 2.149 37.723 1.00 82.69 446 GLY A O 1
ATOM 3402 N N . ARG A 1 447 ? -34.275 1.964 38.705 1.00 83.25 447 ARG A N 1
ATOM 3403 C CA . ARG A 1 447 ? -34.666 1.162 39.885 1.00 83.25 447 ARG A CA 1
ATOM 3404 C C . ARG A 1 447 ? -35.310 -0.193 39.561 1.00 83.25 447 ARG A C 1
ATOM 3406 O O . ARG A 1 447 ? -36.079 -0.729 40.355 1.00 83.25 447 ARG A O 1
ATOM 3413 N N . GLN A 1 448 ? -34.976 -0.778 38.414 1.00 86.38 448 GLN A N 1
ATOM 3414 C CA . GLN A 1 448 ? -35.486 -2.080 37.977 1.00 86.38 448 GLN A CA 1
ATOM 3415 C C . GLN A 1 448 ? -34.470 -3.197 38.242 1.00 86.38 448 GLN A C 1
ATOM 3417 O O . GLN A 1 448 ? -33.960 -3.836 37.320 1.00 86.38 448 GLN A O 1
ATOM 3422 N N . GLU A 1 449 ? -34.182 -3.464 39.520 1.00 87.25 449 GLU A N 1
ATOM 3423 C CA . GLU A 1 449 ? -33.172 -4.461 39.916 1.00 87.25 449 GLU A CA 1
ATOM 3424 C C . GLU A 1 449 ? -33.512 -5.883 39.452 1.00 87.25 449 GLU A C 1
ATOM 3426 O O . GLU A 1 449 ? -32.628 -6.632 39.047 1.00 87.25 449 GLU A O 1
ATOM 3431 N N . ARG A 1 450 ? -34.803 -6.242 39.425 1.00 89.94 450 ARG A N 1
ATOM 3432 C CA . ARG A 1 450 ? -35.259 -7.573 38.982 1.00 89.94 450 ARG A CA 1
ATOM 3433 C C . ARG A 1 450 ? -34.884 -7.856 37.526 1.00 89.94 450 ARG A C 1
ATOM 3435 O O . ARG A 1 450 ? -34.426 -8.950 37.206 1.00 89.94 450 ARG A O 1
ATOM 3442 N N . LEU A 1 451 ? -35.060 -6.863 36.653 1.00 89.56 451 LEU A N 1
ATOM 3443 C CA . LEU A 1 451 ? -34.710 -6.963 35.233 1.00 89.56 451 LEU A CA 1
ATOM 3444 C C . LEU A 1 451 ? -33.190 -6.913 35.029 1.00 89.56 451 LEU A C 1
ATOM 3446 O O . LEU A 1 451 ? -32.663 -7.590 34.147 1.00 89.56 451 LEU A O 1
ATOM 3450 N N . ALA A 1 452 ? -32.473 -6.164 35.871 1.00 88.62 452 ALA A N 1
ATOM 3451 C CA . ALA A 1 452 ? -31.013 -6.148 35.867 1.00 88.62 452 ALA A CA 1
ATOM 3452 C C . ALA A 1 452 ? -30.428 -7.524 36.254 1.00 88.62 452 ALA A C 1
ATOM 3454 O O . ALA A 1 452 ? -29.524 -8.027 35.583 1.00 88.62 452 ALA A O 1
ATOM 3455 N N . ASP A 1 453 ? -30.990 -8.185 37.271 1.00 89.81 453 ASP A N 1
ATOM 3456 C CA . ASP A 1 453 ? -30.607 -9.548 37.660 1.00 89.81 453 ASP A CA 1
ATOM 3457 C C . ASP A 1 453 ? -30.980 -10.593 36.600 1.00 89.81 453 ASP A C 1
ATOM 3459 O O . ASP A 1 453 ? -30.230 -11.550 36.383 1.00 89.81 453 ASP A O 1
ATOM 3463 N N . GLN A 1 454 ? -32.104 -10.407 35.902 1.00 91.38 454 GLN A N 1
ATOM 3464 C CA . GLN A 1 454 ? -32.460 -11.236 34.752 1.00 91.38 454 GLN A CA 1
ATOM 3465 C C . GLN A 1 454 ? -31.401 -11.123 33.648 1.00 91.38 454 GLN A C 1
ATOM 3467 O O . GLN A 1 454 ? -30.870 -12.141 33.206 1.00 91.38 454 GLN A O 1
ATOM 3472 N N . MET A 1 455 ? -31.016 -9.901 33.267 1.00 89.00 455 MET A N 1
ATOM 3473 C CA . MET A 1 455 ? -29.972 -9.672 32.265 1.00 89.00 455 MET A CA 1
ATOM 3474 C C . MET A 1 455 ? -28.625 -10.274 32.692 1.00 89.00 455 MET A C 1
ATOM 3476 O O . MET A 1 455 ? -27.943 -10.908 31.887 1.00 89.00 455 MET A O 1
ATOM 3480 N N . ARG A 1 456 ? -28.249 -10.144 33.971 1.00 90.50 456 ARG A N 1
ATOM 3481 C CA . ARG A 1 456 ? -27.043 -10.784 34.523 1.00 90.50 456 ARG A CA 1
ATOM 3482 C C . ARG A 1 456 ? -27.022 -12.290 34.255 1.00 90.50 456 ARG A C 1
ATOM 3484 O O . ARG A 1 456 ? -25.977 -12.819 33.877 1.00 90.50 456 ARG A O 1
ATOM 3491 N N . ARG A 1 457 ? -28.146 -12.976 34.490 1.00 90.94 457 ARG A N 1
ATOM 3492 C CA . ARG A 1 457 ? -28.263 -14.435 34.334 1.00 90.94 457 ARG A CA 1
ATOM 3493 C C . ARG A 1 457 ? -28.289 -14.843 32.864 1.00 90.94 457 ARG A C 1
ATOM 3495 O O . ARG A 1 457 ? -27.587 -15.779 32.493 1.00 90.94 457 ARG A O 1
ATOM 3502 N N . GLU A 1 458 ? -29.050 -14.127 32.038 1.00 88.69 458 GLU A N 1
ATOM 3503 C CA . GLU A 1 458 ? -29.209 -14.427 30.610 1.00 88.69 458 GLU A CA 1
ATOM 3504 C C . GLU A 1 458 ? -27.905 -14.237 29.820 1.00 88.69 458 GLU A C 1
ATOM 3506 O O . GLU A 1 458 ? -27.557 -15.094 29.010 1.00 88.69 458 GLU A O 1
ATOM 3511 N N . PHE A 1 459 ? -27.146 -13.171 30.101 1.00 90.00 459 PHE A N 1
ATOM 3512 C CA . PHE A 1 459 ? -25.894 -12.842 29.399 1.00 90.00 459 PHE A CA 1
ATOM 3513 C C . PHE A 1 459 ? -24.626 -13.272 30.152 1.00 90.00 459 PHE A C 1
ATOM 3515 O O . PHE A 1 459 ? -23.521 -12.912 29.752 1.00 90.00 459 PHE A O 1
ATOM 3522 N N . ARG A 1 460 ? -24.766 -14.015 31.262 1.00 89.94 460 ARG A N 1
ATOM 3523 C CA . ARG A 1 460 ? -23.654 -14.543 32.082 1.00 89.94 460 ARG A CA 1
ATOM 3524 C C . ARG A 1 460 ? -22.574 -13.494 32.389 1.00 89.94 460 ARG A C 1
ATOM 3526 O O . ARG A 1 460 ? -21.375 -13.758 32.299 1.00 89.94 460 ARG A O 1
ATOM 3533 N N . ILE A 1 461 ? -23.000 -12.283 32.746 1.00 89.12 461 ILE A N 1
ATOM 3534 C CA . ILE A 1 461 ? -22.082 -11.160 32.962 1.00 89.12 461 ILE A CA 1
ATOM 3535 C C . ILE A 1 461 ? -21.224 -11.448 34.215 1.00 89.12 461 ILE A C 1
ATOM 3537 O O . ILE A 1 461 ? -21.782 -11.768 35.268 1.00 89.12 461 ILE A O 1
ATOM 3541 N N . PRO A 1 462 ? -19.881 -11.317 34.154 1.00 92.31 462 PRO A N 1
ATOM 3542 C CA . PRO A 1 462 ? -19.016 -11.577 35.305 1.00 92.31 462 PRO A CA 1
ATOM 3543 C C . PRO A 1 462 ? -19.342 -10.688 36.512 1.00 92.31 462 PRO A C 1
ATOM 3545 O O . PRO A 1 462 ? -19.505 -9.476 36.362 1.00 92.31 462 PRO A O 1
ATOM 3548 N N . GLU A 1 463 ? -19.333 -11.252 37.725 1.00 88.00 463 GLU A N 1
ATOM 3549 C CA . GLU A 1 463 ? -19.701 -10.532 38.961 1.00 88.00 463 GLU A CA 1
ATOM 3550 C C . GLU A 1 463 ? -18.859 -9.278 39.201 1.00 88.00 463 GLU A C 1
ATOM 3552 O O . GLU A 1 463 ? -19.385 -8.234 39.580 1.00 88.00 463 GLU A O 1
ATOM 3557 N N . LYS A 1 464 ? -17.558 -9.353 38.895 1.00 89.38 464 LYS A N 1
ATOM 3558 C CA . LYS A 1 464 ? -16.659 -8.196 38.958 1.00 89.38 464 LYS A CA 1
ATOM 3559 C C . LYS A 1 464 ? -17.168 -7.062 38.070 1.00 89.38 464 LYS A C 1
ATOM 3561 O O . LYS A 1 464 ? -17.293 -5.940 38.539 1.00 89.38 464 LYS A O 1
ATOM 3566 N N . ARG A 1 465 ? -17.517 -7.350 36.807 1.00 88.31 465 ARG A N 1
ATOM 3567 C CA . ARG A 1 465 ? -18.025 -6.345 35.854 1.00 88.31 465 ARG A CA 1
ATOM 3568 C C . ARG A 1 465 ? -19.331 -5.733 36.351 1.00 88.31 465 ARG A C 1
ATOM 3570 O O . ARG A 1 465 ? -19.493 -4.521 36.286 1.00 88.31 465 ARG A O 1
ATOM 3577 N N . ILE A 1 466 ? -20.221 -6.554 36.898 1.00 90.19 466 ILE A N 1
ATOM 3578 C CA . ILE A 1 466 ? -21.489 -6.096 37.470 1.00 90.19 466 ILE A CA 1
ATOM 3579 C C . ILE A 1 466 ? -21.266 -5.152 38.644 1.00 90.19 466 ILE A C 1
ATOM 3581 O O . ILE A 1 466 ? -21.968 -4.153 38.744 1.00 90.19 466 ILE A O 1
ATOM 3585 N N . ALA A 1 467 ? -20.279 -5.417 39.501 1.00 89.56 467 ALA A N 1
ATOM 3586 C CA . ALA A 1 467 ? -19.963 -4.531 40.612 1.00 89.56 467 ALA A CA 1
ATOM 3587 C C . ALA A 1 467 ? -19.560 -3.123 40.136 1.00 89.56 467 ALA A C 1
ATOM 3589 O O . ALA A 1 467 ? -20.046 -2.138 40.689 1.00 89.56 467 ALA A O 1
ATOM 3590 N N . TYR A 1 468 ? -18.760 -3.018 39.065 1.00 88.94 468 TYR A N 1
ATOM 3591 C CA . TYR A 1 468 ? -18.436 -1.727 38.438 1.00 88.94 468 TYR A CA 1
ATOM 3592 C C . TYR A 1 468 ? -19.667 -1.063 37.807 1.00 88.94 468 TYR A C 1
ATOM 3594 O O . TYR A 1 468 ? -19.905 0.121 38.028 1.00 88.94 468 TYR A O 1
ATOM 3602 N N . LEU A 1 469 ? -20.475 -1.807 37.046 1.00 88.06 469 LEU A N 1
ATOM 3603 C CA . LEU A 1 469 ? -21.674 -1.251 36.405 1.00 88.06 469 LEU A CA 1
ATOM 3604 C C . LEU A 1 469 ? -22.718 -0.796 37.437 1.00 88.06 469 LEU A C 1
ATOM 3606 O O . LEU A 1 469 ? -23.356 0.239 37.258 1.00 88.06 469 LEU A O 1
ATOM 3610 N N . ARG A 1 470 ? -22.864 -1.537 38.540 1.00 88.69 470 ARG A N 1
ATOM 3611 C CA . ARG A 1 470 ? -23.743 -1.182 39.658 1.00 88.69 470 ARG A CA 1
ATOM 3612 C C . ARG A 1 470 ? -23.233 0.060 40.384 1.00 88.69 470 ARG A C 1
ATOM 3614 O O . ARG A 1 470 ? -24.040 0.936 40.659 1.00 88.69 470 ARG A O 1
ATOM 3621 N N . LEU A 1 471 ? -21.923 0.184 40.614 1.00 88.44 471 LEU A N 1
ATOM 3622 C CA . LEU A 1 471 ? -21.317 1.404 41.165 1.00 88.44 471 LEU A CA 1
ATOM 3623 C C . LEU A 1 471 ? -21.642 2.634 40.300 1.00 88.44 471 LEU A C 1
ATOM 3625 O O . LEU A 1 471 ? -22.073 3.652 40.832 1.00 88.44 471 LEU A O 1
ATOM 3629 N N . ILE A 1 472 ? -21.503 2.520 38.973 1.00 86.50 472 ILE A N 1
ATOM 3630 C CA . ILE A 1 472 ? -21.847 3.600 38.032 1.00 86.50 472 ILE A CA 1
ATOM 3631 C C . ILE A 1 472 ? -23.345 3.931 38.109 1.00 86.50 472 ILE A C 1
ATOM 3633 O O . ILE A 1 472 ? -23.710 5.096 38.232 1.00 86.50 472 ILE A O 1
ATOM 3637 N N . GLY A 1 473 ? -24.223 2.923 38.077 1.00 84.94 473 GLY A N 1
ATOM 3638 C CA . GLY A 1 473 ? -25.674 3.135 38.140 1.00 84.94 473 GLY A CA 1
ATOM 3639 C C . GLY A 1 473 ? -26.141 3.768 39.456 1.00 84.94 473 GLY A C 1
ATOM 3640 O O . GLY A 1 473 ? -26.979 4.671 39.450 1.00 84.94 473 GLY A O 1
ATOM 3641 N N . LEU A 1 474 ? -25.563 3.350 40.585 1.00 87.44 474 LEU A N 1
ATOM 3642 C CA . LEU A 1 474 ? -25.848 3.929 41.899 1.00 87.44 474 LEU A CA 1
ATOM 3643 C C . LEU A 1 474 ? -25.361 5.375 41.997 1.00 87.44 474 LEU A C 1
ATOM 3645 O O . LEU A 1 474 ? -26.080 6.216 42.526 1.00 87.44 474 LEU A O 1
ATOM 3649 N N . ALA A 1 475 ? -24.190 5.686 41.439 1.00 84.38 475 ALA A N 1
ATOM 3650 C CA . ALA A 1 475 ? -23.649 7.042 41.446 1.00 84.38 475 ALA A CA 1
ATOM 3651 C C . ALA A 1 475 ? -24.483 8.018 40.596 1.00 84.38 475 ALA A C 1
ATOM 3653 O O . ALA A 1 475 ? -24.591 9.198 40.919 1.00 84.38 475 ALA A O 1
ATOM 3654 N N . LEU A 1 476 ? -25.128 7.532 39.535 1.00 81.00 476 LEU A N 1
ATOM 3655 C CA . LEU A 1 476 ? -26.062 8.330 38.733 1.00 81.00 476 LEU A CA 1
ATOM 3656 C C . LEU A 1 476 ? -27.422 8.531 39.418 1.00 81.00 476 LEU A C 1
ATOM 3658 O O . LEU A 1 476 ? -28.201 9.397 39.018 1.00 81.00 476 LEU A O 1
ATOM 3662 N N . THR A 1 477 ? -27.708 7.758 40.465 1.00 81.88 477 THR A N 1
ATOM 3663 C CA . THR A 1 477 ? -28.939 7.865 41.246 1.00 81.88 477 THR A CA 1
ATOM 3664 C C . THR A 1 477 ? -28.720 8.811 42.429 1.00 81.88 477 THR A C 1
ATOM 3666 O O . THR A 1 477 ? -27.741 8.697 43.165 1.00 81.88 477 THR A O 1
ATOM 3669 N N . LYS A 1 478 ? -29.652 9.744 42.668 1.00 74.69 478 LYS A N 1
ATOM 3670 C CA . LYS A 1 478 ? -29.544 10.700 43.792 1.00 74.69 478 LYS A CA 1
ATOM 3671 C C . LYS A 1 478 ? -29.497 10.017 45.167 1.00 74.69 478 LYS A C 1
ATOM 3673 O O . LYS A 1 478 ? -28.783 10.487 46.042 1.00 74.69 478 LYS A O 1
ATOM 3678 N N . ASP A 1 479 ? -30.161 8.871 45.305 1.00 76.88 479 ASP A N 1
ATOM 3679 C CA . ASP A 1 479 ? -30.291 8.131 46.569 1.00 76.88 479 ASP A CA 1
ATOM 3680 C C . ASP A 1 479 ? -29.316 6.938 46.688 1.00 76.88 479 ASP A C 1
ATOM 3682 O O . ASP A 1 479 ? -29.391 6.176 47.647 1.00 76.88 479 ASP A O 1
ATOM 3686 N N . GLY A 1 480 ? -28.410 6.734 45.720 1.00 78.38 480 GLY A N 1
ATOM 3687 C CA . GLY A 1 480 ? -27.553 5.534 45.651 1.00 78.38 480 GLY A CA 1
ATOM 3688 C C . GLY A 1 480 ? -26.293 5.565 46.532 1.00 78.38 480 GLY A C 1
ATOM 3689 O O . GLY A 1 480 ? -25.631 4.547 46.718 1.00 78.38 480 GLY A O 1
ATOM 3690 N N . TRP A 1 481 ? -25.957 6.718 47.104 1.00 83.81 481 TRP A N 1
ATOM 3691 C CA . TRP A 1 481 ? -24.739 6.955 47.892 1.00 83.81 481 TRP A CA 1
ATOM 3692 C C . TRP A 1 481 ? -24.600 6.148 49.190 1.00 83.81 481 TRP A C 1
ATOM 3694 O O . TRP A 1 481 ? -23.513 5.609 49.406 1.00 83.81 481 TRP A O 1
ATOM 3704 N N . PRO A 1 482 ? -25.647 5.951 50.018 1.00 85.19 482 PRO A N 1
ATOM 3705 C CA . PRO A 1 482 ? -25.538 5.082 51.194 1.00 85.19 482 PRO A CA 1
ATOM 3706 C C . PRO A 1 482 ? -25.260 3.614 50.833 1.00 85.19 482 PRO A C 1
ATOM 3708 O O . PRO A 1 482 ? -24.660 2.883 51.621 1.00 85.19 482 PRO A O 1
ATOM 3711 N N . GLU A 1 483 ? -25.669 3.147 49.650 1.00 83.94 483 GLU A N 1
ATOM 3712 C CA . GLU A 1 483 ? -25.329 1.796 49.187 1.00 83.94 483 GLU A CA 1
ATOM 3713 C C . GLU A 1 483 ? -23.867 1.692 48.750 1.00 83.94 483 GLU A C 1
ATOM 3715 O O . GLU A 1 483 ? -23.202 0.705 49.068 1.00 83.94 483 GLU A O 1
ATOM 3720 N N . ILE A 1 484 ? -23.341 2.726 48.089 1.00 85.50 484 ILE A N 1
ATOM 3721 C CA . ILE A 1 484 ? -21.921 2.810 47.718 1.00 85.50 484 ILE A CA 1
ATOM 3722 C C . ILE A 1 484 ? -21.038 2.820 48.974 1.00 85.50 484 ILE A C 1
ATOM 3724 O O . ILE A 1 484 ? -20.022 2.122 49.030 1.00 85.50 484 ILE A O 1
ATOM 3728 N N . GLU A 1 485 ? -21.447 3.544 50.016 1.00 83.81 485 GLU A N 1
ATOM 3729 C CA . GLU A 1 485 ? -20.729 3.570 51.289 1.00 83.81 485 GLU A CA 1
ATOM 3730 C C . GLU A 1 485 ? -20.698 2.176 51.940 1.00 83.81 485 GLU A C 1
ATOM 3732 O O . GLU A 1 485 ? -19.623 1.676 52.286 1.00 83.81 485 GLU A O 1
ATOM 3737 N N . LYS A 1 486 ? -21.837 1.471 51.987 1.00 85.75 486 LYS A N 1
ATOM 3738 C CA . LYS A 1 486 ? -21.898 0.064 52.434 1.00 85.75 486 LYS A CA 1
ATOM 3739 C C . LYS A 1 486 ? -20.976 -0.848 51.615 1.00 85.75 486 LYS A C 1
ATOM 3741 O O . LYS A 1 486 ? -20.290 -1.693 52.193 1.00 85.75 486 LYS A O 1
ATOM 3746 N N . MET A 1 487 ? -20.910 -0.663 50.292 1.00 81.56 487 MET A N 1
ATOM 3747 C CA . MET A 1 487 ? -20.001 -1.416 49.415 1.00 81.56 487 MET A CA 1
ATOM 3748 C C . MET A 1 487 ? -18.522 -1.171 49.755 1.00 81.56 487 MET A C 1
ATOM 3750 O O . MET A 1 487 ? -17.715 -2.096 49.663 1.00 81.56 487 MET A O 1
ATOM 3754 N N . SER A 1 488 ? -18.165 0.046 50.175 1.00 82.25 488 SER A N 1
ATOM 3755 C CA . SER A 1 488 ? -16.797 0.423 50.564 1.00 82.25 488 SER A CA 1
ATOM 3756 C C . SER A 1 488 ? -16.396 -0.034 51.979 1.00 82.25 488 SER A C 1
ATOM 3758 O O . SER A 1 488 ? -15.210 -0.208 52.283 1.00 82.25 488 SER A O 1
ATOM 3760 N N . LEU A 1 489 ? -17.374 -0.231 52.867 1.00 82.38 489 LEU A N 1
ATOM 3761 C CA . LEU A 1 489 ? -17.173 -0.686 54.249 1.00 82.38 489 LEU A CA 1
ATOM 3762 C C . LEU A 1 489 ? -17.052 -2.214 54.364 1.00 82.38 489 LEU A C 1
ATOM 3764 O O . LEU A 1 489 ? -16.630 -2.725 55.401 1.00 82.38 489 LEU A O 1
ATOM 3768 N N . ALA A 1 490 ? -17.375 -2.958 53.305 1.00 83.94 490 ALA A N 1
ATOM 3769 C CA . ALA A 1 490 ? -17.209 -4.405 53.275 1.00 83.94 490 ALA A CA 1
ATOM 3770 C C . ALA A 1 490 ? -15.732 -4.820 53.461 1.00 83.94 490 ALA A C 1
ATOM 3772 O O . ALA A 1 490 ? -14.821 -4.198 52.916 1.00 83.94 490 ALA A O 1
ATOM 3773 N N . LYS A 1 491 ? -15.486 -5.930 54.182 1.00 76.62 491 LYS A N 1
ATOM 3774 C CA . LYS A 1 491 ? -14.126 -6.474 54.425 1.00 76.62 491 LYS A CA 1
ATOM 3775 C C . LYS A 1 491 ? -13.353 -6.768 53.132 1.00 76.62 491 LYS A C 1
ATOM 3777 O O . LYS A 1 491 ? -12.131 -6.670 53.107 1.00 76.62 491 LYS A O 1
ATOM 3782 N N . LYS A 1 492 ? -14.067 -7.158 52.075 1.00 80.19 492 LYS A N 1
ATOM 3783 C CA . LYS A 1 492 ? -13.551 -7.328 50.715 1.00 80.19 492 LYS A CA 1
ATOM 3784 C C . LYS A 1 492 ? -14.489 -6.567 49.776 1.00 80.19 492 LYS A C 1
ATOM 3786 O O . LYS A 1 492 ? -15.522 -7.130 49.408 1.00 80.19 492 LYS A O 1
ATOM 3791 N N . PRO A 1 493 ? -14.200 -5.296 49.450 1.00 82.00 493 PRO A N 1
ATOM 3792 C CA . PRO A 1 493 ? -15.067 -4.532 48.572 1.00 82.00 493 PRO A CA 1
ATOM 3793 C C . PRO A 1 493 ? -15.037 -5.160 47.167 1.00 82.00 493 PRO A C 1
ATOM 3795 O O . PRO A 1 493 ? -13.975 -5.581 46.701 1.00 82.00 493 PRO A O 1
ATOM 3798 N N . PRO A 1 494 ? -16.189 -5.259 46.482 1.00 82.06 494 PRO A N 1
ATOM 3799 C CA . PRO A 1 494 ? -16.275 -5.913 45.174 1.00 82.06 494 PRO A CA 1
ATOM 3800 C C . PRO A 1 494 ? -15.579 -5.107 44.063 1.00 82.06 494 PRO A C 1
ATOM 3802 O O . PRO A 1 494 ? -15.269 -5.647 43.001 1.00 82.06 494 PRO A O 1
ATOM 3805 N N . VAL A 1 495 ? -15.317 -3.825 44.325 1.00 86.50 495 VAL A N 1
ATOM 3806 C CA . VAL A 1 495 ? -14.582 -2.883 43.480 1.00 86.50 495 VAL A CA 1
ATOM 3807 C C . VAL A 1 495 ? -13.422 -2.306 44.309 1.00 86.50 495 VAL A C 1
ATOM 3809 O O . VAL A 1 495 ? -13.609 -2.078 45.507 1.00 86.50 495 VAL A O 1
ATOM 3812 N N . PRO A 1 496 ? -12.235 -2.054 43.724 1.00 87.69 496 PRO A N 1
ATOM 3813 C CA . PRO A 1 496 ? -11.141 -1.380 44.416 1.00 87.69 496 PRO A CA 1
ATOM 3814 C C . PRO A 1 496 ? -11.575 -0.032 45.003 1.00 87.69 496 PRO A C 1
ATOM 3816 O O . PRO A 1 496 ? -12.273 0.745 44.350 1.00 87.69 496 PRO A O 1
ATOM 3819 N N . LEU A 1 497 ? -11.121 0.262 46.224 1.00 85.56 497 LEU A N 1
ATOM 3820 C CA . LEU A 1 497 ? -11.457 1.505 46.930 1.00 85.56 497 LEU A CA 1
ATOM 3821 C C . LEU A 1 497 ? -11.049 2.756 46.135 1.00 85.56 497 LEU A C 1
ATOM 3823 O O . LEU A 1 497 ? -11.760 3.753 46.167 1.00 85.56 497 LEU A O 1
ATOM 3827 N N . GLU A 1 498 ? -9.956 2.678 45.376 1.00 84.88 498 GLU A N 1
ATOM 3828 C CA . GLU A 1 498 ? -9.482 3.745 44.485 1.00 84.88 498 GLU A CA 1
ATOM 3829 C C . GLU A 1 498 ? -10.537 4.143 43.447 1.00 84.88 498 GLU A C 1
ATOM 3831 O O . GLU A 1 498 ? -10.849 5.319 43.291 1.00 84.88 498 GLU A O 1
ATOM 3836 N N . THR A 1 499 ? -11.169 3.158 42.804 1.00 85.88 499 THR A N 1
ATOM 3837 C CA . THR A 1 499 ? -12.232 3.400 41.821 1.00 85.88 499 THR A CA 1
ATOM 3838 C C . THR A 1 499 ? -13.461 4.037 42.471 1.00 85.88 499 THR A C 1
ATOM 3840 O O . THR A 1 499 ? -14.100 4.899 41.875 1.00 85.88 499 THR A O 1
ATOM 3843 N N . ILE A 1 500 ? -13.803 3.633 43.698 1.00 85.81 500 ILE A N 1
ATOM 3844 C CA . ILE A 1 500 ? -14.921 4.237 44.435 1.00 85.81 500 ILE A CA 1
ATOM 3845 C C . ILE A 1 500 ? -14.617 5.717 44.703 1.00 85.81 500 ILE A C 1
ATOM 3847 O O . ILE A 1 500 ? -15.448 6.568 44.399 1.00 85.81 500 ILE A O 1
ATOM 3851 N N . VAL A 1 501 ? -13.413 6.039 45.189 1.00 83.94 501 VAL A N 1
ATOM 3852 C CA . VAL A 1 501 ? -12.969 7.425 45.424 1.00 83.94 501 VAL A CA 1
ATOM 3853 C C . VAL A 1 501 ? -13.002 8.256 44.137 1.00 83.94 501 VAL A C 1
ATOM 3855 O O . VAL A 1 501 ? -13.511 9.375 44.150 1.00 83.94 501 VAL A O 1
ATOM 3858 N N . GLU A 1 502 ? -12.550 7.706 43.009 1.00 83.38 502 GLU A N 1
ATOM 3859 C CA . GLU A 1 502 ? -12.629 8.378 41.703 1.00 83.38 502 GLU A CA 1
ATOM 3860 C C . GLU A 1 502 ? -14.066 8.739 41.312 1.00 83.38 502 GLU A C 1
ATOM 3862 O O . GLU A 1 502 ? -14.314 9.845 40.831 1.00 83.38 502 GLU A O 1
ATOM 3867 N N . VAL A 1 503 ? -15.022 7.845 41.570 1.00 83.38 503 VAL A N 1
ATOM 3868 C CA . VAL A 1 503 ? -16.450 8.084 41.318 1.00 83.38 503 VAL A CA 1
ATOM 3869 C C . VAL A 1 503 ? -17.007 9.197 42.216 1.00 83.38 503 VAL A C 1
ATOM 3871 O O . VAL A 1 503 ? -17.749 10.047 41.724 1.00 83.38 503 VAL A O 1
ATOM 3874 N N . TYR A 1 504 ? -16.624 9.261 43.498 1.00 84.38 504 TYR A N 1
ATOM 3875 C CA . TYR A 1 504 ? -17.021 10.365 44.390 1.00 84.38 504 TYR A CA 1
ATOM 3876 C C . TYR A 1 504 ? -16.484 11.721 43.917 1.00 84.38 504 TYR A C 1
ATOM 3878 O O . TYR A 1 504 ? -17.221 12.710 43.918 1.00 84.38 504 TYR A O 1
ATOM 3886 N N . ILE A 1 505 ? -15.219 11.763 43.488 1.00 82.00 505 ILE A N 1
ATOM 3887 C CA . ILE A 1 505 ? -14.579 12.977 42.964 1.00 82.00 505 ILE A CA 1
ATOM 3888 C C . ILE A 1 505 ? -15.295 13.439 41.689 1.00 82.00 505 ILE A C 1
ATOM 3890 O O . ILE A 1 505 ? -15.637 14.613 41.565 1.00 82.00 505 ILE A O 1
ATOM 3894 N N . GLN A 1 506 ? -15.587 12.515 40.769 1.00 77.94 506 GLN A N 1
ATOM 3895 C CA . GLN A 1 506 ? -16.295 12.814 39.518 1.00 77.94 506 GLN A CA 1
ATOM 3896 C C . GLN A 1 506 ? -17.741 13.272 39.740 1.00 77.94 506 GLN A C 1
ATOM 3898 O O . GLN A 1 506 ? -18.243 14.092 38.979 1.00 77.94 506 GLN A O 1
ATOM 3903 N N . ALA A 1 507 ? -18.401 12.788 40.795 1.00 77.81 507 ALA A N 1
ATOM 3904 C CA . ALA A 1 507 ? -19.735 13.233 41.191 1.00 77.81 507 ALA A CA 1
ATOM 3905 C C . ALA A 1 507 ? -19.742 14.573 41.958 1.00 77.81 507 ALA A C 1
ATOM 3907 O O . ALA A 1 507 ? -20.801 15.016 42.398 1.00 77.81 507 ALA A O 1
ATOM 3908 N N . GLY A 1 508 ? -18.581 15.209 42.157 1.00 77.44 508 GLY A N 1
ATOM 3909 C CA . GLY A 1 508 ? -18.459 16.479 42.877 1.00 77.44 508 GLY A CA 1
ATOM 3910 C C . GLY A 1 508 ? -18.577 16.365 44.401 1.00 77.44 508 GLY A C 1
ATOM 3911 O O . GLY A 1 508 ? -18.633 17.386 45.082 1.00 77.44 508 GLY A O 1
ATOM 3912 N N . ARG A 1 509 ? -18.579 15.150 44.968 1.00 81.38 509 ARG A N 1
ATOM 3913 C CA . ARG A 1 509 ? -18.654 14.909 46.422 1.00 81.38 509 ARG A CA 1
ATOM 3914 C C . ARG A 1 509 ? -17.306 14.488 46.999 1.00 81.38 509 ARG A C 1
ATOM 3916 O O . ARG A 1 509 ? -17.158 13.439 47.619 1.00 81.38 509 ARG A O 1
ATOM 3923 N N . GLY A 1 510 ? -16.309 15.349 46.803 1.00 76.75 510 GLY A N 1
ATOM 3924 C CA . GLY A 1 510 ? -14.940 15.123 47.271 1.00 76.75 510 GLY A CA 1
ATOM 3925 C C . GLY A 1 510 ? -14.796 15.046 48.797 1.00 76.75 510 GLY A C 1
ATOM 3926 O O . GLY A 1 510 ? -13.994 14.260 49.290 1.00 76.75 510 GLY A O 1
ATOM 3927 N N . GLN A 1 511 ? -15.609 15.788 49.555 1.00 78.94 511 GLN A N 1
ATOM 3928 C CA . GLN A 1 511 ? -15.527 15.815 51.024 1.00 78.94 511 GLN A CA 1
ATOM 3929 C C . GLN A 1 511 ? -15.915 14.472 51.663 1.00 78.94 511 GLN A C 1
ATOM 3931 O O . GLN A 1 511 ? -15.218 13.980 52.546 1.00 78.94 511 GLN A O 1
ATOM 3936 N N . GLU A 1 512 ? -16.966 13.823 51.156 1.00 79.94 512 GLU A N 1
ATOM 3937 C CA . GLU A 1 512 ? -17.393 12.486 51.604 1.00 79.94 512 GLU A CA 1
ATOM 3938 C C . GLU A 1 512 ? -16.327 11.416 51.315 1.00 79.94 512 GLU A C 1
ATOM 3940 O O . GLU A 1 512 ? -16.208 10.432 52.043 1.00 79.94 512 GLU A O 1
ATOM 3945 N N . SER A 1 513 ? -15.496 11.629 50.288 1.00 82.38 513 SER A N 1
ATOM 3946 C CA . SER A 1 513 ? -14.430 10.696 49.911 1.00 82.38 513 SER A CA 1
ATOM 3947 C C . SER A 1 513 ? -13.208 10.730 50.838 1.00 82.38 513 SER A C 1
ATOM 3949 O O . SER A 1 513 ? -12.413 9.792 50.817 1.00 82.38 513 SER A O 1
ATOM 3951 N N . MET A 1 514 ? -13.060 11.750 51.695 1.00 81.25 514 MET A N 1
ATOM 3952 C CA . MET A 1 514 ? -11.893 11.908 52.579 1.00 81.25 514 MET A CA 1
ATOM 3953 C C . MET A 1 514 ? -11.738 10.751 53.576 1.00 81.25 514 MET A C 1
ATOM 3955 O O . MET A 1 514 ? -10.625 10.277 53.815 1.00 81.25 514 MET A O 1
ATOM 3959 N N . SER A 1 515 ? -12.853 10.235 54.102 1.00 82.94 515 SER A N 1
ATOM 3960 C CA . SER A 1 515 ? -12.862 9.070 54.999 1.00 82.94 515 SER A CA 1
ATOM 3961 C C . SER A 1 515 ? -12.359 7.800 54.297 1.00 82.94 515 SER A C 1
ATOM 3963 O O . SER A 1 515 ? -11.665 6.972 54.894 1.00 82.94 515 SER A O 1
ATOM 3965 N N . LEU A 1 516 ? -12.655 7.665 53.002 1.00 82.56 516 LEU A N 1
ATOM 3966 C CA . LEU A 1 516 ? -12.221 6.550 52.166 1.00 82.56 516 LEU A CA 1
ATOM 3967 C C . LEU A 1 516 ? -10.754 6.703 51.752 1.00 82.56 516 LEU A C 1
ATOM 3969 O O . LEU A 1 516 ? -10.005 5.727 51.781 1.00 82.56 516 LEU A O 1
ATOM 3973 N N . ILE A 1 517 ? -10.316 7.928 51.451 1.00 83.12 517 ILE A N 1
ATOM 3974 C CA . ILE A 1 517 ? -8.926 8.270 51.115 1.00 83.12 517 ILE A CA 1
ATOM 3975 C C . ILE A 1 517 ? -7.973 7.953 52.278 1.00 83.12 517 ILE A C 1
ATOM 3977 O O . ILE A 1 517 ? -6.868 7.450 52.058 1.00 83.12 517 ILE A O 1
ATOM 3981 N N . ALA A 1 518 ? -8.407 8.149 53.525 1.00 83.25 518 ALA A N 1
ATOM 3982 C CA . ALA A 1 518 ? -7.622 7.791 54.706 1.00 83.25 518 ALA A CA 1
ATOM 3983 C C . ALA A 1 518 ? -7.313 6.281 54.803 1.00 83.25 518 ALA A C 1
ATOM 3985 O O . ALA A 1 518 ? -6.298 5.898 55.382 1.00 83.25 518 ALA A O 1
ATOM 3986 N N . ARG A 1 519 ? -8.144 5.416 54.202 1.00 84.50 519 ARG A N 1
ATOM 3987 C CA . ARG A 1 519 ? -7.960 3.951 54.185 1.00 84.50 519 ARG A CA 1
ATOM 3988 C C . ARG A 1 519 ? -7.062 3.462 53.042 1.00 84.50 519 ARG A C 1
ATOM 3990 O O . ARG A 1 519 ? -6.704 2.287 53.022 1.00 84.50 519 ARG A O 1
ATOM 3997 N N . LEU A 1 520 ? -6.708 4.333 52.094 1.00 85.25 520 LEU A N 1
ATOM 3998 C CA . LEU A 1 520 ? -5.876 3.996 50.937 1.00 85.25 520 LEU A CA 1
ATOM 3999 C C . LEU A 1 520 ? -4.377 3.956 51.283 1.00 85.25 520 LEU A C 1
ATOM 4001 O O . LEU A 1 520 ? -3.954 4.601 52.254 1.00 85.25 520 LEU A O 1
ATOM 4005 N N . PRO A 1 521 ? -3.563 3.237 50.479 1.00 84.50 521 PRO A N 1
ATOM 4006 C CA . PRO A 1 521 ? -2.106 3.302 50.566 1.00 84.50 521 PRO A CA 1
ATOM 4007 C C . PRO A 1 521 ? -1.597 4.734 50.354 1.00 84.50 521 PRO A C 1
ATOM 4009 O O . PRO A 1 521 ? -2.264 5.560 49.727 1.00 84.50 521 PRO A O 1
ATOM 4012 N N . ILE A 1 522 ? -0.405 5.024 50.883 1.00 82.62 522 ILE A N 1
ATOM 4013 C CA . ILE A 1 522 ? 0.129 6.391 50.969 1.00 82.62 522 ILE A CA 1
ATOM 4014 C C . ILE A 1 522 ? 0.259 7.071 49.598 1.00 82.62 522 ILE A C 1
ATOM 4016 O O . ILE A 1 522 ? -0.057 8.251 49.474 1.00 82.62 522 ILE A O 1
ATOM 4020 N N . GLU A 1 523 ? 0.621 6.321 48.554 1.00 83.38 523 GLU A N 1
ATOM 4021 C CA . GLU A 1 523 ? 0.773 6.849 47.193 1.00 83.38 523 GLU A CA 1
ATOM 4022 C C . GLU A 1 523 ? -0.567 7.316 46.608 1.00 83.38 523 GLU A C 1
ATOM 4024 O O . GLU A 1 523 ? -0.707 8.462 46.175 1.00 83.38 523 GLU A O 1
ATOM 4029 N N . SER A 1 524 ? -1.586 6.454 46.658 1.00 84.25 524 SER A N 1
ATOM 4030 C CA . SER A 1 524 ? -2.935 6.763 46.177 1.00 84.25 524 SER A CA 1
ATOM 4031 C C . SER A 1 524 ? -3.589 7.857 47.022 1.00 84.25 524 SER A C 1
ATOM 4033 O O . SER A 1 524 ? -4.260 8.736 46.485 1.00 84.25 524 SER A O 1
ATOM 4035 N N . ARG A 1 525 ? -3.328 7.874 48.336 1.00 84.94 525 ARG A N 1
ATOM 4036 C CA . ARG A 1 525 ? -3.782 8.933 49.243 1.00 84.94 525 ARG A CA 1
ATOM 4037 C C . ARG A 1 525 ? -3.239 10.298 48.825 1.00 84.94 525 ARG A C 1
ATOM 4039 O O . ARG A 1 525 ? -4.018 11.227 48.636 1.00 84.94 525 ARG A O 1
ATOM 4046 N N . VAL A 1 526 ? -1.925 10.405 48.622 1.00 82.62 526 VAL A N 1
ATOM 4047 C CA . VAL A 1 526 ? -1.263 11.638 48.163 1.00 82.62 526 VAL A CA 1
ATOM 4048 C C . VAL A 1 526 ? -1.815 12.084 46.807 1.00 82.62 526 VAL A C 1
ATOM 4050 O O . VAL A 1 526 ? -2.107 13.267 46.618 1.00 82.62 526 VAL A O 1
ATOM 4053 N N . ARG A 1 527 ? -2.030 11.142 45.881 1.00 83.38 527 ARG A N 1
ATOM 4054 C CA . ARG A 1 527 ? -2.613 11.420 44.562 1.00 83.38 527 ARG A CA 1
ATOM 4055 C C . ARG A 1 527 ? -4.011 12.038 44.663 1.00 83.38 527 ARG A C 1
ATOM 4057 O O . ARG A 1 527 ? -4.239 13.086 44.062 1.00 83.38 527 ARG A O 1
ATOM 4064 N N . TYR A 1 528 ? -4.934 11.429 45.411 1.00 82.56 528 TYR A N 1
ATOM 4065 C CA . TYR A 1 528 ? -6.312 11.929 45.520 1.00 82.56 528 TYR A CA 1
ATOM 4066 C C . TYR A 1 528 ? -6.424 13.210 46.359 1.00 82.56 528 TYR A C 1
ATOM 4068 O O . TYR A 1 528 ? -7.185 14.095 45.982 1.00 82.56 528 TYR A O 1
ATOM 4076 N N . LEU A 1 529 ? -5.619 13.375 47.416 1.00 83.69 529 LEU A N 1
ATOM 4077 C CA . LEU A 1 529 ? -5.545 14.636 48.171 1.00 83.69 529 LEU A CA 1
ATOM 4078 C C . LEU A 1 529 ? -5.076 15.803 47.296 1.00 83.69 529 LEU A C 1
ATOM 4080 O O . LEU A 1 529 ? -5.635 16.895 47.366 1.00 83.69 529 LEU A O 1
ATOM 4084 N N . THR A 1 530 ? -4.096 15.558 46.420 1.00 83.31 530 THR A N 1
ATOM 4085 C CA . THR A 1 530 ? -3.623 16.568 45.462 1.00 83.31 530 THR A CA 1
ATOM 4086 C C . THR A 1 530 ? -4.717 16.929 44.454 1.00 83.31 530 THR A C 1
ATOM 4088 O O . THR A 1 530 ? -4.910 18.105 44.162 1.00 83.31 530 THR A O 1
ATOM 4091 N N . LEU A 1 531 ? -5.474 15.940 43.961 1.00 78.94 531 LEU A N 1
ATOM 4092 C CA . LEU A 1 531 ? -6.600 16.163 43.042 1.00 78.94 531 LEU A CA 1
ATOM 4093 C C . LEU A 1 531 ? -7.768 16.926 43.688 1.00 78.94 531 LEU A C 1
ATOM 4095 O O . LEU A 1 531 ? -8.466 17.655 42.990 1.00 78.94 531 LEU A O 1
ATOM 4099 N N . LEU A 1 532 ? -7.975 16.777 45.000 1.00 81.00 532 LEU A N 1
ATOM 4100 C CA . LEU A 1 532 ? -8.991 17.505 45.770 1.00 81.00 532 LEU A CA 1
ATOM 4101 C C . LEU A 1 532 ? -8.568 18.935 46.153 1.00 81.00 532 LEU A C 1
ATOM 4103 O O . LEU A 1 532 ? -9.382 19.674 46.699 1.00 81.00 532 LEU A O 1
ATOM 4107 N N . GLY A 1 533 ? -7.320 19.331 45.878 1.00 77.25 533 GLY A N 1
ATOM 4108 C CA . GLY A 1 533 ? -6.777 20.642 46.248 1.00 77.25 533 GLY A CA 1
ATOM 4109 C C . GLY A 1 533 ? -6.195 20.719 47.666 1.00 77.25 533 GLY A C 1
ATOM 4110 O O . GLY A 1 533 ? -5.695 21.771 48.059 1.00 77.25 533 GLY A O 1
ATOM 4111 N N . ASN A 1 534 ? -6.164 19.612 48.417 1.00 83.81 534 ASN A N 1
ATOM 4112 C CA . ASN A 1 534 ? -5.553 19.530 49.750 1.00 83.81 534 ASN A CA 1
ATOM 4113 C C . ASN A 1 534 ? -4.036 19.290 49.645 1.00 83.81 534 ASN A C 1
ATOM 4115 O O . ASN A 1 534 ? -3.488 18.278 50.090 1.00 83.81 534 ASN A O 1
ATOM 4119 N N . THR A 1 535 ? -3.338 20.238 49.025 1.00 79.25 535 THR A N 1
ATOM 4120 C CA . THR A 1 535 ? -1.906 20.146 48.699 1.00 79.25 535 THR A CA 1
ATOM 4121 C C . THR A 1 535 ? -1.029 20.126 49.950 1.00 79.25 535 THR A C 1
ATOM 4123 O O . THR A 1 535 ? -0.067 19.364 50.016 1.00 79.25 535 THR A O 1
ATOM 4126 N N . ASN A 1 536 ? -1.402 20.882 50.983 1.00 82.62 536 ASN A N 1
ATOM 4127 C CA . ASN A 1 536 ? -0.662 20.963 52.245 1.00 82.62 536 ASN A CA 1
ATOM 4128 C C . ASN A 1 536 ? -0.613 19.617 52.991 1.00 82.62 536 ASN A C 1
ATOM 4130 O O . ASN A 1 536 ? 0.439 19.228 53.501 1.00 82.62 536 ASN A O 1
ATOM 4134 N N . GLU A 1 537 ? -1.727 18.879 53.011 1.00 83.50 537 GLU A N 1
ATOM 4135 C CA . GLU A 1 537 ? -1.803 17.538 53.609 1.00 83.50 537 GLU A CA 1
ATOM 4136 C C . GLU A 1 537 ? -1.058 16.499 52.762 1.00 83.50 537 GLU A C 1
ATOM 4138 O O . GLU A 1 537 ? -0.368 15.628 53.290 1.00 83.50 537 GLU A O 1
ATOM 4143 N N . ALA A 1 538 ? -1.124 16.613 51.433 1.00 82.44 538 ALA A N 1
ATOM 4144 C CA . ALA A 1 538 ? -0.351 15.756 50.537 1.00 82.44 538 ALA A CA 1
ATOM 4145 C C . ALA A 1 538 ? 1.168 15.954 50.727 1.00 82.44 538 ALA A C 1
ATOM 4147 O O . ALA A 1 538 ? 1.928 14.983 50.772 1.00 82.44 538 ALA A O 1
ATOM 4148 N N . ILE A 1 539 ? 1.613 17.205 50.896 1.00 81.25 539 ILE A N 1
ATOM 4149 C CA . ILE A 1 539 ? 3.017 17.561 51.138 1.00 81.25 539 ILE A CA 1
ATOM 4150 C C . ILE A 1 539 ? 3.478 17.069 52.512 1.00 81.25 539 ILE A C 1
ATOM 4152 O O . ILE A 1 539 ? 4.590 16.551 52.627 1.00 81.25 539 ILE A O 1
ATOM 4156 N N . SER A 1 540 ? 2.656 17.200 53.558 1.00 83.25 540 SER A N 1
ATOM 4157 C CA . SER A 1 540 ? 3.018 16.728 54.899 1.00 83.25 540 SER A CA 1
ATOM 4158 C C . SER A 1 540 ? 3.186 15.204 54.944 1.00 83.25 540 SER A C 1
ATOM 4160 O O . SER A 1 540 ? 4.175 14.721 55.499 1.00 83.25 540 SER A O 1
ATOM 4162 N N . LEU A 1 541 ? 2.307 14.455 54.272 1.00 83.69 541 LEU A N 1
ATOM 4163 C CA . LEU A 1 541 ? 2.409 12.998 54.146 1.00 83.69 541 LEU A CA 1
ATOM 4164 C C . LEU A 1 541 ? 3.651 12.571 53.354 1.00 83.69 541 LEU A C 1
ATOM 4166 O O . LEU A 1 541 ? 4.393 11.693 53.792 1.00 83.69 541 LEU A O 1
ATOM 4170 N N . ALA A 1 542 ? 3.939 13.236 52.232 1.00 82.44 542 ALA A N 1
ATOM 4171 C CA . ALA A 1 542 ? 5.143 12.963 51.447 1.00 82.44 542 ALA A CA 1
ATOM 4172 C C . ALA A 1 542 ? 6.439 13.299 52.216 1.00 82.44 542 ALA A C 1
ATOM 4174 O O . ALA A 1 542 ? 7.460 12.630 52.047 1.00 82.44 542 ALA A O 1
ATOM 4175 N N . ARG A 1 543 ? 6.402 14.310 53.099 1.00 81.75 543 ARG A N 1
ATOM 4176 C CA . ARG A 1 543 ? 7.512 14.643 54.008 1.00 81.75 543 ARG A CA 1
ATOM 4177 C C . ARG A 1 543 ? 7.721 13.579 55.079 1.00 81.75 543 ARG A C 1
ATOM 4179 O O . ARG A 1 543 ? 8.871 13.250 55.363 1.00 81.75 543 ARG A O 1
ATOM 4186 N N . GLN A 1 544 ? 6.642 13.065 55.668 1.00 84.75 544 GLN A N 1
ATOM 4187 C CA . GLN A 1 544 ? 6.707 12.027 56.699 1.00 84.75 544 GLN A CA 1
ATOM 4188 C C . GLN A 1 544 ? 7.342 10.738 56.160 1.00 84.75 544 GLN A C 1
ATOM 4190 O O . GLN A 1 544 ? 8.166 10.134 56.841 1.00 84.75 544 GLN A O 1
ATOM 4195 N N . ASP A 1 545 ? 7.024 10.381 54.915 1.00 81.75 545 ASP A N 1
ATOM 4196 C CA . ASP A 1 545 ? 7.551 9.195 54.227 1.00 81.75 545 ASP A CA 1
ATOM 4197 C C . ASP A 1 545 ? 8.969 9.393 53.644 1.00 81.75 545 ASP A C 1
ATOM 4199 O O . ASP A 1 545 ? 9.614 8.445 53.209 1.00 81.75 545 ASP A O 1
ATOM 4203 N N . ARG A 1 546 ? 9.484 10.636 53.625 1.00 78.25 546 ARG A N 1
ATOM 4204 C CA . ARG A 1 546 ? 10.779 11.025 53.016 1.00 78.25 546 ARG A CA 1
ATOM 4205 C C . ARG A 1 546 ? 10.926 10.622 51.535 1.00 78.25 546 ARG A C 1
ATOM 4207 O O . ARG A 1 546 ? 12.041 10.566 51.015 1.00 78.25 546 ARG A O 1
ATOM 4214 N N . SER A 1 547 ? 9.820 10.392 50.829 1.00 78.88 547 SER A N 1
ATOM 4215 C CA . SER A 1 547 ? 9.823 9.933 49.437 1.00 78.88 547 SER A CA 1
ATOM 4216 C C . SER A 1 547 ? 9.904 11.099 48.447 1.00 78.88 547 SER A C 1
ATOM 4218 O O . SER A 1 547 ? 8.948 11.849 48.227 1.00 78.88 547 SER A O 1
ATOM 4220 N N . GLY A 1 548 ? 11.052 11.229 47.776 1.00 76.88 548 GLY A N 1
ATOM 4221 C CA . GLY A 1 548 ? 11.240 12.198 46.689 1.00 76.88 548 GLY A CA 1
ATOM 4222 C C . GLY A 1 548 ? 10.372 11.919 45.451 1.00 76.88 548 GLY A C 1
ATOM 4223 O O . GLY A 1 548 ? 10.089 12.844 44.683 1.00 76.88 548 GLY A O 1
ATOM 4224 N N . GLY A 1 549 ? 9.925 10.669 45.271 1.00 80.81 549 GLY A N 1
ATOM 4225 C CA . GLY A 1 549 ? 9.035 10.253 44.183 1.00 80.81 549 GLY A CA 1
ATOM 4226 C C . GLY A 1 549 ? 7.608 10.781 44.350 1.00 80.81 549 GLY A C 1
ATOM 4227 O O . GLY A 1 549 ? 7.028 11.287 43.389 1.00 80.81 549 GLY A O 1
ATOM 4228 N N . LEU A 1 550 ? 7.076 10.767 45.578 1.00 81.50 550 LEU A N 1
ATOM 4229 C CA . LEU A 1 550 ? 5.752 11.323 45.886 1.00 81.50 550 LEU A CA 1
ATOM 4230 C C . LEU A 1 550 ? 5.713 12.842 45.693 1.00 81.50 550 LEU A C 1
ATOM 4232 O O . LEU A 1 550 ? 4.783 13.361 45.084 1.00 81.50 550 LEU A O 1
ATOM 4236 N N . LEU A 1 551 ? 6.764 13.556 46.104 1.00 80.81 551 LEU A N 1
ATOM 4237 C CA . LEU A 1 551 ? 6.879 15.001 45.867 1.00 80.81 551 LEU A CA 1
ATOM 4238 C C . LEU A 1 551 ? 6.935 15.349 44.372 1.00 80.81 551 LEU A C 1
ATOM 4240 O O . LEU A 1 551 ? 6.368 16.356 43.950 1.00 80.81 551 LEU A O 1
ATOM 4244 N N . TYR A 1 552 ? 7.587 14.514 43.555 1.00 80.75 552 TYR A N 1
ATOM 4245 C CA . TYR A 1 552 ? 7.574 14.678 42.099 1.00 80.75 552 TYR A CA 1
ATOM 4246 C C . TYR A 1 552 ? 6.183 14.443 41.503 1.00 80.75 552 TYR A C 1
ATOM 4248 O O . TYR A 1 552 ? 5.765 15.170 40.603 1.00 80.75 552 TYR A O 1
ATOM 4256 N N . MET A 1 553 ? 5.453 13.452 42.020 1.00 80.00 553 MET A N 1
ATOM 4257 C CA . MET A 1 553 ? 4.078 13.184 41.608 1.00 80.00 553 MET A CA 1
ATOM 4258 C C . MET A 1 553 ? 3.165 14.379 41.904 1.00 80.00 553 MET A C 1
ATOM 4260 O O . MET A 1 553 ? 2.445 14.809 41.005 1.00 80.00 553 MET A O 1
ATOM 4264 N N . ILE A 1 554 ? 3.242 14.952 43.112 1.00 81.31 554 ILE A N 1
ATOM 4265 C CA . ILE A 1 554 ? 2.485 16.156 43.495 1.00 81.31 554 ILE A CA 1
ATOM 4266 C C . ILE A 1 554 ? 2.829 17.313 42.547 1.00 81.31 554 ILE A C 1
ATOM 4268 O O . ILE A 1 554 ? 1.931 17.918 41.970 1.00 81.31 554 ILE A O 1
ATOM 4272 N N . GLN A 1 555 ? 4.120 17.559 42.300 1.00 80.19 555 GLN A N 1
ATOM 4273 C CA . GLN A 1 555 ? 4.578 18.612 41.386 1.00 80.19 555 GLN A CA 1
ATOM 4274 C C . GLN A 1 555 ? 4.022 18.449 39.962 1.00 80.19 555 GLN A C 1
ATOM 4276 O O . GLN A 1 555 ? 3.749 19.436 39.292 1.00 80.19 555 GLN A O 1
ATOM 4281 N N . ARG A 1 556 ? 3.843 17.212 39.482 1.00 80.25 556 ARG A N 1
ATOM 4282 C CA . ARG A 1 556 ? 3.279 16.945 38.150 1.00 80.25 556 ARG A CA 1
ATOM 4283 C C . ARG A 1 556 ? 1.762 17.138 38.091 1.00 80.25 556 ARG A C 1
ATOM 4285 O O . ARG A 1 556 ? 1.237 17.422 37.019 1.00 80.25 556 ARG A O 1
ATOM 4292 N N . LEU A 1 557 ? 1.066 16.900 39.202 1.00 76.44 557 LEU A N 1
ATOM 4293 C CA . LEU A 1 557 ? -0.395 16.960 39.288 1.00 76.44 557 LEU A CA 1
ATOM 4294 C C . LEU A 1 557 ? -0.921 18.368 39.600 1.00 76.44 557 LEU A C 1
ATOM 4296 O O . LEU A 1 557 ? -2.092 18.634 39.341 1.00 76.44 557 LEU A O 1
ATOM 4300 N N . LEU A 1 558 ? -0.080 19.260 40.126 1.00 77.50 558 LEU A N 1
ATOM 4301 C CA . LEU A 1 558 ? -0.444 20.650 40.379 1.00 77.50 558 LEU A CA 1
ATOM 4302 C C . LEU A 1 558 ? -0.626 21.447 39.074 1.00 77.50 558 LEU A C 1
ATOM 4304 O O . LEU A 1 558 ? 0.150 21.281 38.127 1.00 77.50 558 LEU A O 1
ATOM 4308 N N . PRO A 1 559 ? -1.607 22.364 39.015 1.00 71.75 559 PRO A N 1
ATOM 4309 C CA . PRO A 1 559 ? -1.704 23.311 37.916 1.00 71.75 559 PRO A CA 1
ATOM 4310 C C . PRO A 1 559 ? -0.470 24.227 37.907 1.00 71.75 559 PRO A C 1
ATOM 4312 O O . PRO A 1 559 ? -0.018 24.707 38.945 1.00 71.75 559 PRO A O 1
ATOM 4315 N N . LYS A 1 560 ? 0.075 24.510 36.715 1.00 67.56 560 LYS A N 1
ATOM 4316 C CA . LYS A 1 560 ? 1.292 25.336 36.529 1.00 67.56 560 LYS A CA 1
ATOM 4317 C C . LYS A 1 560 ? 1.167 26.780 37.051 1.00 67.56 560 LYS A C 1
ATOM 4319 O O . LYS A 1 560 ? 2.145 27.520 37.024 1.00 67.56 560 LYS A O 1
ATOM 4324 N N . THR A 1 561 ? -0.026 27.189 37.475 1.00 63.66 561 THR A N 1
ATOM 4325 C CA . THR A 1 561 ? -0.338 28.502 38.048 1.00 63.66 561 THR A CA 1
ATOM 4326 C C . THR A 1 561 ? 0.261 28.690 39.441 1.00 63.66 561 THR A C 1
ATOM 4328 O O . THR A 1 561 ? 0.664 29.800 39.781 1.00 63.66 561 THR A O 1
ATOM 4331 N N . ASP A 1 562 ? 0.407 27.614 40.219 1.00 70.00 562 ASP A N 1
ATOM 4332 C CA . ASP A 1 562 ? 0.871 27.687 41.609 1.00 70.00 562 ASP A CA 1
ATOM 4333 C C . ASP A 1 562 ? 2.399 27.638 41.689 1.00 70.00 562 ASP A C 1
ATOM 4335 O O . ASP A 1 562 ? 3.007 26.650 42.114 1.00 70.00 562 ASP A O 1
ATOM 4339 N N . ARG A 1 563 ? 3.039 28.725 41.248 1.00 70.31 563 ARG A N 1
ATOM 4340 C CA . ARG A 1 563 ? 4.503 28.855 41.201 1.00 70.31 563 ARG A CA 1
ATOM 4341 C C . ARG A 1 563 ? 5.163 28.680 42.577 1.00 70.31 563 ARG A C 1
ATOM 4343 O O . ARG A 1 563 ? 6.180 28.000 42.666 1.00 70.31 563 ARG A O 1
ATOM 4350 N N . ALA A 1 564 ? 4.549 29.204 43.640 1.00 74.62 564 ALA A N 1
ATOM 4351 C CA . ALA A 1 564 ? 5.049 29.080 45.013 1.00 74.62 564 ALA A CA 1
ATOM 4352 C C . ALA A 1 564 ? 5.100 27.615 45.489 1.00 74.62 564 ALA A C 1
ATOM 4354 O O . ALA A 1 564 ? 6.139 27.148 45.949 1.00 74.62 564 ALA A O 1
ATOM 4355 N N . ALA A 1 565 ? 4.023 26.850 45.279 1.00 68.81 565 ALA A N 1
ATOM 4356 C CA . ALA A 1 565 ? 3.978 25.431 45.635 1.00 68.81 565 ALA A CA 1
ATOM 4357 C C . ALA A 1 565 ? 4.993 24.597 44.826 1.00 68.81 565 ALA A C 1
ATOM 4359 O O . ALA A 1 565 ? 5.594 23.659 45.350 1.00 68.81 565 ALA A O 1
ATOM 4360 N N . HIS A 1 566 ? 5.236 24.954 43.558 1.00 73.94 566 HIS A N 1
ATOM 4361 C CA . HIS A 1 566 ? 6.260 24.307 42.730 1.00 73.94 566 HIS A CA 1
ATOM 4362 C C . HIS A 1 566 ? 7.687 24.585 43.227 1.00 73.94 566 HIS A C 1
ATOM 4364 O O . HIS A 1 566 ? 8.514 23.669 43.234 1.00 73.94 566 HIS A O 1
ATOM 4370 N N . GLU A 1 567 ? 7.980 25.820 43.640 1.00 75.88 567 GLU A N 1
ATOM 4371 C CA . GLU A 1 567 ? 9.281 26.220 44.192 1.00 75.88 567 GLU A CA 1
ATOM 4372 C C . GLU A 1 567 ? 9.536 25.556 45.559 1.00 75.88 567 GLU A C 1
ATOM 4374 O O . GLU A 1 567 ? 10.620 25.011 45.787 1.00 75.88 567 GLU A O 1
ATOM 4379 N N . GLU A 1 568 ? 8.520 25.481 46.426 1.00 76.31 568 GLU A N 1
ATOM 4380 C CA . GLU A 1 568 ? 8.586 24.766 47.707 1.00 76.31 568 GLU A CA 1
ATOM 4381 C C . GLU A 1 568 ? 8.829 23.260 47.525 1.00 76.31 568 GLU A C 1
ATOM 4383 O O . GLU A 1 568 ? 9.710 22.681 48.169 1.00 76.31 568 GLU A O 1
ATOM 4388 N N . LEU A 1 569 ? 8.111 22.614 46.600 1.00 79.81 569 LEU A N 1
ATOM 4389 C CA . LEU A 1 569 ? 8.312 21.202 46.266 1.00 79.81 569 LEU A CA 1
ATOM 4390 C C . LEU A 1 569 ? 9.705 20.942 45.679 1.00 79.81 569 LEU A C 1
ATOM 4392 O O . LEU A 1 569 ? 10.341 19.941 46.023 1.00 79.81 569 LEU A O 1
ATOM 4396 N N . ALA A 1 570 ? 10.214 21.840 44.830 1.00 77.31 570 ALA A N 1
ATOM 4397 C CA . ALA A 1 570 ? 11.561 21.740 44.272 1.00 77.31 570 ALA A CA 1
ATOM 4398 C C . ALA A 1 570 ? 12.640 21.872 45.361 1.00 77.31 570 ALA A C 1
ATOM 4400 O O . ALA A 1 570 ? 13.579 21.071 45.400 1.00 77.31 570 ALA A O 1
ATOM 4401 N N . ALA A 1 571 ? 12.474 22.816 46.294 1.00 79.50 571 ALA A N 1
ATOM 4402 C CA . ALA A 1 571 ? 13.369 22.989 47.436 1.00 79.50 571 ALA A CA 1
ATOM 4403 C C . ALA A 1 571 ? 13.358 21.765 48.370 1.00 79.50 571 ALA A C 1
ATOM 4405 O O . ALA A 1 571 ? 14.415 21.312 48.821 1.00 79.50 571 ALA A O 1
ATOM 4406 N N . LEU A 1 572 ? 12.184 21.182 48.628 1.00 76.31 572 LEU A N 1
ATOM 4407 C CA . LEU A 1 572 ? 12.037 19.975 49.448 1.00 76.31 572 LEU A CA 1
ATOM 4408 C C . LEU A 1 572 ? 12.666 18.739 48.786 1.00 76.31 572 LEU A C 1
ATOM 4410 O O . LEU A 1 572 ? 13.367 17.978 49.457 1.00 76.31 572 LEU A O 1
ATOM 4414 N N . ARG A 1 573 ? 12.503 18.566 47.469 1.00 77.69 573 ARG A N 1
ATOM 4415 C CA . ARG A 1 573 ? 13.170 17.493 46.708 1.00 77.69 573 ARG A CA 1
ATOM 4416 C C . ARG A 1 573 ? 14.689 17.653 46.710 1.00 77.69 573 ARG A C 1
ATOM 4418 O O . ARG A 1 573 ? 15.400 16.671 46.913 1.00 77.69 573 ARG A O 1
ATOM 4425 N N . ALA A 1 574 ? 15.190 18.880 46.556 1.00 76.88 574 ALA A N 1
ATOM 4426 C CA . ALA A 1 574 ? 16.621 19.170 46.621 1.00 76.88 574 ALA A CA 1
ATOM 4427 C C . ALA A 1 574 ? 17.216 18.864 48.007 1.00 76.88 574 ALA A C 1
ATOM 4429 O O . ALA A 1 574 ? 18.340 18.371 48.096 1.00 76.88 574 ALA A O 1
ATOM 4430 N N . ARG A 1 575 ? 16.465 19.107 49.089 1.00 74.94 575 ARG A N 1
ATOM 4431 C CA . ARG A 1 575 ? 16.875 18.755 50.460 1.00 74.94 575 ARG A CA 1
ATOM 4432 C C . ARG A 1 575 ? 16.944 17.242 50.682 1.00 74.94 575 ARG A C 1
ATOM 4434 O O . ARG A 1 575 ? 17.917 16.768 51.258 1.00 74.94 575 ARG A O 1
ATOM 4441 N N . LEU A 1 576 ? 15.966 16.482 50.188 1.00 72.44 576 LEU A N 1
ATOM 4442 C CA . LEU A 1 576 ? 15.962 15.017 50.302 1.00 72.44 576 LEU A CA 1
ATOM 4443 C C . LEU A 1 576 ? 17.038 14.352 49.426 1.00 72.44 576 LEU A C 1
ATOM 4445 O O . LEU A 1 576 ? 17.663 13.389 49.859 1.00 72.44 576 LEU A O 1
ATOM 4449 N N . GLY A 1 577 ? 17.319 14.904 48.240 1.00 64.38 577 GLY A N 1
ATOM 4450 C CA . GLY A 1 577 ? 18.407 14.435 47.374 1.00 64.38 577 GLY A CA 1
ATOM 4451 C C . GLY A 1 577 ? 19.799 14.598 47.999 1.00 64.38 577 GLY A C 1
ATOM 4452 O O . GLY A 1 577 ? 20.623 13.699 47.881 1.00 64.38 577 GLY A O 1
ATOM 4453 N N . ARG A 1 578 ? 20.043 15.700 48.728 1.00 60.94 578 ARG A N 1
ATOM 4454 C CA . ARG A 1 578 ? 21.303 15.929 49.468 1.00 60.94 578 ARG A CA 1
ATOM 4455 C C . ARG A 1 578 ? 21.452 15.041 50.709 1.00 60.94 578 ARG A C 1
ATOM 4457 O O . ARG A 1 578 ? 22.570 14.741 51.108 1.00 60.94 578 ARG A O 1
ATOM 4464 N N . ALA A 1 579 ? 20.346 14.616 51.322 1.00 56.59 579 ALA A N 1
ATOM 4465 C CA . ALA A 1 579 ? 20.374 13.734 52.490 1.00 56.59 579 ALA A CA 1
ATOM 4466 C C . ALA A 1 579 ? 20.703 12.269 52.127 1.00 56.59 579 ALA A C 1
ATOM 4468 O O . ALA A 1 579 ? 21.355 11.571 52.905 1.00 56.59 579 ALA A O 1
ATOM 4469 N N . GLY A 1 580 ? 20.297 11.807 50.936 1.00 52.97 580 GLY A N 1
ATOM 4470 C CA . GLY A 1 580 ? 20.600 10.453 50.450 1.00 52.97 580 GLY A CA 1
ATOM 4471 C C . GLY A 1 580 ? 22.074 10.235 50.082 1.00 52.97 580 GLY A C 1
ATOM 4472 O O . GLY A 1 580 ? 22.587 9.127 50.228 1.00 52.97 580 GLY A O 1
ATOM 4473 N N . THR A 1 581 ? 22.787 11.289 49.670 1.00 48.56 581 THR A N 1
ATOM 4474 C CA . THR A 1 581 ? 24.235 11.218 49.413 1.00 48.56 581 THR A CA 1
ATOM 4475 C C . THR A 1 581 ? 25.030 11.108 50.718 1.00 48.56 581 THR A C 1
ATOM 4477 O O . THR A 1 581 ? 25.908 10.250 50.814 1.00 48.56 581 THR A O 1
ATOM 4480 N N . SER A 1 582 ? 24.642 11.849 51.765 1.00 48.16 582 SER A N 1
ATOM 4481 C CA . SER A 1 582 ? 25.315 11.813 53.076 1.00 48.16 582 SER A CA 1
ATOM 4482 C C . SER A 1 582 ? 25.142 10.498 53.851 1.00 48.16 582 SER A C 1
ATOM 4484 O O . SER A 1 582 ? 26.035 10.109 54.599 1.00 48.16 582 SER A O 1
ATOM 4486 N N . SER A 1 583 ? 24.032 9.766 53.678 1.00 43.75 583 SER A N 1
ATOM 4487 C CA . SER A 1 583 ? 23.860 8.462 54.346 1.00 43.75 583 SER A CA 1
ATOM 4488 C C . SER A 1 583 ? 24.664 7.341 53.683 1.00 43.75 583 SER A C 1
ATOM 4490 O O . SER A 1 583 ? 25.012 6.367 54.346 1.00 43.75 583 SER A O 1
ATOM 4492 N N . SER A 1 584 ? 24.976 7.463 52.387 1.00 37.81 584 SER A N 1
ATOM 4493 C CA . SER A 1 584 ? 25.803 6.471 51.686 1.00 37.81 584 SER A CA 1
ATOM 4494 C C . SER A 1 584 ? 27.290 6.597 52.044 1.00 37.81 584 SER A C 1
ATOM 4496 O O . SER A 1 584 ? 27.984 5.583 52.136 1.00 37.81 584 SER A O 1
ATOM 4498 N N . GLU A 1 585 ? 27.758 7.813 52.346 1.00 40.22 585 GLU A N 1
ATOM 4499 C CA . GLU A 1 585 ? 29.148 8.092 52.731 1.00 40.22 585 GLU A CA 1
ATOM 4500 C C . GLU A 1 585 ? 29.489 7.617 54.152 1.00 40.22 585 GLU A C 1
ATOM 4502 O O . GLU A 1 585 ? 30.602 7.151 54.386 1.00 40.22 585 GLU A O 1
ATOM 4507 N N . HIS A 1 586 ? 28.534 7.613 55.089 1.00 41.81 586 HIS A N 1
ATOM 4508 C CA . HIS A 1 586 ? 28.781 7.123 56.453 1.00 41.81 586 HIS A CA 1
ATOM 4509 C C . HIS A 1 586 ? 28.808 5.592 56.599 1.00 41.81 586 HIS A C 1
ATOM 4511 O O . HIS A 1 586 ? 29.260 5.094 57.625 1.00 41.81 586 HIS A O 1
ATOM 4517 N N . SER A 1 587 ? 28.390 4.831 55.580 1.00 37.09 587 SER A N 1
ATOM 4518 C CA . SER A 1 587 ? 28.441 3.356 55.604 1.00 37.09 587 SER A CA 1
ATOM 4519 C C . SER A 1 587 ? 29.739 2.752 55.045 1.00 37.09 587 SER A C 1
ATOM 4521 O O . SER A 1 587 ? 29.922 1.540 55.115 1.00 37.09 587 SER A O 1
ATOM 4523 N N . ARG A 1 588 ? 30.656 3.569 54.497 1.00 39.56 588 ARG A N 1
ATOM 4524 C CA . ARG A 1 588 ? 31.916 3.097 53.881 1.00 39.56 588 ARG A CA 1
ATOM 4525 C C . ARG A 1 588 ? 33.178 3.337 54.710 1.00 39.56 588 ARG A C 1
ATOM 4527 O O . ARG A 1 588 ? 34.267 3.047 54.227 1.00 39.56 588 ARG A O 1
ATOM 4534 N N . ILE A 1 589 ? 33.063 3.833 55.941 1.00 45.59 589 ILE A N 1
ATOM 4535 C CA . ILE A 1 589 ? 34.229 4.174 56.773 1.00 45.59 589 ILE A CA 1
ATOM 4536 C C . ILE A 1 589 ? 34.181 3.413 58.102 1.00 45.59 589 ILE A C 1
ATOM 4538 O O . ILE A 1 589 ? 34.178 4.022 59.158 1.00 45.59 589 ILE A O 1
ATOM 4542 N N . THR A 1 590 ? 34.138 2.079 58.061 1.00 42.69 590 THR A N 1
ATOM 4543 C CA . THR A 1 590 ? 34.611 1.215 59.161 1.00 42.69 590 THR A CA 1
ATOM 4544 C C . THR A 1 590 ? 34.925 -0.193 58.641 1.00 42.69 590 THR A C 1
ATOM 4546 O O . THR A 1 590 ? 34.141 -1.127 58.766 1.00 42.69 590 THR A O 1
ATOM 4549 N N . SER A 1 591 ? 36.126 -0.372 58.100 1.00 31.00 591 SER A N 1
ATOM 4550 C CA . SER A 1 591 ? 36.811 -1.669 58.128 1.00 31.00 591 SER A CA 1
ATOM 4551 C C . SER A 1 591 ? 38.294 -1.407 58.400 1.00 31.00 591 SER A C 1
ATOM 4553 O O . SER A 1 591 ? 38.930 -0.743 57.576 1.00 31.00 591 SER A O 1
ATOM 4555 N N . PRO A 1 592 ? 38.844 -1.834 59.552 1.00 38.69 592 PRO A N 1
ATOM 4556 C CA . PRO A 1 592 ? 40.246 -1.639 59.862 1.00 38.69 592 PRO A CA 1
ATOM 4557 C C . PRO A 1 592 ? 41.105 -2.692 59.158 1.00 38.69 592 PRO A C 1
ATOM 455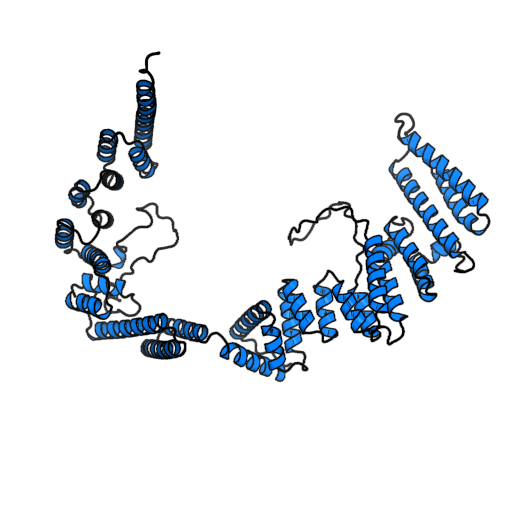9 O O . PRO A 1 592 ? 40.689 -3.819 58.905 1.00 38.69 592 PRO A O 1
ATOM 4562 N N . THR A 1 593 ? 42.321 -2.265 58.864 1.00 35.81 593 THR A N 1
ATOM 4563 C CA . THR A 1 593 ? 43.486 -3.029 58.425 1.00 35.81 593 THR A CA 1
ATOM 4564 C C . THR A 1 593 ? 43.774 -4.263 59.285 1.00 35.81 593 THR A C 1
ATOM 4566 O O . THR A 1 593 ? 44.010 -4.108 60.485 1.00 35.81 593 THR A O 1
ATOM 4569 N N . MET A 1 594 ? 43.836 -5.435 58.648 1.00 32.78 594 MET A N 1
ATOM 4570 C CA . MET A 1 594 ? 44.909 -6.453 58.689 1.00 32.78 594 MET A CA 1
ATOM 4571 C C . MET A 1 594 ? 44.455 -7.679 57.899 1.00 32.78 594 MET A C 1
ATOM 4573 O O . MET A 1 594 ? 43.375 -8.217 58.229 1.00 32.78 594 MET A O 1
#

Foldseek 3Di:
DLVQLVVLLVVLLQCLLPDVVSSVVSLVVSVVVLVVLVVLCVDPVRCVPPDPVSSVVSVLVSLLSVLVSVLLVVCVDPVNPRNAGSVRCLVCDLVNVLVVCLVVPVLVSLVSSLLSLLVRPDPSCNPVSVCSLACSVVVSLLSVLLPDDDPPQPDVVLVVVVVVVVVVLVVSQDDDDDDDDDDDDDDDDDDDDDDDDNPRRNHDLLSSLVSNVVSVNLNSSVVSLVVGPDLVSSLVVCLVSVVLLVSCVSCVVVVDLVSLVVSVVSVLPPPPDQLVNVLVSCVVPVVSVVSVVVVVVVVVVVPDDDPDDDPPSVVSVVVNVVVVVVPPLLLVVLVVLLVVLVVDPDLVSSLVSLQVSLVSCVVSVVNVSSVVSVVLSVQSVLQVVQLVVQQFFQDFDQDDQDDDDDDPADPSDDLETDLVSRPDDPCRSHDPPDDLLRSLLRCLLSVNVVSSVVSCVVVVDDPLSSLSSNLRSLLSHPNSVVVLVVLLPDPDRSYDLLVSQSSCVSSVNNVVCLVSLVVDDLLSSLLSCLSVVVNVVSVVSCVVVLDLVSLVSSLVSDDPVCVVSNVVSVVSSVVSVVVVVVVVVVVPPDDDDD

Nearest PDB structures (foldseek):
  8qvx-assembly1_B  TM=2.211E-01  e=1.776E-01  Homo sapiens
  8hmf-assembly1_D  TM=1.652E-01  e=9.532E-02  Tetrahymena thermophila
  7xdt-assembly1_A  TM=2.005E-01  e=4.332E+00  Homo sapiens
  7xgr-assembly1_A  TM=1.635E-01  e=4.906E+00  Homo sapiens

Radius of gyration: 44.13 Å; Cα contacts (8 Å, |Δi|>4): 485; chains: 1; bounding box: 97×64×110 Å

InterPro domains:
  IPR006925 Vps16, C-terminal [PF04840] (203-389)
  IPR006925 Vps16, C-terminal [PF04840] (436-560)
  IPR016534 Vacuolar protein sorting-associated protein 16 [PTHR12811] (2-573)
  IPR038132 Vps16, C-terminal domain superfamily [G3DSA:1.10.150.780] (343-475)

Secondary structure (DSSP, 8-state):
-HHHHHHHHHHHHHHTTT-HHHHHHHHHHHHHHHHHHHHHHT-TTT-TT--HHHHHHHHHHHHHHHHHHHHHHHHTSTTT-----HHHHHHHHHHHHHHHHHHTT-HHHHHHHHHHHHHS--SS-HHHHHHHHHHHHHHHHHHHHHTS-TTGGGSHHHHHHHHHHHHHHHHHS-------------------------------HHHHHHHHHHTT-HHHHHHHHTT-S-HHHHHHHHHHTT-HHHHHHHHHHH--HHHHHHHHHHHHH-TTS-HHHHHHHHHH-HHHHHHHHHHHHHHHHH-----SS-HHHHHHHHHHHHHHHHSS-HHHHHHHHHHHHHH-S-HHHHHHHHHHHHHHHHHTT-HHHHHHHHHHHHHHHHHHHHHHTT------------------SSTT---SPPGGGSS--TTTT--TT--HHHHHHHHHHTT-HHHHHHHHHHTT--HHHHHHHHHHHHHHSTT-HHHHHHHHHSSS-SS-HHHHHHHHHHTT-HHHHHHHHTTS-HHHHHHHHHHTT-HHHHHHHHHHTT-HHHHHHHHHHS-TT-HHHHHHHHHHHHHHHHHHHHHHHTTSS-----

pLDDT: mean 74.78, std 16.86, range [21.45, 93.06]

Sequence (594 aa):
MLEAVAQCLDAACHCALASKSTAKALLNAARFGRGFLSVVLTSPEKAHGLDASKVNELSQRTVEICNTLRLLNNLSVPWISIAITWFQYESVGPLALLDRLLSRGHYPMATELVRIHQQHPSLLFPEENAKLRTLGMTRILSHWVTGLPSGADQGPELHLLLRRLTNVLTKLSGSPSGQRLSVSTGSGSGGGGSGGGLVVPSLSFTDVATRAAECGHRNLAEKLLELEPRPSLEIPLLLRLNKHGLALTRAVESGDTDLLLQVLMALQDAAQLDAASLVLLLRQHPTALAFYREHLEQRALTGCEPTTRGRTSTHLTFQALAALQKEDDQALNVKREVVAAFASRDMATRSSALQNAKDSYQQIRQEFLAQACEEATKLLNFHKKLEQQRVTAPAFRLRERAAAATIVSLGPHTILPDPALVAASPLSQHWQGDSTNLTYVRLIVGRQERLADQMRREFRIPEKRIAYLRLIGLALTKDGWPEIEKMSLAKKPPVPLETIVEVYIQAGRGQESMSLIARLPIESRVRYLTLLGNTNEAISLARQDRSGGLLYMIQRLLPKTDRAAHEELAALRARLGRAGTSSSEHSRITSPTM

Mean predicted aligned error: 18.23 Å